Protein AF-A0A0F2T448-F1 (afdb_monomer_lite)

Sequence (456 aa):
RPPATLLHWGTTALTAERLAELGIKATEAKAAKEWLRSHPHDALIDVWGALLPPDPKTLWTEGPDLAAGADTWIRHFGHLVTLPEADQAAVKGVRIHHLEAVLNPARTPWLTRTTTYRLTTDHRAEPHLRPEDADAVPAPGELHRTLDALRWLAYHLPADSPLRPLLPRAVDALHTRLGDPDLLLDLQLVNTAKNGPMGAVMRARFGLPAEGGADPDGLVRCGPALVLSPYHEAYEQVWLRPAGLTGPDDPLLDLITGLRNGSWYGDDQGALVAVLNGEARRLAESAVASVTAVTADPATAEGRAAWLQNPQLSAPALVAEAARTHGLGADAATLYLQLLALPDPTDRNVARWTGWKPARLKRARAELAATGLVLEAKRPRAGRSLFLPCGWQEAKAPALPVETWKAALYELPTHKPVLPRLPVPDLFARAWQRTVDGDTPGYEELRTSTRRKARR

pLDDT: mean 87.84, std 14.13, range [26.94, 98.75]

Foldseek 3Di:
DPDVVVVPLDPDQDDPVRCVVVVHDSLLNVLVSLVVVVDDPVLVVQLVVQQQDPDNVCCVVPNTPVVSSVVSCCVRQNDFDFDDSVVSSVDFQARRVLLRCLLCVVRQQLLADDWAWAWDADPVRFTDIDTPDNSVAQDQPSLLRNVLSLLCCLAPAFLQDPSLLSLVVSLVSNVVSLLDQRHWDQLVQQAWQVRDGSVQVLCVVQVHDSDDCADPRQWHDSASFWIWHTDPDSIIGIIGRSSRAPFLVGVVLVVCVNTHHDDSSVSNSVSSSLSRVCLSVQSSVVSNVSNVQLVPDPVCVVVAGAHCLQCVRPPVVQLVVQCVVFVHDSLLSRLLLSQQFPQQSAPVVVCNNVVDDPVSNVVSVVRNCVDPQWHADDDPQNNDGTHGAEDWAAADPPAGIGGPLCCVQFNRDRYGHTRGSHRSSVSSVVSVVCVVVVSGHHYDDPPPPPDDDPDD

Radius of gyration: 26.46 Å; chains: 1; bounding box: 63×84×67 Å

Secondary structure (DSSP, 8-state):
---TTS---SSSPPPHHHHHHHT--HHHHHHHHHHHTTS-HHHHHHHHHHTS-SSTTHHHHT-S-HHHHHHHHHHHH-S-----HHHHTT--SS-HHHHHHHH-GGG-HHHH----EEEEE-TT--EEEEESSSTTSPPTTHHHHHHHHHHHHHHHS-TT-TTGGGHHHHHHHHHHHHT-TT--EE--TTBBTTSSBHHHHHHHHTT--SS----TTS-EEETTTEEEEE-STT-EEEEE-GGG--STT-HHHHHHHHHB-SSTTHHHHHHHHHHHTTHHHHHHHHHHHHHHHHTT-GGGGGS----TT-HHHH-HHHHHHHHHHHT--HHHHHHHHHHHH-S---HHHHHHHH---HHHHHHHHHHHHTSSS-EE---TT---SEE-SS-EE---TTSPPEEGGGGGTS---SSS----SS-HHHHHHHHHHHHHTT--S---------------

Structure (mmCIF, N/CA/C/O backbone):
data_AF-A0A0F2T448-F1
#
_entry.id   AF-A0A0F2T448-F1
#
loop_
_atom_site.group_PDB
_atom_site.id
_atom_site.type_symbol
_atom_site.label_atom_id
_atom_site.label_alt_id
_atom_site.label_comp_id
_atom_site.label_asym_id
_atom_site.label_entity_id
_atom_site.label_seq_id
_atom_site.pdbx_PDB_ins_code
_atom_site.Cartn_x
_atom_site.Cartn_y
_atom_site.Cartn_z
_atom_site.occupancy
_atom_site.B_iso_or_equiv
_atom_site.auth_seq_id
_atom_site.auth_comp_id
_atom_site.auth_asym_id
_atom_site.auth_atom_id
_atom_site.pdbx_PDB_model_num
ATOM 1 N N . ARG A 1 1 ? 24.144 32.353 -14.242 1.00 31.78 1 ARG A N 1
ATOM 2 C CA . ARG A 1 1 ? 23.697 31.369 -13.227 1.00 31.78 1 ARG A CA 1
ATOM 3 C C . ARG A 1 1 ? 23.251 32.157 -12.005 1.00 31.78 1 ARG A C 1
ATOM 5 O O . ARG A 1 1 ? 24.092 32.882 -11.481 1.00 31.78 1 ARG A O 1
ATOM 12 N N . PRO A 1 2 ? 21.971 32.113 -11.610 1.00 26.94 2 PRO A N 1
ATOM 13 C CA . PRO A 1 2 ? 21.532 32.742 -10.366 1.00 26.94 2 PRO A CA 1
ATOM 14 C C . PRO A 1 2 ? 22.325 32.168 -9.173 1.00 26.94 2 PRO A C 1
ATOM 16 O O . PRO A 1 2 ? 22.751 31.008 -9.232 1.00 26.94 2 PRO A O 1
ATOM 19 N N . PRO A 1 3 ? 22.598 32.967 -8.125 1.00 28.28 3 PRO A N 1
ATOM 20 C CA . PRO A 1 3 ? 23.396 32.530 -6.987 1.00 28.28 3 PRO A CA 1
ATOM 21 C C . PRO A 1 3 ? 22.700 31.381 -6.247 1.00 28.28 3 PRO A C 1
ATOM 23 O O . PRO A 1 3 ? 21.499 31.425 -5.987 1.00 28.28 3 PRO A O 1
ATOM 26 N N . ALA A 1 4 ? 23.480 30.365 -5.867 1.00 34.44 4 ALA A N 1
ATOM 27 C CA . ALA A 1 4 ? 23.018 29.149 -5.187 1.00 34.44 4 ALA A CA 1
ATOM 28 C C . ALA A 1 4 ? 22.282 29.402 -3.851 1.00 34.44 4 ALA A C 1
ATOM 30 O O . ALA A 1 4 ? 21.676 28.493 -3.294 1.00 34.44 4 ALA A O 1
ATOM 31 N N . THR A 1 5 ? 22.326 30.630 -3.334 1.00 33.00 5 THR A N 1
ATOM 32 C CA . THR A 1 5 ? 21.706 31.051 -2.073 1.00 33.00 5 THR A CA 1
ATOM 33 C C . THR A 1 5 ? 20.242 31.481 -2.213 1.00 33.00 5 THR A C 1
ATOM 35 O O . THR A 1 5 ? 19.510 31.401 -1.232 1.00 33.00 5 THR A O 1
ATOM 38 N N . LEU A 1 6 ? 19.786 31.868 -3.412 1.00 35.22 6 LEU A N 1
ATOM 39 C CA . LEU A 1 6 ? 18.365 32.133 -3.712 1.00 35.22 6 LEU A CA 1
ATOM 40 C C . LEU A 1 6 ? 17.578 30.838 -4.008 1.00 35.22 6 LEU A C 1
ATOM 42 O O . LEU A 1 6 ? 16.353 30.848 -4.044 1.00 35.22 6 LEU A O 1
ATOM 46 N N . LEU A 1 7 ? 18.289 29.716 -4.177 1.00 45.66 7 LEU A N 1
ATOM 47 C CA . LEU A 1 7 ? 17.788 28.409 -4.613 1.00 45.66 7 LEU A CA 1
ATOM 48 C C . LEU A 1 7 ? 17.991 27.346 -3.523 1.00 45.66 7 LEU A C 1
ATOM 50 O O . LEU A 1 7 ? 18.715 26.368 -3.720 1.00 45.66 7 LEU A O 1
ATOM 54 N N . HIS A 1 8 ? 17.403 27.522 -2.336 1.00 48.31 8 HIS A N 1
ATOM 55 C CA . HIS A 1 8 ? 17.653 26.586 -1.235 1.00 48.31 8 HIS A CA 1
ATOM 56 C C . HIS A 1 8 ? 16.615 25.458 -1.106 1.00 48.31 8 HIS A C 1
ATOM 58 O O . HIS A 1 8 ? 15.876 25.374 -0.132 1.00 48.31 8 HIS A O 1
ATOM 64 N N . TRP A 1 9 ? 16.637 24.519 -2.060 1.00 53.53 9 TRP A N 1
ATOM 65 C CA . TRP A 1 9 ? 16.051 23.162 -1.924 1.00 53.53 9 TRP A CA 1
ATOM 66 C C . TRP A 1 9 ? 17.109 22.119 -1.503 1.00 53.53 9 TRP A C 1
ATOM 68 O O . TRP A 1 9 ? 16.838 20.918 -1.399 1.00 53.53 9 TRP A O 1
ATOM 78 N N . GLY A 1 10 ? 18.346 22.587 -1.280 1.00 52.31 10 GLY A N 1
ATOM 79 C CA . GLY A 1 10 ? 19.503 21.808 -0.832 1.00 52.31 10 GLY A CA 1
ATOM 80 C C . GLY A 1 10 ? 19.315 21.191 0.556 1.00 52.31 10 GLY A C 1
ATOM 81 O O . GLY A 1 10 ? 18.308 21.412 1.214 1.00 52.31 10 GLY A O 1
ATOM 82 N N . THR A 1 11 ? 20.270 20.380 1.015 1.00 52.91 11 THR A N 1
ATOM 83 C CA . THR A 1 11 ? 20.162 19.496 2.198 1.00 52.91 11 THR A CA 1
ATOM 84 C C . THR A 1 11 ? 19.809 20.185 3.520 1.00 52.91 11 THR A C 1
ATOM 86 O O . THR A 1 11 ? 19.205 19.531 4.370 1.00 52.91 11 THR A O 1
ATOM 89 N N . THR A 1 12 ? 20.046 21.485 3.673 1.00 61.44 12 THR A N 1
ATOM 90 C CA . THR A 1 12 ? 19.755 22.247 4.896 1.00 61.44 12 THR A CA 1
ATOM 91 C C . THR A 1 12 ? 18.252 22.350 5.177 1.00 61.44 12 THR A C 1
ATOM 93 O O . THR A 1 12 ? 17.435 22.486 4.264 1.00 61.44 12 THR A O 1
ATOM 96 N N . ALA A 1 13 ? 17.866 22.228 6.445 1.00 68.31 13 ALA A N 1
ATOM 97 C CA . ALA A 1 13 ? 16.495 22.463 6.887 1.00 68.31 13 ALA A CA 1
ATOM 98 C C . ALA A 1 13 ? 16.235 23.971 7.029 1.00 68.31 13 ALA A C 1
ATOM 100 O O . ALA A 1 13 ? 17.129 24.709 7.442 1.00 68.31 13 ALA A O 1
ATOM 101 N N . LEU A 1 14 ? 15.015 24.419 6.717 1.00 76.81 14 LEU A N 1
ATOM 102 C CA . LEU A 1 14 ? 14.585 25.783 7.034 1.00 76.81 14 LEU A CA 1
ATOM 103 C C . LEU A 1 14 ? 14.585 25.977 8.558 1.00 76.81 14 LEU A C 1
ATOM 105 O O . LEU A 1 14 ? 14.193 25.074 9.301 1.00 76.81 14 LEU A O 1
ATOM 109 N N . THR A 1 15 ? 15.025 27.147 9.022 1.00 84.25 15 THR A N 1
ATOM 110 C CA . THR A 1 15 ? 14.968 27.505 10.446 1.00 84.25 15 THR A CA 1
ATOM 111 C C . THR A 1 15 ? 13.516 27.681 10.897 1.00 84.25 15 THR A C 1
ATOM 113 O O . THR A 1 15 ? 12.626 27.931 10.083 1.00 84.25 15 THR A O 1
ATOM 116 N N . ALA A 1 16 ? 13.261 27.573 12.205 1.00 85.44 16 ALA A N 1
ATOM 117 C CA . ALA A 1 16 ? 11.923 27.791 12.760 1.00 85.44 16 ALA A CA 1
ATOM 118 C C . ALA A 1 16 ? 11.384 29.200 12.446 1.00 85.44 16 ALA A C 1
ATOM 120 O O . ALA A 1 16 ? 10.209 29.345 12.124 1.00 85.44 16 ALA A O 1
ATOM 121 N N . GLU A 1 17 ? 12.256 30.210 12.471 1.00 85.06 17 GLU A N 1
ATOM 122 C CA . GLU A 1 17 ? 11.938 31.594 12.095 1.00 85.06 17 GLU A CA 1
ATOM 123 C C . GLU A 1 17 ? 11.486 31.687 10.635 1.00 85.06 17 GLU A C 1
ATOM 125 O O . GLU A 1 17 ? 10.433 32.253 10.351 1.00 85.06 17 GLU A O 1
ATOM 130 N N . ARG A 1 18 ? 12.220 31.050 9.711 1.00 81.50 18 ARG A N 1
ATOM 131 C CA . ARG A 1 18 ? 11.871 31.066 8.286 1.00 81.50 18 ARG A CA 1
ATOM 132 C C . ARG A 1 18 ? 10.585 30.294 7.990 1.00 81.50 18 ARG A C 1
ATOM 134 O O . ARG A 1 18 ? 9.813 30.701 7.131 1.00 81.50 18 ARG A O 1
ATOM 141 N N . LEU A 1 19 ? 10.342 29.189 8.696 1.00 83.50 19 LEU A N 1
ATOM 142 C CA . LEU A 1 19 ? 9.081 28.446 8.603 1.00 83.50 19 LEU A CA 1
ATOM 143 C C . LEU A 1 19 ? 7.891 29.294 9.072 1.00 83.50 19 LEU A C 1
ATOM 145 O O . LEU A 1 19 ? 6.854 29.296 8.412 1.00 83.50 19 LEU A O 1
ATOM 149 N N . ALA A 1 20 ? 8.052 30.034 10.175 1.00 85.06 20 ALA A N 1
ATOM 150 C CA . ALA A 1 20 ? 7.024 30.932 10.692 1.00 85.06 20 ALA A CA 1
ATOM 151 C C . ALA A 1 20 ? 6.739 32.097 9.732 1.00 85.06 20 ALA A C 1
ATOM 153 O O . ALA A 1 20 ? 5.575 32.397 9.486 1.00 85.06 20 ALA A O 1
ATOM 154 N N . GLU A 1 21 ? 7.779 32.698 9.147 1.00 84.44 21 GLU A N 1
ATOM 155 C CA . GLU A 1 21 ? 7.650 33.768 8.147 1.00 84.44 21 GLU A CA 1
ATOM 156 C C . GLU A 1 21 ? 6.876 33.310 6.902 1.00 84.44 21 GLU A C 1
ATOM 158 O O . GLU A 1 21 ? 6.039 34.043 6.385 1.00 84.44 21 GLU A O 1
ATOM 163 N N . LEU A 1 22 ? 7.123 32.079 6.442 1.00 79.88 22 LEU A N 1
ATOM 164 C CA . LEU A 1 22 ? 6.448 31.500 5.278 1.00 79.88 22 LEU A CA 1
ATOM 165 C C . LEU A 1 22 ? 5.060 30.920 5.599 1.00 79.88 22 LEU A C 1
ATOM 167 O O . LEU A 1 22 ? 4.333 30.553 4.682 1.00 79.88 22 LEU A O 1
ATOM 171 N N . GLY A 1 23 ? 4.697 30.788 6.879 1.00 83.81 23 GLY A N 1
ATOM 172 C CA . GLY A 1 23 ? 3.452 30.136 7.296 1.00 83.81 23 GLY A CA 1
ATOM 173 C C . GLY A 1 23 ? 3.406 28.627 7.017 1.00 83.81 23 GLY A C 1
ATOM 174 O O . GLY A 1 23 ? 2.321 28.053 6.958 1.00 83.81 23 GLY A O 1
ATOM 175 N N . ILE A 1 24 ? 4.563 27.973 6.856 1.00 83.56 24 ILE A N 1
ATOM 176 C CA . ILE A 1 24 ? 4.675 26.556 6.471 1.00 83.56 24 ILE A CA 1
ATOM 177 C C . ILE A 1 24 ? 5.108 25.721 7.678 1.00 83.56 24 ILE A C 1
ATOM 179 O O . ILE A 1 24 ? 6.046 26.068 8.399 1.00 83.56 24 ILE A O 1
ATOM 183 N N . LYS A 1 25 ? 4.482 24.559 7.896 1.00 86.12 25 LYS A N 1
ATOM 184 C CA . LYS A 1 25 ? 4.916 23.623 8.944 1.00 86.12 25 LYS A CA 1
ATOM 185 C C . LYS A 1 25 ? 6.188 22.887 8.524 1.00 86.12 25 LYS A C 1
ATOM 187 O O . LYS A 1 25 ? 6.370 22.526 7.366 1.00 86.12 25 LYS A O 1
ATOM 192 N N . ALA A 1 26 ? 7.029 22.520 9.492 1.00 84.88 26 ALA A N 1
ATOM 193 C CA . ALA A 1 26 ? 8.257 21.757 9.227 1.00 84.88 26 ALA A CA 1
ATOM 194 C C . ALA A 1 26 ? 8.017 20.458 8.423 1.00 84.88 26 ALA A C 1
ATOM 196 O O . ALA A 1 26 ? 8.842 20.072 7.597 1.00 84.88 26 ALA A O 1
ATOM 197 N N . THR A 1 27 ? 6.883 19.785 8.645 1.00 83.38 27 THR A N 1
ATOM 198 C CA . THR A 1 27 ? 6.493 18.572 7.908 1.00 83.38 27 THR A CA 1
ATOM 199 C C . THR A 1 27 ? 6.106 18.851 6.459 1.00 83.38 27 THR A C 1
ATOM 201 O O . THR A 1 27 ? 6.448 18.058 5.589 1.00 83.38 27 THR A O 1
ATOM 204 N N . GLU A 1 28 ? 5.438 19.975 6.199 1.00 84.44 28 GLU A N 1
ATOM 205 C CA . GLU A 1 28 ? 5.050 20.417 4.854 1.00 84.44 28 GLU A CA 1
ATOM 206 C C . GLU A 1 28 ? 6.300 20.815 4.058 1.00 84.44 28 GLU A C 1
ATOM 208 O O . GLU A 1 28 ? 6.516 20.310 2.960 1.00 84.44 28 GLU A O 1
ATOM 213 N N . ALA A 1 29 ? 7.206 21.597 4.659 1.00 83.31 29 ALA A N 1
ATOM 214 C CA . ALA A 1 29 ? 8.479 21.965 4.035 1.00 83.31 29 ALA A CA 1
ATOM 215 C C . ALA A 1 29 ? 9.353 20.741 3.711 1.00 83.31 29 ALA A C 1
ATOM 217 O O . ALA A 1 29 ? 9.977 20.672 2.650 1.00 83.31 29 ALA A O 1
ATOM 218 N N . LYS A 1 30 ? 9.394 19.749 4.613 1.00 83.31 30 LYS A N 1
ATOM 219 C CA . LYS A 1 30 ? 10.109 18.492 4.369 1.00 83.31 30 LYS A CA 1
ATOM 220 C C . LYS A 1 30 ? 9.500 17.719 3.195 1.00 83.31 30 LYS A C 1
ATOM 222 O O . LYS A 1 30 ? 10.252 17.290 2.324 1.00 83.31 30 LYS A O 1
ATOM 227 N N . ALA A 1 31 ? 8.175 17.560 3.172 1.00 83.06 31 ALA A N 1
ATOM 228 C CA . ALA A 1 31 ? 7.468 16.861 2.101 1.00 83.06 31 ALA A CA 1
ATOM 229 C C . ALA A 1 31 ? 7.692 17.543 0.741 1.00 83.06 31 ALA A C 1
ATOM 231 O O . ALA A 1 31 ? 8.114 16.883 -0.206 1.00 83.06 31 ALA A O 1
ATOM 232 N N . ALA A 1 32 ? 7.529 18.869 0.674 1.00 83.00 32 ALA A N 1
ATOM 233 C CA . ALA A 1 32 ? 7.751 19.654 -0.539 1.00 83.00 32 ALA A CA 1
ATOM 234 C C . ALA A 1 32 ? 9.190 19.520 -1.063 1.00 83.00 32 ALA A C 1
ATOM 236 O O . ALA A 1 32 ? 9.412 19.326 -2.255 1.00 83.00 32 ALA A O 1
ATOM 237 N N . LYS A 1 33 ? 10.190 19.552 -0.175 1.00 82.25 33 LYS A N 1
ATOM 238 C CA . LYS A 1 33 ? 11.596 19.370 -0.559 1.00 82.25 33 LYS A CA 1
ATOM 239 C C . LYS A 1 33 ? 11.882 17.968 -1.093 1.00 82.25 33 LYS A C 1
ATOM 241 O O . LYS A 1 33 ? 12.603 17.833 -2.078 1.00 82.25 33 LYS A O 1
ATOM 246 N N . GLU A 1 34 ? 11.365 16.924 -0.449 1.00 82.31 34 GLU A N 1
ATOM 247 C CA . GLU A 1 34 ? 11.516 15.547 -0.939 1.00 82.31 34 GLU A CA 1
ATOM 248 C C . GLU A 1 34 ? 10.833 15.355 -2.301 1.00 82.31 34 GLU A C 1
ATOM 250 O O . GLU A 1 34 ? 11.400 14.695 -3.170 1.00 82.31 34 GLU A O 1
ATOM 255 N N . TRP A 1 35 ? 9.674 15.983 -2.505 1.00 85.00 35 TRP A N 1
ATOM 256 C CA . TRP A 1 35 ? 8.926 15.964 -3.761 1.00 85.00 35 TRP A CA 1
ATOM 257 C C . TRP A 1 35 ? 9.633 16.709 -4.904 1.00 85.00 35 TRP A C 1
ATOM 259 O O . TRP A 1 35 ? 9.806 16.165 -5.998 1.00 85.00 35 TRP A O 1
ATOM 269 N N . LEU A 1 36 ? 10.146 17.915 -4.653 1.00 85.06 36 LEU A N 1
ATOM 270 C CA . LEU A 1 36 ? 10.936 18.648 -5.647 1.00 85.06 36 LEU A CA 1
ATOM 271 C C . LEU A 1 36 ? 12.210 17.876 -6.016 1.00 85.06 36 LEU A C 1
ATOM 273 O O . LEU A 1 36 ? 12.562 17.777 -7.183 1.00 85.06 36 LEU A O 1
ATOM 277 N N . ARG A 1 37 ? 12.866 17.223 -5.050 1.00 83.56 37 ARG A N 1
ATOM 278 C CA . ARG A 1 37 ? 14.066 16.408 -5.315 1.00 83.56 37 ARG A CA 1
ATOM 279 C C . ARG A 1 37 ? 13.825 15.183 -6.197 1.00 83.56 37 ARG A C 1
ATOM 281 O O . ARG A 1 37 ? 14.806 14.628 -6.683 1.00 83.56 37 ARG A O 1
ATOM 288 N N . SER A 1 38 ? 12.581 14.733 -6.371 1.00 82.19 38 SER A N 1
ATOM 289 C CA . SER A 1 38 ? 12.275 13.656 -7.322 1.00 82.19 38 SER A CA 1
ATOM 290 C C . SER A 1 38 ? 12.121 14.119 -8.769 1.00 82.19 38 SER A C 1
ATOM 292 O O . SER A 1 38 ? 12.006 13.269 -9.644 1.00 82.19 38 SER A O 1
ATOM 294 N N . HIS A 1 39 ? 12.157 15.425 -9.036 1.00 85.94 39 HIS A N 1
ATOM 295 C CA . HIS A 1 39 ? 12.090 15.961 -10.392 1.00 85.94 39 HIS A CA 1
ATOM 296 C C . HIS A 1 39 ? 13.496 16.251 -10.953 1.00 85.94 39 HIS A C 1
ATOM 298 O O . HIS A 1 39 ? 14.409 16.583 -10.188 1.00 85.94 39 HIS A O 1
ATOM 304 N N . PRO A 1 40 ? 13.689 16.158 -12.284 1.00 86.62 40 PRO A N 1
ATOM 305 C CA . PRO A 1 40 ? 14.915 16.582 -12.949 1.00 86.62 40 PRO A CA 1
ATOM 306 C C . PRO A 1 40 ? 15.324 18.005 -12.555 1.00 86.62 40 PRO A C 1
ATOM 308 O O . PRO A 1 40 ? 14.551 18.955 -12.679 1.00 86.62 40 PRO A O 1
ATOM 311 N N . HIS A 1 41 ? 16.564 18.148 -12.091 1.00 85.38 41 HIS A N 1
ATOM 312 C CA . HIS A 1 41 ? 17.072 19.406 -11.548 1.00 85.38 41 HIS A CA 1
ATOM 313 C C . HIS A 1 41 ? 17.083 20.540 -12.584 1.00 85.38 41 HIS A C 1
ATOM 315 O O . HIS A 1 41 ? 16.718 21.666 -12.254 1.00 85.38 41 HIS A O 1
ATOM 321 N N . ASP A 1 42 ? 17.451 20.241 -13.831 1.00 88.12 42 ASP A N 1
ATOM 322 C CA . ASP A 1 42 ? 17.518 21.243 -14.900 1.00 88.12 42 ASP A CA 1
ATOM 323 C C . ASP A 1 42 ? 16.124 21.769 -15.266 1.00 88.12 42 ASP A C 1
ATOM 325 O O . ASP A 1 42 ? 15.926 22.976 -15.356 1.00 88.12 42 ASP A O 1
ATOM 329 N N . ALA A 1 43 ? 15.123 20.886 -15.330 1.00 90.50 43 ALA A N 1
ATOM 330 C CA . ALA A 1 43 ? 13.736 21.283 -15.557 1.00 90.50 43 ALA A CA 1
ATOM 331 C C . ALA A 1 43 ? 13.189 22.162 -14.418 1.00 90.50 43 ALA A C 1
ATOM 333 O O . ALA A 1 43 ? 12.461 23.121 -14.660 1.00 90.50 43 ALA A O 1
ATOM 334 N N . LEU A 1 44 ? 13.564 21.882 -13.164 1.00 89.56 44 LEU A N 1
ATOM 335 C CA . LEU A 1 44 ? 13.216 22.768 -12.052 1.00 89.56 44 LEU A CA 1
ATOM 336 C C . LEU A 1 44 ? 13.901 24.132 -12.175 1.00 89.56 44 LEU A C 1
ATOM 338 O O . LEU A 1 44 ? 13.258 25.141 -11.901 1.00 89.56 44 LEU A O 1
ATOM 342 N N . ILE A 1 45 ? 15.175 24.189 -12.583 1.00 89.31 45 ILE A N 1
ATOM 343 C CA . ILE A 1 45 ? 15.867 25.464 -12.837 1.00 89.31 45 ILE A CA 1
ATOM 344 C C . ILE A 1 45 ? 15.123 26.280 -13.893 1.00 89.31 45 ILE A C 1
ATOM 346 O O . ILE A 1 45 ? 14.963 27.484 -13.697 1.00 89.31 45 ILE A O 1
ATOM 350 N N . ASP A 1 46 ? 14.648 25.647 -14.963 1.00 91.88 46 ASP A N 1
ATOM 351 C CA . ASP A 1 46 ? 13.893 26.324 -16.018 1.00 91.88 46 ASP A CA 1
ATOM 352 C C . ASP A 1 46 ? 12.577 26.905 -15.481 1.00 91.88 46 ASP A C 1
ATOM 354 O O . ASP A 1 46 ? 12.266 28.068 -15.744 1.00 91.88 46 ASP A O 1
ATOM 358 N N . VAL A 1 47 ? 11.847 26.154 -14.643 1.00 91.94 47 VAL A N 1
ATOM 359 C CA . VAL A 1 47 ? 10.648 26.661 -13.944 1.00 91.94 47 VAL A CA 1
ATOM 360 C C . VAL A 1 47 ? 10.992 27.866 -13.063 1.00 91.94 47 VAL A C 1
ATOM 362 O O . VAL A 1 47 ? 10.305 28.883 -13.117 1.00 91.94 47 VAL A O 1
ATOM 365 N N . TRP A 1 48 ? 12.073 27.792 -12.283 1.00 87.00 48 TRP A N 1
ATOM 366 C CA . TRP A 1 48 ? 12.530 28.912 -11.451 1.00 87.00 48 TRP A CA 1
ATOM 367 C C . TRP A 1 48 ? 12.944 30.129 -12.272 1.00 87.00 48 TRP A C 1
ATOM 369 O O . TRP A 1 48 ? 12.662 31.256 -11.874 1.00 87.00 48 TRP A O 1
ATOM 379 N N . GLY A 1 49 ? 13.603 29.910 -13.408 1.00 90.19 49 GLY A N 1
ATOM 380 C CA . GLY A 1 49 ? 13.959 30.967 -14.345 1.00 90.19 49 GLY A CA 1
ATOM 381 C C . GLY A 1 49 ? 12.720 31.662 -14.900 1.00 90.19 49 GLY A C 1
ATOM 382 O O . GLY A 1 49 ? 12.696 32.886 -14.959 1.00 90.19 49 GLY A O 1
ATOM 383 N N . ALA A 1 50 ? 11.678 30.896 -15.225 1.00 92.38 50 ALA A N 1
ATOM 384 C CA . ALA A 1 50 ? 10.416 31.427 -15.726 1.00 92.38 50 ALA A CA 1
ATOM 385 C C . ALA A 1 50 ? 9.629 32.230 -14.674 1.00 92.38 50 ALA A C 1
ATOM 387 O O . ALA A 1 50 ? 8.891 33.134 -15.042 1.00 92.38 50 ALA A O 1
ATOM 388 N N . LEU A 1 51 ? 9.818 31.958 -13.377 1.00 91.12 51 LEU A N 1
ATOM 389 C CA . LEU A 1 51 ? 9.207 32.742 -12.295 1.00 91.12 51 LEU A CA 1
ATOM 390 C C . LEU A 1 51 ? 9.811 34.151 -12.143 1.00 91.12 51 LEU A C 1
ATOM 392 O O . LEU A 1 51 ? 9.231 34.975 -11.435 1.00 91.12 51 LEU A O 1
ATOM 396 N N . LEU A 1 52 ? 10.971 34.434 -12.749 1.00 90.62 52 LEU A N 1
ATOM 397 C CA . LEU A 1 52 ? 11.629 35.741 -12.682 1.00 90.62 52 LEU A CA 1
ATOM 398 C C . LEU A 1 52 ? 11.138 36.641 -13.830 1.00 90.62 52 LEU A C 1
ATOM 400 O O . LEU A 1 52 ? 11.465 36.362 -14.986 1.00 90.62 52 LEU A O 1
ATOM 404 N N . PRO A 1 53 ? 10.413 37.742 -13.542 1.00 86.06 53 PRO A N 1
ATOM 405 C CA . PRO A 1 53 ? 9.968 38.659 -14.584 1.00 86.06 53 PRO A CA 1
ATOM 406 C C . PRO A 1 53 ? 11.155 39.310 -15.320 1.00 86.06 53 PRO A C 1
ATOM 408 O O . PRO A 1 53 ? 12.215 39.508 -14.715 1.00 86.06 53 PRO A O 1
ATOM 411 N N . PRO A 1 54 ? 10.988 39.721 -16.593 1.00 85.62 54 PRO A N 1
ATOM 412 C CA . PRO A 1 54 ? 12.039 40.407 -17.351 1.00 85.62 54 PRO A CA 1
ATOM 413 C C . PRO A 1 54 ? 12.557 41.690 -16.682 1.00 85.62 54 PRO A C 1
ATOM 415 O O . PRO A 1 54 ? 13.741 42.004 -16.807 1.00 85.62 54 PRO A O 1
ATOM 418 N N . ASP A 1 55 ? 11.690 42.418 -15.964 1.00 88.06 55 ASP A N 1
ATOM 419 C CA . ASP A 1 55 ? 12.082 43.519 -15.077 1.00 88.06 55 ASP A CA 1
ATOM 420 C C . ASP A 1 55 ? 12.127 43.035 -13.613 1.00 88.06 55 ASP A C 1
ATOM 422 O O . ASP A 1 55 ? 11.082 42.745 -13.023 1.00 88.06 55 ASP A O 1
ATOM 426 N N . PRO A 1 56 ? 13.310 42.996 -12.967 1.00 82.50 56 PRO A N 1
ATOM 427 C CA . PRO A 1 56 ? 13.440 42.601 -11.566 1.00 82.50 56 PRO A CA 1
ATOM 428 C C . PRO A 1 56 ? 12.629 43.453 -10.583 1.00 82.50 56 PRO A C 1
ATOM 430 O O . PRO A 1 56 ? 12.355 42.996 -9.472 1.00 82.50 56 PRO A O 1
ATOM 433 N N . LYS A 1 57 ? 12.257 44.691 -10.942 1.00 87.62 57 LYS A N 1
ATOM 434 C CA . LYS A 1 57 ? 11.431 45.547 -10.074 1.00 87.62 57 LYS A CA 1
ATOM 435 C C . LYS A 1 57 ? 10.032 44.976 -9.871 1.00 87.62 57 LYS A C 1
ATOM 437 O O . LYS A 1 57 ? 9.500 45.105 -8.769 1.00 87.62 57 LYS A O 1
ATOM 442 N N . THR A 1 58 ? 9.490 44.298 -10.881 1.00 86.88 58 THR A N 1
ATOM 443 C CA . THR A 1 58 ? 8.164 43.670 -10.840 1.00 86.88 58 THR A CA 1
ATOM 444 C C . THR A 1 58 ? 8.061 42.627 -9.727 1.00 86.88 58 THR A C 1
ATOM 446 O O . THR A 1 58 ? 7.010 42.493 -9.107 1.00 86.88 58 THR A O 1
ATOM 449 N N . LEU A 1 59 ? 9.170 41.969 -9.371 1.00 85.12 59 LEU A N 1
ATOM 450 C CA . LEU A 1 59 ? 9.201 41.002 -8.270 1.00 85.12 59 LEU A CA 1
ATOM 451 C C . LEU A 1 59 ? 8.793 41.624 -6.922 1.00 85.12 59 LEU A C 1
ATOM 453 O O . LEU A 1 59 ? 8.197 40.949 -6.089 1.00 85.12 59 LEU A O 1
ATOM 457 N N . TRP A 1 60 ? 9.105 42.906 -6.704 1.00 83.69 60 TRP A N 1
ATOM 458 C CA . TRP A 1 60 ? 8.825 43.609 -5.447 1.00 83.69 60 TRP A CA 1
ATOM 459 C C . TRP A 1 60 ? 7.445 44.270 -5.411 1.00 83.69 60 TRP A C 1
ATOM 461 O O . TRP A 1 60 ? 6.995 44.659 -4.335 1.00 83.69 60 TRP A O 1
ATOM 471 N N . THR A 1 61 ? 6.791 44.422 -6.565 1.00 88.69 61 THR A N 1
ATOM 472 C CA . THR A 1 61 ? 5.473 45.061 -6.679 1.00 88.69 61 THR A CA 1
ATOM 473 C C . THR A 1 61 ? 4.359 44.048 -6.905 1.00 88.69 61 THR A C 1
ATOM 475 O O . THR A 1 61 ? 3.333 44.114 -6.236 1.00 88.69 61 THR A O 1
ATOM 478 N N . GLU A 1 62 ? 4.562 43.110 -7.828 1.00 87.44 62 GLU A N 1
ATOM 479 C CA . GLU A 1 62 ? 3.552 42.149 -8.289 1.00 87.44 62 GLU A CA 1
ATOM 480 C C . GLU A 1 62 ? 3.905 40.706 -7.907 1.00 87.44 62 GLU A C 1
ATOM 482 O O . GLU A 1 62 ? 3.022 39.855 -7.821 1.00 87.44 62 GLU A O 1
ATOM 487 N N . GLY A 1 63 ? 5.180 40.439 -7.606 1.00 85.75 63 GLY A N 1
ATOM 488 C CA . GLY A 1 63 ? 5.668 39.108 -7.261 1.00 85.75 63 GLY A CA 1
ATOM 489 C C . GLY A 1 63 ? 6.213 38.336 -8.471 1.00 85.75 63 GLY A C 1
ATOM 490 O O . GLY A 1 63 ? 6.529 38.933 -9.502 1.00 85.75 63 GLY A O 1
ATOM 491 N N . PRO A 1 64 ? 6.423 37.015 -8.331 1.00 88.88 64 PRO A N 1
ATOM 492 C CA . PRO A 1 64 ? 6.936 36.173 -9.411 1.00 88.88 64 PRO A CA 1
ATOM 493 C C . PRO A 1 64 ? 5.908 35.983 -10.535 1.00 88.88 64 PRO A C 1
ATOM 495 O O . PRO A 1 64 ? 4.702 35.987 -10.289 1.00 88.88 64 PRO A O 1
ATOM 498 N N . ASP A 1 65 ? 6.384 35.728 -11.757 1.00 91.44 65 ASP A N 1
ATOM 499 C CA . ASP A 1 65 ? 5.523 35.406 -12.903 1.00 91.44 65 ASP A CA 1
ATOM 500 C C . ASP A 1 65 ? 5.012 33.958 -12.801 1.00 91.44 65 ASP A C 1
ATOM 502 O O . ASP A 1 65 ? 5.577 33.006 -13.349 1.00 91.44 65 ASP A O 1
ATOM 506 N N . LEU A 1 66 ? 3.932 33.784 -12.034 1.00 90.81 66 LEU A N 1
ATOM 507 C CA . LEU A 1 66 ? 3.319 32.479 -11.786 1.00 90.81 66 LEU A CA 1
ATOM 508 C C . LEU A 1 66 ? 2.789 31.823 -13.067 1.00 90.81 66 LEU A C 1
ATOM 510 O O . LEU A 1 66 ? 2.769 30.595 -13.140 1.00 90.81 66 LEU A O 1
ATOM 514 N N . ALA A 1 67 ? 2.377 32.611 -14.065 1.00 92.19 67 ALA A N 1
ATOM 515 C CA . ALA A 1 67 ? 1.866 32.086 -15.327 1.00 92.19 67 ALA A CA 1
ATOM 516 C C . ALA A 1 67 ? 3.000 31.463 -16.151 1.00 92.19 67 ALA A C 1
ATOM 518 O O . ALA A 1 67 ? 2.908 30.297 -16.533 1.00 92.19 67 ALA A O 1
ATOM 519 N N . ALA A 1 68 ? 4.113 32.181 -16.327 1.00 92.94 68 ALA A N 1
ATOM 520 C CA . ALA A 1 68 ? 5.287 31.658 -17.022 1.00 92.94 68 ALA A CA 1
ATOM 521 C C . ALA A 1 68 ? 5.904 30.446 -16.297 1.00 92.94 68 ALA A C 1
ATOM 523 O O . ALA A 1 68 ? 6.324 29.471 -16.938 1.00 92.94 68 ALA A O 1
ATOM 524 N N . GLY A 1 69 ? 5.920 30.480 -14.959 1.00 92.25 69 GLY A N 1
ATOM 525 C CA . GLY A 1 69 ? 6.312 29.348 -14.122 1.00 92.25 69 GLY A CA 1
ATOM 526 C C . GLY A 1 69 ? 5.423 28.119 -14.340 1.00 92.25 69 GLY A C 1
ATOM 527 O O . GLY A 1 69 ? 5.940 27.029 -14.590 1.00 92.25 69 GLY A O 1
ATOM 528 N N . ALA A 1 70 ? 4.097 28.289 -14.304 1.00 92.62 70 ALA A N 1
ATOM 529 C CA . ALA A 1 70 ? 3.134 27.211 -14.527 1.00 92.62 70 ALA A CA 1
ATOM 530 C C . ALA A 1 70 ? 3.220 26.633 -15.948 1.00 92.62 70 ALA A C 1
ATOM 532 O O . ALA A 1 70 ? 3.269 25.413 -16.105 1.00 92.62 70 ALA A O 1
ATOM 533 N N . ASP A 1 71 ? 3.323 27.478 -16.974 1.00 95.19 71 ASP A N 1
ATOM 534 C CA . ASP A 1 71 ? 3.487 27.037 -18.364 1.00 95.19 71 ASP A CA 1
ATOM 535 C C . ASP A 1 71 ? 4.770 26.224 -18.547 1.00 95.19 71 ASP A C 1
ATOM 537 O O . ASP A 1 71 ? 4.794 25.213 -19.255 1.00 95.19 71 ASP A O 1
ATOM 541 N N . THR A 1 72 ? 5.850 26.638 -17.883 1.00 95.31 72 THR A N 1
ATOM 542 C CA . THR A 1 72 ? 7.121 25.910 -17.917 1.00 95.31 72 THR A CA 1
ATOM 543 C C . THR A 1 72 ? 7.045 24.598 -17.152 1.00 95.31 72 THR A C 1
ATOM 545 O O . THR A 1 72 ? 7.505 23.577 -17.662 1.00 95.31 72 THR A O 1
ATOM 548 N N . TRP A 1 73 ? 6.371 24.576 -16.002 1.00 92.38 73 TRP A N 1
ATOM 549 C CA . TRP A 1 73 ? 6.091 23.342 -15.274 1.00 92.38 73 TRP A CA 1
ATOM 550 C C . TRP A 1 73 ? 5.311 22.351 -16.143 1.00 92.38 73 TRP A C 1
ATOM 552 O O . TRP A 1 73 ? 5.726 21.205 -16.302 1.00 92.38 73 TRP A O 1
ATOM 562 N N . ILE A 1 74 ? 4.218 22.796 -16.765 1.00 93.25 74 ILE A N 1
ATOM 563 C CA . ILE A 1 74 ? 3.374 21.964 -17.631 1.00 93.25 74 ILE A CA 1
ATOM 564 C C . ILE A 1 74 ? 4.164 21.461 -18.845 1.00 93.25 74 ILE A C 1
ATOM 566 O O . ILE A 1 74 ? 3.978 20.323 -19.269 1.00 93.25 74 ILE A O 1
ATOM 570 N N . ARG A 1 75 ? 5.088 22.256 -19.389 1.00 93.44 75 ARG A N 1
ATOM 571 C CA . ARG A 1 75 ? 5.942 21.830 -20.506 1.00 93.44 75 ARG A CA 1
ATOM 572 C C . ARG A 1 75 ? 6.883 20.686 -20.127 1.00 93.44 75 ARG A C 1
ATOM 574 O O . ARG A 1 75 ? 7.051 19.767 -20.922 1.00 93.44 75 ARG A O 1
ATOM 581 N N . HIS A 1 76 ? 7.488 20.738 -18.940 1.00 90.44 76 HIS A N 1
ATOM 582 C CA . HIS A 1 76 ? 8.427 19.705 -18.491 1.00 90.44 76 HIS A CA 1
ATOM 583 C C . HIS A 1 76 ? 7.731 18.475 -17.903 1.00 90.44 76 HIS A C 1
ATOM 585 O O . HIS A 1 76 ? 8.165 17.351 -18.146 1.00 90.44 76 HIS A O 1
ATOM 591 N N . PHE A 1 77 ? 6.667 18.681 -17.127 1.00 86.19 77 PHE A N 1
ATOM 592 C CA . PHE A 1 77 ? 6.072 17.649 -16.273 1.00 86.19 77 PHE A CA 1
ATOM 593 C C . PHE A 1 77 ? 4.609 17.341 -16.618 1.00 86.19 77 PHE A C 1
ATOM 595 O O . PHE A 1 77 ? 4.065 16.324 -16.189 1.00 86.19 77 PHE A O 1
ATOM 602 N N . GLY A 1 78 ? 3.965 18.183 -17.427 1.00 87.69 78 GLY A N 1
ATOM 603 C CA . GLY A 1 78 ? 2.550 18.069 -17.764 1.00 87.69 78 GLY A CA 1
ATOM 604 C C . GLY A 1 78 ? 1.616 18.510 -16.637 1.00 87.69 78 GLY A C 1
ATOM 605 O O . GLY A 1 78 ? 2.022 19.047 -15.607 1.00 87.69 78 GLY A O 1
ATOM 606 N N . HIS A 1 79 ? 0.324 18.255 -16.843 1.00 87.19 79 HIS A N 1
ATOM 607 C CA . HIS A 1 79 ? -0.671 18.338 -15.780 1.00 87.19 79 HIS A CA 1
ATOM 608 C C . HIS A 1 79 ? -0.603 17.063 -14.938 1.00 87.19 79 HIS A C 1
ATOM 610 O O . HIS A 1 79 ? -1.020 15.997 -15.396 1.00 87.19 79 HIS A O 1
ATOM 616 N N . LEU A 1 80 ? -0.058 17.184 -13.728 1.00 87.00 80 LEU A N 1
ATOM 617 C CA . LEU A 1 80 ? 0.041 16.090 -12.769 1.00 87.00 80 LEU A CA 1
ATOM 618 C C . LEU A 1 80 ? -1.135 16.133 -11.797 1.00 87.00 80 LEU A C 1
ATOM 620 O O . LEU A 1 80 ? -1.404 17.152 -11.163 1.00 87.00 80 LEU A O 1
ATOM 624 N N . VAL A 1 81 ? -1.814 15.001 -11.649 1.00 92.62 81 VAL A N 1
ATOM 625 C CA . VAL A 1 81 ? -2.743 14.773 -10.546 1.00 92.62 81 VAL A CA 1
ATOM 626 C C . VAL A 1 81 ? -1.937 14.352 -9.321 1.00 92.62 81 VAL A C 1
ATOM 628 O O . VAL A 1 81 ? -1.238 13.341 -9.353 1.00 92.62 81 VAL A O 1
ATOM 631 N N . THR A 1 82 ? -2.049 15.102 -8.231 1.00 91.38 82 THR A N 1
ATOM 632 C CA . THR A 1 82 ? -1.358 14.805 -6.971 1.00 91.38 82 THR A CA 1
ATOM 633 C C . THR A 1 82 ? -2.321 14.853 -5.788 1.00 91.38 82 THR A C 1
ATOM 635 O O . THR A 1 82 ? -3.499 15.193 -5.933 1.00 91.38 82 THR A O 1
ATOM 638 N N . LEU A 1 83 ? -1.836 14.471 -4.607 1.00 91.19 83 LEU A N 1
ATOM 639 C CA . LEU A 1 83 ? -2.596 14.624 -3.371 1.00 91.19 83 LEU A CA 1
ATOM 640 C C . LEU A 1 83 ? -2.771 16.110 -3.028 1.00 91.19 83 LEU A C 1
ATOM 642 O O . LEU A 1 83 ? -1.844 16.891 -3.260 1.00 91.19 83 LEU A O 1
ATOM 646 N N . PRO A 1 84 ? -3.883 16.496 -2.377 1.00 86.69 84 PRO A N 1
ATOM 647 C CA . PRO A 1 84 ? -3.989 17.810 -1.751 1.00 86.69 84 PRO A CA 1
ATOM 648 C C . PRO A 1 84 ? -2.783 18.086 -0.841 1.00 86.69 84 PRO A C 1
ATOM 650 O O . PRO A 1 84 ? -2.337 17.194 -0.115 1.00 86.69 84 PRO A O 1
ATOM 653 N N . GLU A 1 85 ? -2.270 19.318 -0.836 1.00 79.62 85 GLU A N 1
ATOM 654 C CA . GLU A 1 85 ? -1.050 19.691 -0.094 1.00 79.62 85 GLU A CA 1
ATOM 655 C C . GLU A 1 85 ? -1.110 19.299 1.392 1.00 79.62 85 GLU A C 1
ATOM 657 O O . GLU A 1 85 ? -0.145 18.782 1.960 1.00 79.62 85 GLU A O 1
ATOM 662 N N . ALA A 1 86 ? -2.282 19.463 2.015 1.00 78.81 86 ALA A N 1
ATOM 663 C CA . ALA A 1 86 ? -2.512 19.089 3.407 1.00 78.81 86 ALA A CA 1
ATOM 664 C C . ALA A 1 86 ? -2.345 17.577 3.669 1.00 78.81 86 ALA A C 1
ATOM 666 O O . ALA A 1 86 ? -1.908 17.185 4.754 1.00 78.81 86 ALA A O 1
ATOM 667 N N . ASP A 1 87 ? -2.661 16.729 2.686 1.00 84.75 87 ASP A N 1
ATOM 668 C CA . ASP A 1 87 ? -2.518 15.275 2.784 1.00 84.75 87 ASP A CA 1
ATOM 669 C C . ASP A 1 87 ? -1.092 14.812 2.448 1.00 84.75 87 ASP A C 1
ATOM 671 O O . ASP A 1 87 ? -0.624 13.826 3.023 1.00 84.75 87 ASP A O 1
ATOM 675 N N . GLN A 1 88 ? -0.354 15.548 1.606 1.00 86.25 88 GLN A N 1
ATOM 676 C CA . GLN A 1 88 ? 1.047 15.241 1.283 1.00 86.25 88 GLN A CA 1
ATOM 677 C C . GLN A 1 88 ? 1.940 15.215 2.532 1.00 86.25 88 GLN A C 1
ATOM 679 O O . GLN A 1 88 ? 2.751 14.306 2.706 1.00 86.25 88 GLN A O 1
ATOM 684 N N . ALA A 1 89 ? 1.747 16.157 3.460 1.00 84.12 89 ALA A N 1
ATOM 685 C CA . ALA A 1 89 ? 2.504 16.207 4.714 1.00 84.12 89 ALA A CA 1
ATOM 686 C C . ALA A 1 89 ? 2.213 15.024 5.662 1.00 84.12 89 ALA A C 1
ATOM 688 O O . ALA A 1 89 ? 2.974 14.773 6.604 1.00 84.12 89 ALA A O 1
ATOM 689 N N . ALA A 1 90 ? 1.110 14.303 5.438 1.00 84.81 90 ALA A N 1
ATOM 690 C CA . ALA A 1 90 ? 0.729 13.124 6.207 1.00 84.81 90 ALA A CA 1
ATOM 691 C C . ALA A 1 90 ? 1.255 11.810 5.603 1.00 84.81 90 ALA A C 1
ATOM 693 O O . ALA A 1 90 ? 1.178 10.775 6.275 1.00 84.81 90 ALA A O 1
ATOM 694 N N . VAL A 1 91 ? 1.812 11.842 4.385 1.00 91.12 91 VAL A N 1
ATOM 695 C CA . VAL A 1 91 ? 2.368 10.668 3.700 1.00 91.12 91 VAL A CA 1
ATOM 696 C C . VAL A 1 91 ? 3.536 10.094 4.499 1.00 91.12 91 VAL A C 1
ATOM 698 O O . VAL A 1 91 ? 4.476 10.786 4.891 1.00 91.12 91 VAL A O 1
ATOM 701 N N . LYS A 1 92 ? 3.470 8.789 4.765 1.00 90.31 92 LYS A N 1
ATOM 702 C CA . LYS A 1 92 ? 4.496 8.026 5.482 1.00 90.31 92 LYS A CA 1
ATOM 703 C C . LYS A 1 92 ? 4.630 6.654 4.844 1.00 90.31 92 LYS A C 1
ATOM 705 O O . LYS A 1 92 ? 3.632 6.056 4.464 1.00 90.31 92 LYS A O 1
ATOM 710 N N . GLY A 1 93 ? 5.853 6.131 4.794 1.00 89.06 93 GLY A N 1
ATOM 711 C CA . GLY A 1 93 ? 6.128 4.783 4.280 1.00 89.06 93 GLY A CA 1
ATOM 712 C C . GLY A 1 93 ? 6.299 4.695 2.766 1.00 89.06 93 GLY A C 1
ATOM 713 O O . GLY A 1 93 ? 6.985 3.793 2.304 1.00 89.06 93 GLY A O 1
ATOM 714 N N . VAL A 1 94 ? 5.763 5.663 2.023 1.00 93.06 94 VAL A N 1
ATOM 715 C CA . VAL A 1 94 ? 5.893 5.798 0.565 1.00 93.06 94 VAL A CA 1
ATOM 716 C C . VAL A 1 94 ? 6.418 7.190 0.202 1.00 93.06 94 VAL A C 1
ATOM 718 O O . VAL A 1 94 ? 6.460 8.080 1.052 1.00 93.06 94 VAL A O 1
ATOM 721 N N . ARG A 1 95 ? 6.837 7.380 -1.055 1.00 90.81 95 ARG A N 1
ATOM 722 C CA . ARG A 1 95 ? 7.254 8.690 -1.593 1.00 90.81 95 ARG A CA 1
ATOM 723 C C . ARG A 1 95 ? 6.139 9.266 -2.462 1.00 90.81 95 ARG A C 1
ATOM 725 O O . ARG A 1 95 ? 5.489 8.510 -3.179 1.00 90.81 95 ARG A O 1
ATOM 732 N N . ILE A 1 96 ? 5.963 10.588 -2.424 1.00 91.62 96 ILE A N 1
ATOM 733 C CA . ILE A 1 96 ? 4.884 11.291 -3.139 1.00 91.62 96 ILE A CA 1
ATOM 734 C C . ILE A 1 96 ? 4.933 11.023 -4.648 1.00 91.62 96 ILE A C 1
ATOM 736 O O . ILE A 1 96 ? 3.902 10.703 -5.223 1.00 91.62 96 ILE A O 1
ATOM 740 N N . HIS A 1 97 ? 6.111 11.017 -5.278 1.00 89.31 97 HIS A N 1
ATOM 741 C CA . HIS A 1 97 ? 6.200 10.738 -6.718 1.00 89.31 97 HIS A CA 1
ATOM 742 C C . HIS A 1 97 ? 5.718 9.335 -7.117 1.00 89.31 97 HIS A C 1
ATOM 744 O O . HIS A 1 97 ? 5.240 9.169 -8.231 1.00 89.31 97 HIS A O 1
ATOM 750 N N . HIS A 1 98 ? 5.787 8.319 -6.244 1.00 93.75 98 HIS A N 1
ATOM 751 C CA . HIS A 1 98 ? 5.192 7.017 -6.583 1.00 93.75 98 HIS A CA 1
ATOM 752 C C . HIS A 1 98 ? 3.664 7.055 -6.467 1.00 93.75 98 HIS A C 1
ATOM 754 O O . HIS A 1 98 ? 2.978 6.364 -7.213 1.00 93.75 98 HIS A O 1
ATOM 760 N N . LEU A 1 99 ? 3.117 7.872 -5.554 1.00 95.81 99 LEU A N 1
ATOM 761 C CA . LEU A 1 99 ? 1.675 8.138 -5.509 1.00 95.81 99 LEU A CA 1
ATOM 762 C C . LEU A 1 99 ? 1.237 8.823 -6.803 1.00 95.81 99 LEU A C 1
ATOM 764 O O . LEU A 1 99 ? 0.264 8.404 -7.416 1.00 95.81 99 LEU A O 1
ATOM 768 N N . GLU A 1 100 ? 1.993 9.821 -7.259 1.00 94.00 100 GLU A N 1
ATOM 769 C CA . GLU A 1 100 ? 1.747 10.500 -8.533 1.00 94.00 100 GLU A CA 1
ATOM 770 C C . GLU A 1 100 ? 1.901 9.562 -9.729 1.00 94.00 100 GLU A C 1
ATOM 772 O O . GLU A 1 100 ? 1.096 9.649 -10.649 1.00 94.00 100 GLU A O 1
ATOM 777 N N . ALA A 1 101 ? 2.850 8.624 -9.712 1.00 92.50 101 ALA A N 1
ATOM 778 C CA . ALA A 1 101 ? 2.971 7.617 -10.764 1.00 92.50 101 ALA A CA 1
ATOM 779 C C . ALA A 1 101 ? 1.699 6.755 -10.879 1.00 92.50 101 ALA A C 1
ATOM 781 O O . ALA A 1 101 ? 1.191 6.523 -11.977 1.00 92.50 101 ALA A O 1
ATOM 782 N N . VAL A 1 102 ? 1.122 6.349 -9.739 1.00 96.19 102 VAL A N 1
ATOM 783 C CA . VAL A 1 102 ? -0.164 5.630 -9.694 1.00 96.19 102 VAL A CA 1
ATOM 784 C C . VAL A 1 102 ? -1.331 6.529 -10.114 1.00 96.19 102 VAL A C 1
ATOM 786 O O . VAL A 1 102 ? -2.226 6.079 -10.817 1.00 96.19 102 VAL A O 1
ATOM 789 N N . LEU A 1 103 ? -1.349 7.805 -9.728 1.00 96.00 103 LEU A N 1
ATOM 790 C CA . LEU A 1 103 ? -2.422 8.731 -10.119 1.00 96.00 103 LEU A CA 1
ATOM 791 C C . LEU A 1 103 ? -2.331 9.166 -11.594 1.00 96.00 103 LEU A C 1
ATOM 793 O O . LEU A 1 103 ? -3.342 9.551 -12.182 1.00 96.00 103 LEU A O 1
ATOM 797 N N . ASN A 1 104 ? -1.148 9.070 -12.207 1.00 94.31 104 ASN A N 1
ATOM 798 C CA . ASN A 1 104 ? -0.864 9.493 -13.578 1.00 94.31 104 ASN A CA 1
ATOM 799 C C . ASN A 1 104 ? -0.201 8.363 -14.391 1.00 94.31 104 ASN A C 1
ATOM 801 O O . ASN A 1 104 ? 0.913 8.537 -14.898 1.00 94.31 104 ASN A O 1
ATOM 805 N N . PRO A 1 105 ? -0.868 7.210 -14.588 1.00 92.81 105 PRO A N 1
ATOM 806 C CA . PRO A 1 105 ? -0.254 6.074 -15.273 1.00 92.81 105 PRO A CA 1
ATOM 807 C C . PRO A 1 105 ? 0.152 6.424 -16.711 1.00 92.81 105 PRO A C 1
ATOM 809 O O . PRO A 1 105 ? 1.258 6.102 -17.126 1.00 92.81 105 PRO A O 1
ATOM 812 N N . ALA A 1 106 ? -0.665 7.211 -17.426 1.00 90.50 106 ALA A N 1
ATOM 813 C CA . ALA A 1 106 ? -0.378 7.725 -18.774 1.00 90.50 106 ALA A CA 1
ATOM 814 C C . ALA A 1 106 ? 0.893 8.596 -18.876 1.00 90.50 106 ALA A C 1
ATOM 816 O O . ALA A 1 106 ? 1.376 8.868 -19.974 1.00 90.50 106 ALA A O 1
ATOM 817 N N . ARG A 1 107 ? 1.409 9.081 -17.742 1.00 88.12 107 ARG A N 1
ATOM 818 C CA . ARG A 1 107 ? 2.624 9.902 -17.650 1.00 88.12 107 ARG A CA 1
ATOM 819 C C . ARG A 1 107 ? 3.788 9.166 -17.004 1.00 88.12 107 ARG A C 1
ATOM 821 O O . ARG A 1 107 ? 4.857 9.748 -16.886 1.00 88.12 107 ARG A O 1
ATOM 828 N N . THR A 1 108 ? 3.595 7.910 -16.618 1.00 92.38 108 THR A N 1
ATOM 829 C CA . THR A 1 108 ? 4.640 7.066 -16.047 1.00 92.38 108 THR A CA 1
ATOM 830 C C . THR A 1 108 ? 5.202 6.198 -17.170 1.00 92.38 108 THR A C 1
ATOM 832 O O . THR A 1 108 ? 4.530 5.249 -17.588 1.00 92.38 108 THR A O 1
ATOM 835 N N . PRO A 1 109 ? 6.395 6.514 -17.713 1.00 93.44 109 PRO A N 1
ATOM 836 C CA . PRO A 1 109 ? 6.879 5.892 -18.942 1.00 93.44 109 PRO A CA 1
ATOM 837 C C . PRO A 1 109 ? 6.983 4.374 -18.833 1.00 93.44 109 PRO A C 1
ATOM 839 O O . PRO A 1 109 ? 6.461 3.674 -19.695 1.00 93.44 109 PRO A O 1
ATOM 842 N N . TRP A 1 110 ? 7.525 3.857 -17.730 1.00 94.69 110 TRP A N 1
ATOM 843 C CA . TRP A 1 110 ? 7.673 2.415 -17.554 1.00 94.69 110 TRP A CA 1
ATOM 844 C C . TRP A 1 110 ? 6.343 1.667 -17.456 1.00 94.69 110 TRP A C 1
ATOM 846 O O . TRP A 1 110 ? 6.329 0.480 -17.738 1.00 94.69 110 TRP A O 1
ATOM 856 N N . LEU A 1 111 ? 5.233 2.325 -17.099 1.00 94.38 111 LEU A N 1
ATOM 857 C CA . LEU A 1 111 ? 3.902 1.705 -17.064 1.00 94.38 111 LEU A CA 1
ATOM 858 C C . LEU A 1 111 ? 3.219 1.664 -18.437 1.00 94.38 111 LEU A C 1
ATOM 860 O O . LEU A 1 111 ? 2.230 0.954 -18.592 1.00 94.38 111 LEU A O 1
ATOM 864 N N . THR A 1 112 ? 3.683 2.450 -19.413 1.00 92.75 112 THR A N 1
ATOM 865 C CA . THR A 1 112 ? 2.915 2.714 -20.646 1.00 92.75 112 THR A CA 1
ATOM 866 C C . THR A 1 112 ? 3.694 2.569 -21.940 1.00 92.75 112 THR A C 1
ATOM 868 O O . THR A 1 112 ? 3.087 2.331 -22.981 1.00 92.75 112 THR A O 1
ATOM 871 N N . ARG A 1 113 ? 5.018 2.703 -21.899 1.00 94.62 113 ARG A N 1
ATOM 872 C CA . ARG A 1 113 ? 5.894 2.510 -23.051 1.00 94.62 113 ARG A CA 1
ATOM 873 C C . ARG A 1 113 ? 6.461 1.098 -23.047 1.00 94.62 113 ARG A C 1
ATOM 875 O O . ARG A 1 113 ? 6.667 0.496 -21.994 1.00 94.62 113 ARG A O 1
ATOM 882 N N . THR A 1 114 ? 6.745 0.602 -24.241 1.00 95.50 114 THR A N 1
ATOM 883 C CA . THR A 1 114 ? 7.482 -0.640 -24.471 1.00 95.50 114 THR A CA 1
ATOM 884 C C . THR A 1 114 ? 8.877 -0.310 -24.990 1.00 95.50 114 THR A C 1
ATOM 886 O O . THR A 1 114 ? 9.139 0.804 -25.447 1.00 95.50 114 THR A O 1
ATOM 889 N N . THR A 1 115 ? 9.798 -1.260 -24.876 1.00 95.31 115 THR A N 1
ATOM 890 C CA . THR A 1 115 ? 11.188 -1.080 -25.299 1.00 95.31 115 THR A CA 1
ATOM 891 C C . THR A 1 115 ? 11.790 -2.423 -25.666 1.00 95.31 115 THR A C 1
ATOM 893 O O . THR A 1 115 ? 11.429 -3.447 -25.091 1.00 95.31 115 THR A O 1
ATOM 896 N N . THR A 1 116 ? 12.714 -2.407 -26.618 1.00 93.81 116 THR A N 1
ATOM 897 C CA . THR A 1 116 ? 13.554 -3.556 -26.950 1.00 93.81 116 THR A CA 1
ATOM 898 C C . THR A 1 116 ? 14.912 -3.410 -26.280 1.00 93.81 116 THR A C 1
ATOM 900 O O . THR A 1 116 ? 15.300 -2.318 -25.863 1.00 93.81 116 THR A O 1
ATOM 903 N N . TYR A 1 117 ? 15.665 -4.502 -26.215 1.00 94.25 117 TYR A N 1
ATOM 904 C CA . TYR A 1 117 ? 16.975 -4.519 -25.578 1.00 94.25 117 TYR A CA 1
ATOM 905 C C . TYR A 1 117 ? 18.079 -4.770 -26.601 1.00 94.25 117 TYR A C 1
ATOM 907 O O . TYR A 1 117 ? 17.909 -5.534 -27.550 1.00 94.25 117 TYR A O 1
ATOM 915 N N . ARG A 1 118 ? 19.233 -4.143 -26.377 1.00 92.06 118 ARG A N 1
ATOM 916 C CA . ARG A 1 118 ? 20.450 -4.325 -27.164 1.00 92.06 118 ARG A CA 1
ATOM 917 C C . ARG A 1 118 ? 21.624 -4.600 -26.237 1.00 92.06 118 ARG A C 1
ATOM 919 O O . ARG A 1 118 ? 21.784 -3.939 -25.211 1.00 92.06 118 ARG A O 1
ATOM 926 N N . LEU A 1 119 ? 22.482 -5.541 -26.620 1.00 91.75 119 LEU A N 1
ATOM 927 C CA . LEU A 1 119 ? 23.787 -5.691 -25.985 1.00 91.75 119 LEU A CA 1
ATOM 928 C C . LEU A 1 119 ? 24.712 -4.551 -26.405 1.00 91.75 119 LEU A C 1
ATOM 930 O O . LEU A 1 119 ? 24.943 -4.309 -27.590 1.00 91.75 119 LEU A O 1
ATOM 934 N N . THR A 1 120 ? 25.253 -3.857 -25.414 1.00 86.75 120 THR A N 1
ATOM 935 C CA . THR A 1 120 ? 26.219 -2.774 -25.607 1.00 86.75 120 THR A CA 1
ATOM 936 C C . THR A 1 120 ? 27.471 -3.072 -24.795 1.00 86.75 120 THR A C 1
ATOM 938 O O . THR A 1 120 ? 27.403 -3.789 -23.802 1.00 86.75 120 THR A O 1
ATOM 941 N N . THR A 1 121 ? 28.615 -2.535 -25.199 1.00 84.88 121 THR A N 1
ATOM 942 C CA . THR A 1 121 ? 29.857 -2.618 -24.421 1.00 84.88 121 THR A CA 1
ATOM 943 C C . THR A 1 121 ? 30.114 -1.282 -23.745 1.00 84.88 121 THR A C 1
ATOM 945 O O . THR A 1 121 ? 30.003 -0.237 -24.391 1.00 84.88 121 THR A O 1
ATOM 948 N N . ASP A 1 122 ? 30.438 -1.292 -22.456 1.00 77.75 122 ASP A N 1
ATOM 949 C CA . ASP A 1 122 ? 30.770 -0.061 -21.737 1.00 77.75 122 ASP A CA 1
ATOM 950 C C . ASP A 1 122 ? 32.215 0.397 -22.024 1.00 77.75 122 ASP A C 1
ATOM 952 O O . ASP A 1 122 ? 32.939 -0.184 -22.835 1.00 77.75 122 ASP A O 1
ATOM 956 N N . HIS A 1 123 ? 32.663 1.452 -21.339 1.00 74.25 123 HIS A N 1
ATOM 957 C CA . HIS A 1 123 ? 34.042 1.945 -21.444 1.00 74.25 123 HIS A CA 1
ATOM 958 C C . HIS A 1 123 ? 35.101 0.938 -20.956 1.00 74.25 123 HIS A C 1
ATOM 960 O O . HIS A 1 123 ? 36.283 1.132 -21.235 1.00 74.25 123 HIS A O 1
ATOM 966 N N . ARG A 1 124 ? 34.696 -0.112 -20.229 1.00 74.88 124 ARG A N 1
ATOM 967 C CA . ARG A 1 124 ? 35.543 -1.227 -19.784 1.00 74.88 124 ARG A CA 1
ATOM 968 C C . ARG A 1 124 ? 35.494 -2.414 -20.753 1.00 74.88 124 ARG A C 1
ATOM 970 O O . ARG A 1 124 ? 36.113 -3.434 -20.474 1.00 74.88 124 ARG A O 1
ATOM 977 N N . ALA A 1 125 ? 34.817 -2.261 -21.895 1.00 78.50 125 ALA A N 1
ATOM 978 C CA . ALA A 1 125 ? 34.559 -3.306 -22.880 1.00 78.50 125 ALA A CA 1
ATOM 979 C C . ALA A 1 125 ? 33.741 -4.492 -22.333 1.00 78.50 125 ALA A C 1
ATOM 981 O O . ALA A 1 125 ? 33.754 -5.571 -22.924 1.00 78.50 125 ALA A O 1
ATOM 982 N N . GLU A 1 126 ? 32.992 -4.292 -21.243 1.00 80.50 126 GLU A N 1
ATOM 983 C CA . GLU A 1 126 ? 32.127 -5.322 -20.672 1.00 80.50 126 GLU A CA 1
ATOM 984 C C . GLU A 1 126 ? 30.740 -5.282 -21.345 1.00 80.50 126 GLU A C 1
ATOM 986 O O . GLU A 1 126 ? 30.094 -4.219 -21.394 1.00 80.50 126 GLU A O 1
ATOM 991 N N . PRO A 1 127 ? 30.266 -6.412 -21.907 1.00 83.88 127 PRO A N 1
ATOM 992 C CA . PRO A 1 127 ? 28.949 -6.492 -22.517 1.00 83.88 127 PRO A CA 1
ATOM 993 C C . PRO A 1 127 ? 27.862 -6.406 -21.444 1.00 83.88 127 PRO A C 1
ATOM 995 O O . PRO A 1 127 ? 27.901 -7.104 -20.436 1.00 83.88 127 PRO A O 1
ATOM 998 N N . HIS A 1 128 ? 26.861 -5.570 -21.681 1.00 87.44 128 HIS A N 1
ATOM 999 C CA . HIS A 1 128 ? 25.703 -5.435 -20.811 1.00 87.44 128 HIS A CA 1
ATOM 1000 C C . HIS A 1 128 ? 24.454 -5.121 -21.631 1.00 87.44 128 HIS A C 1
ATOM 1002 O O . HIS A 1 128 ? 24.489 -4.404 -22.638 1.00 87.44 128 HIS A O 1
ATOM 1008 N N . LEU A 1 129 ? 23.336 -5.686 -21.188 1.00 92.12 129 LEU A N 1
ATOM 1009 C CA . LEU A 1 129 ? 22.046 -5.499 -21.826 1.00 92.12 129 LEU A CA 1
ATOM 1010 C C . LEU A 1 129 ? 21.481 -4.129 -21.449 1.00 92.12 129 LEU A C 1
ATOM 1012 O O . LEU A 1 129 ? 21.340 -3.819 -20.266 1.00 92.12 129 LEU A O 1
ATOM 1016 N N . ARG A 1 130 ? 21.155 -3.306 -22.449 1.00 91.69 130 ARG A N 1
ATOM 1017 C CA . ARG A 1 130 ? 20.485 -2.020 -22.243 1.00 91.69 130 ARG A CA 1
ATOM 1018 C C . ARG A 1 130 ? 19.161 -1.958 -22.990 1.00 91.69 130 ARG A C 1
ATOM 1020 O O . ARG A 1 130 ? 19.106 -2.401 -24.136 1.00 91.69 130 ARG A O 1
ATOM 1027 N N . PRO A 1 131 ? 18.116 -1.386 -22.379 1.00 94.38 131 PRO A N 1
ATOM 1028 C CA . PRO A 1 131 ? 16.924 -1.002 -23.120 1.00 94.38 131 PRO A CA 1
ATOM 1029 C C . PRO A 1 131 ? 17.223 0.177 -24.061 1.00 94.38 131 PRO A C 1
ATOM 1031 O O . PRO A 1 131 ? 18.048 1.034 -23.739 1.00 94.38 131 PRO A O 1
ATOM 1034 N N . GLU A 1 132 ? 16.540 0.230 -25.205 1.00 94.69 132 GLU A N 1
ATOM 1035 C CA . GLU A 1 132 ? 16.616 1.356 -26.154 1.00 94.69 132 GLU A CA 1
ATOM 1036 C C . GLU A 1 132 ? 15.954 2.623 -25.570 1.00 94.69 132 GLU A C 1
ATOM 1038 O O . GLU A 1 132 ? 16.513 3.715 -25.650 1.00 94.69 132 GLU A O 1
ATOM 1043 N N . ASP A 1 133 ? 14.799 2.472 -24.908 1.00 94.94 133 ASP A N 1
ATOM 1044 C CA . ASP A 1 133 ? 14.204 3.469 -24.003 1.00 94.94 133 ASP A CA 1
ATOM 1045 C C . ASP A 1 133 ? 14.384 3.017 -22.543 1.00 94.94 133 ASP A C 1
ATOM 1047 O O . ASP A 1 133 ? 13.728 2.076 -22.088 1.00 94.94 133 ASP A O 1
ATOM 1051 N N . ALA A 1 134 ? 15.284 3.679 -21.809 1.00 93.00 134 ALA A N 1
ATOM 1052 C CA . ALA A 1 134 ? 15.558 3.378 -20.405 1.00 93.00 134 ALA A CA 1
ATOM 1053 C C . ALA A 1 134 ? 14.406 3.751 -19.463 1.00 93.00 134 ALA A C 1
ATOM 1055 O O . ALA A 1 134 ? 14.223 3.083 -18.447 1.00 93.00 134 ALA A O 1
ATOM 1056 N N . ASP A 1 135 ? 13.602 4.758 -19.810 1.00 92.50 135 ASP A N 1
ATOM 1057 C CA . ASP A 1 135 ? 12.473 5.186 -18.983 1.00 92.50 135 ASP A CA 1
ATOM 1058 C C . ASP A 1 135 ? 11.287 4.215 -19.111 1.00 92.50 135 ASP A C 1
ATOM 1060 O O . ASP A 1 135 ? 10.428 4.160 -18.232 1.00 92.50 135 ASP A O 1
ATOM 1064 N N . ALA A 1 136 ? 11.235 3.420 -20.186 1.00 95.12 136 ALA A N 1
ATOM 1065 C CA . ALA A 1 136 ? 10.223 2.385 -20.413 1.00 95.12 136 ALA A CA 1
ATOM 1066 C C . ALA A 1 136 ? 10.433 1.103 -19.573 1.00 95.12 136 ALA A C 1
ATOM 1068 O O . ALA A 1 136 ? 9.606 0.183 -19.625 1.00 95.12 136 ALA A O 1
ATOM 1069 N N . VAL A 1 137 ? 11.518 1.025 -18.794 1.00 94.62 137 VAL A N 1
ATOM 1070 C CA . VAL A 1 137 ? 11.823 -0.092 -17.886 1.00 94.62 137 VAL A CA 1
ATOM 1071 C C . VAL A 1 137 ? 11.733 0.391 -16.438 1.00 94.62 137 VAL A C 1
ATOM 1073 O O . VAL A 1 137 ? 12.263 1.455 -16.119 1.00 94.62 137 VAL A O 1
ATOM 1076 N N . PRO A 1 138 ? 11.086 -0.360 -15.527 1.00 93.38 138 PRO A N 1
ATOM 1077 C CA . PRO A 1 138 ? 11.096 -0.000 -14.117 1.00 93.38 138 PRO A CA 1
ATOM 1078 C C . PRO A 1 138 ? 12.527 -0.041 -13.572 1.00 93.38 138 PRO A C 1
ATOM 1080 O O . PRO A 1 138 ? 13.229 -1.043 -13.704 1.00 93.38 138 PRO A O 1
ATOM 1083 N N . ALA A 1 139 ? 12.945 1.038 -12.912 1.00 90.00 139 ALA A N 1
ATOM 1084 C CA . ALA A 1 139 ? 14.187 1.043 -12.148 1.00 90.00 139 ALA A CA 1
ATOM 1085 C C . ALA A 1 139 ? 14.135 -0.001 -11.009 1.00 90.00 139 ALA A C 1
ATOM 1087 O O . ALA A 1 139 ? 13.043 -0.374 -10.566 1.00 90.00 139 ALA A O 1
ATOM 1088 N N . PRO A 1 140 ? 15.282 -0.432 -10.451 1.00 86.69 140 PRO A N 1
ATOM 1089 C CA . PRO A 1 140 ? 15.293 -1.357 -9.322 1.00 86.69 140 PRO A CA 1
ATOM 1090 C C . PRO A 1 140 ? 14.414 -0.878 -8.155 1.00 86.69 140 PRO A C 1
ATOM 1092 O O . PRO A 1 140 ? 14.527 0.252 -7.651 1.00 86.69 140 PRO A O 1
ATOM 1095 N N . GLY A 1 141 ? 13.506 -1.745 -7.720 1.00 89.25 141 GLY A N 1
ATOM 1096 C CA . GLY A 1 141 ? 12.536 -1.470 -6.675 1.00 89.25 141 GLY A CA 1
ATOM 1097 C C . GLY A 1 141 ? 11.320 -0.642 -7.102 1.00 89.25 141 GLY A C 1
ATOM 1098 O O . GLY A 1 141 ? 10.498 -0.303 -6.256 1.00 89.25 141 GLY A O 1
ATOM 1099 N N . GLU A 1 142 ? 11.211 -0.221 -8.361 1.00 92.06 142 GLU A N 1
ATOM 1100 C CA . GLU A 1 142 ? 10.110 0.648 -8.789 1.00 92.06 142 GLU A CA 1
ATOM 1101 C C . GLU A 1 142 ? 8.767 -0.088 -8.743 1.00 92.06 142 GLU A C 1
ATOM 1103 O O . GLU A 1 142 ? 7.767 0.480 -8.307 1.00 92.06 142 GLU A O 1
ATOM 1108 N N . LEU A 1 143 ? 8.763 -1.384 -9.069 1.00 94.56 143 LEU A N 1
ATOM 1109 C CA . LEU A 1 143 ? 7.567 -2.220 -9.043 1.00 94.56 143 LEU A CA 1
ATOM 1110 C C . LEU A 1 143 ? 6.943 -2.289 -7.641 1.00 94.56 143 LEU A C 1
ATOM 1112 O O . LEU A 1 143 ? 5.758 -1.975 -7.484 1.00 94.56 143 LEU A O 1
ATOM 1116 N N . HIS A 1 144 ? 7.712 -2.654 -6.606 1.00 94.00 144 HIS A N 1
ATOM 1117 C CA . HIS A 1 144 ? 7.154 -2.713 -5.252 1.00 94.00 144 HIS A CA 1
ATOM 1118 C C . HIS A 1 144 ? 6.765 -1.337 -4.719 1.00 94.00 144 HIS A C 1
ATOM 1120 O O . HIS A 1 144 ? 5.761 -1.227 -4.020 1.00 94.00 144 HIS A O 1
ATOM 1126 N N . ARG A 1 145 ? 7.496 -0.272 -5.074 1.00 95.00 145 ARG A N 1
ATOM 1127 C CA . ARG A 1 145 ? 7.164 1.090 -4.628 1.00 95.00 145 ARG A CA 1
ATOM 1128 C C . ARG A 1 145 ? 5.881 1.614 -5.267 1.00 95.00 145 ARG A C 1
ATOM 1130 O O . ARG A 1 145 ? 5.122 2.310 -4.592 1.00 95.00 145 ARG A O 1
ATOM 1137 N N . THR A 1 146 ? 5.599 1.246 -6.514 1.00 95.94 146 THR A N 1
ATOM 1138 C CA . THR A 1 146 ? 4.319 1.534 -7.175 1.00 95.94 146 THR A CA 1
ATOM 1139 C C . THR A 1 146 ? 3.173 0.737 -6.562 1.00 95.94 146 THR A C 1
ATOM 1141 O O . THR A 1 146 ? 2.106 1.300 -6.317 1.00 95.94 146 THR A O 1
ATOM 1144 N N . LEU A 1 147 ? 3.382 -0.540 -6.229 1.00 96.44 147 LEU A N 1
ATOM 1145 C CA . LEU A 1 147 ? 2.365 -1.320 -5.521 1.00 96.44 147 LEU A CA 1
ATOM 1146 C C . LEU A 1 147 ? 2.104 -0.776 -4.105 1.00 96.44 147 LEU A C 1
ATOM 1148 O O . LEU A 1 147 ? 0.953 -0.658 -3.690 1.00 96.44 147 LEU A O 1
ATOM 1152 N N . ASP A 1 148 ? 3.146 -0.387 -3.374 1.00 96.69 148 ASP A N 1
ATOM 1153 C CA . ASP A 1 148 ? 3.020 0.241 -2.058 1.00 96.69 148 ASP A CA 1
ATOM 1154 C C . ASP A 1 148 ? 2.294 1.590 -2.138 1.00 96.69 148 ASP A C 1
ATOM 1156 O O . ASP A 1 148 ? 1.454 1.891 -1.290 1.00 96.69 148 ASP A O 1
ATOM 1160 N N . ALA A 1 149 ? 2.544 2.382 -3.183 1.00 97.12 149 ALA A N 1
ATOM 1161 C CA . ALA A 1 149 ? 1.788 3.599 -3.461 1.00 97.12 149 ALA A CA 1
ATOM 1162 C C . ALA A 1 149 ? 0.298 3.312 -3.721 1.00 97.12 149 ALA A C 1
ATOM 1164 O O . ALA A 1 149 ? -0.560 4.000 -3.167 1.00 97.12 149 ALA A O 1
ATOM 1165 N N . LEU A 1 150 ? -0.026 2.265 -4.488 1.00 97.19 150 LEU A N 1
ATOM 1166 C CA . LEU A 1 150 ? -1.407 1.830 -4.711 1.00 97.19 150 LEU A CA 1
ATOM 1167 C C . LEU A 1 150 ? -2.087 1.403 -3.399 1.00 97.19 150 LEU A C 1
ATOM 1169 O O . LEU A 1 150 ? -3.194 1.860 -3.111 1.00 97.19 150 LEU A O 1
ATOM 1173 N N . ARG A 1 151 ? -1.417 0.582 -2.577 1.00 96.94 151 ARG A N 1
ATOM 1174 C CA . ARG A 1 151 ? -1.902 0.176 -1.242 1.00 96.94 151 ARG A CA 1
ATOM 1175 C C . ARG A 1 151 ? -2.140 1.387 -0.346 1.00 96.94 151 ARG A C 1
ATOM 1177 O O . ARG A 1 151 ? -3.170 1.476 0.324 1.00 96.94 151 ARG A O 1
ATOM 1184 N N . TRP A 1 152 ? -1.206 2.340 -0.362 1.00 96.94 152 TRP A N 1
ATOM 1185 C CA . TRP A 1 152 ? -1.313 3.578 0.400 1.00 96.94 152 TRP A CA 1
ATOM 1186 C C . TRP A 1 152 ? -2.540 4.385 -0.031 1.00 96.94 152 TRP A C 1
ATOM 1188 O O . TRP A 1 152 ? -3.330 4.769 0.826 1.00 96.94 152 TRP A O 1
ATOM 1198 N N . LEU A 1 153 ? -2.752 4.594 -1.336 1.00 96.19 153 LEU A N 1
ATOM 1199 C CA . LEU A 1 153 ? -3.914 5.330 -1.855 1.00 96.19 153 LEU A CA 1
ATOM 1200 C C . LEU A 1 153 ? -5.229 4.616 -1.524 1.00 96.19 153 LEU A C 1
ATOM 1202 O O . LEU A 1 153 ? -6.169 5.248 -1.044 1.00 96.19 153 LEU A O 1
ATOM 1206 N N . ALA A 1 154 ? -5.292 3.297 -1.717 1.00 95.00 154 ALA A N 1
ATOM 1207 C CA . ALA A 1 154 ? -6.487 2.508 -1.423 1.00 95.00 154 ALA A CA 1
ATOM 1208 C C . ALA A 1 154 ? -6.898 2.601 0.058 1.00 95.00 154 ALA A C 1
ATOM 1210 O O . ALA A 1 154 ? -8.093 2.690 0.366 1.00 95.00 154 ALA A O 1
ATOM 1211 N N . TYR A 1 155 ? -5.916 2.630 0.967 1.00 95.25 155 TYR A N 1
ATOM 1212 C CA . TYR A 1 155 ? -6.148 2.770 2.401 1.00 95.25 155 TYR A CA 1
ATOM 1213 C C . TYR A 1 155 ? -6.433 4.223 2.812 1.00 95.25 155 TYR A C 1
ATOM 1215 O O . TYR A 1 155 ? -7.395 4.477 3.529 1.00 95.25 155 TYR A O 1
ATOM 1223 N N . HIS A 1 156 ? -5.636 5.197 2.372 1.00 94.00 156 HIS A N 1
ATOM 1224 C CA . HIS A 1 156 ? -5.655 6.559 2.919 1.00 94.00 156 HIS A CA 1
ATOM 1225 C C . HIS A 1 156 ? -6.576 7.550 2.200 1.00 94.00 156 HIS A C 1
ATOM 1227 O O . HIS A 1 156 ? -6.772 8.649 2.718 1.00 94.00 156 HIS A O 1
ATOM 1233 N N . LEU A 1 157 ? -7.155 7.209 1.048 1.00 92.50 157 LEU A N 1
ATOM 1234 C CA . LEU A 1 157 ? -8.140 8.080 0.409 1.00 92.50 157 LEU A CA 1
ATOM 1235 C C . LEU A 1 157 ? -9.528 7.914 1.052 1.00 92.50 157 LEU A C 1
ATOM 1237 O O . LEU A 1 157 ? -9.956 6.784 1.289 1.00 92.50 157 LEU A O 1
ATOM 1241 N N . PRO A 1 158 ? -10.292 8.995 1.271 1.00 91.25 158 PRO A N 1
ATOM 1242 C CA . PRO A 1 158 ? -11.730 8.897 1.518 1.00 91.25 158 PRO A CA 1
ATOM 1243 C C . PRO A 1 158 ? -12.449 8.135 0.397 1.00 91.25 158 PRO A C 1
ATOM 1245 O O . PRO A 1 158 ? -12.012 8.171 -0.753 1.00 91.25 158 PRO A O 1
ATOM 1248 N N . ALA A 1 159 ? -13.535 7.436 0.713 1.00 88.88 159 ALA A N 1
ATOM 1249 C CA . ALA A 1 159 ? -14.376 6.694 -0.226 1.00 88.88 159 ALA A CA 1
ATOM 1250 C C . ALA A 1 159 ? -14.977 7.589 -1.320 1.00 88.88 159 ALA A C 1
ATOM 1252 O O . ALA A 1 159 ? -15.136 7.137 -2.443 1.00 88.88 159 ALA A O 1
ATOM 1253 N N . ASP A 1 160 ? -15.234 8.856 -1.008 1.00 85.25 160 ASP A N 1
ATOM 1254 C CA . ASP A 1 160 ? -15.732 9.907 -1.901 1.00 85.25 160 ASP A CA 1
ATOM 1255 C C . ASP A 1 160 ? -14.613 10.688 -2.618 1.00 85.25 160 ASP A C 1
ATOM 1257 O O . ASP A 1 160 ? -14.877 11.659 -3.326 1.00 85.25 160 ASP A O 1
ATOM 1261 N N . SER A 1 161 ? -13.347 10.288 -2.457 1.00 89.56 161 SER A N 1
ATOM 1262 C CA . SER A 1 161 ? -12.228 10.993 -3.081 1.00 89.56 161 SER A CA 1
ATOM 1263 C C . SER A 1 161 ? -12.296 10.930 -4.616 1.00 89.56 161 SER A C 1
ATOM 1265 O O . SER A 1 161 ? -12.379 9.829 -5.174 1.00 89.56 161 SER A O 1
ATOM 1267 N N . PRO A 1 162 ? -12.110 12.063 -5.325 1.00 89.12 162 PRO A N 1
ATOM 1268 C CA . PRO A 1 162 ? -12.049 12.086 -6.790 1.00 89.12 162 PRO A CA 1
ATOM 1269 C C . PRO A 1 162 ? -10.819 11.355 -7.353 1.00 89.12 162 PRO A C 1
ATOM 1271 O O . PRO A 1 162 ? -10.734 11.129 -8.557 1.00 89.12 162 PRO A O 1
ATOM 1274 N N . LEU A 1 163 ? -9.867 10.969 -6.495 1.00 92.50 163 LEU A N 1
ATOM 1275 C CA . LEU A 1 163 ? -8.673 10.220 -6.877 1.00 92.50 163 LEU A CA 1
ATOM 1276 C C . LEU A 1 163 ? -8.916 8.704 -6.948 1.00 92.50 163 LEU A C 1
ATOM 1278 O O . LEU A 1 163 ? -8.204 8.010 -7.670 1.00 92.50 163 LEU A O 1
ATOM 1282 N N . ARG A 1 164 ? -9.926 8.165 -6.245 1.00 91.75 164 ARG A N 1
ATOM 1283 C CA . ARG A 1 164 ? -10.217 6.715 -6.241 1.00 91.75 164 ARG A CA 1
ATOM 1284 C C . ARG A 1 164 ? -10.513 6.140 -7.635 1.00 91.75 164 ARG A C 1
ATOM 1286 O O . ARG A 1 164 ? -9.967 5.078 -7.936 1.00 91.75 164 ARG A O 1
ATOM 1293 N N . PRO A 1 165 ? -11.275 6.819 -8.519 1.00 90.31 165 PRO A N 1
ATOM 1294 C CA . PRO A 1 165 ? -11.501 6.351 -9.890 1.00 90.31 165 PRO A CA 1
ATOM 1295 C C . PRO A 1 165 ? -10.239 6.244 -10.762 1.00 90.31 165 PRO A C 1
ATOM 1297 O O . PRO A 1 165 ? -10.299 5.658 -11.841 1.00 90.31 165 PRO A O 1
ATOM 1300 N N . LEU A 1 166 ? -9.099 6.801 -10.332 1.00 92.94 166 LEU A N 1
ATOM 1301 C CA . LEU A 1 166 ? -7.832 6.698 -11.062 1.00 92.94 166 LEU A CA 1
ATOM 1302 C C . LEU A 1 166 ? -7.079 5.395 -10.761 1.00 92.94 166 LEU A C 1
ATOM 1304 O O . LEU A 1 166 ? -6.289 4.957 -11.595 1.00 92.94 166 LEU A O 1
ATOM 1308 N N . LEU A 1 167 ? -7.347 4.741 -9.622 1.00 95.31 167 LEU A N 1
ATOM 1309 C CA . LEU A 1 167 ? -6.620 3.533 -9.214 1.00 95.31 167 LEU A CA 1
ATOM 1310 C C . LEU A 1 167 ? -6.780 2.359 -10.200 1.00 95.31 167 LEU A C 1
ATOM 1312 O O . LEU A 1 167 ? -5.759 1.759 -10.537 1.00 95.31 167 LEU A O 1
ATOM 1316 N N . PRO A 1 168 ? -7.982 2.050 -10.738 1.00 95.38 168 PRO A N 1
ATOM 1317 C CA . PRO A 1 168 ? -8.129 0.992 -11.741 1.00 95.38 168 PRO A CA 1
ATOM 1318 C C . PRO A 1 168 ? -7.270 1.218 -12.989 1.00 95.38 168 PRO A C 1
ATOM 1320 O O . PRO A 1 168 ? -6.639 0.285 -13.467 1.00 95.38 168 PRO A O 1
ATOM 1323 N N . ARG A 1 169 ? -7.139 2.468 -13.459 1.00 94.81 169 ARG A N 1
ATOM 1324 C CA . ARG A 1 169 ? -6.321 2.795 -14.644 1.00 94.81 169 ARG A CA 1
ATOM 1325 C C . ARG A 1 169 ? -4.846 2.461 -14.435 1.00 94.81 169 ARG A C 1
ATOM 1327 O O . ARG A 1 169 ? -4.169 2.034 -15.365 1.00 94.81 169 ARG A O 1
ATOM 1334 N N . ALA A 1 170 ? -4.344 2.674 -13.221 1.00 95.06 170 ALA A N 1
ATOM 1335 C CA . ALA A 1 170 ? -2.971 2.340 -12.866 1.00 95.06 170 ALA A CA 1
ATOM 1336 C C . ALA A 1 170 ? -2.752 0.831 -12.801 1.00 95.06 170 ALA A C 1
ATOM 1338 O O . ALA A 1 170 ? -1.730 0.333 -13.264 1.00 95.06 170 ALA A O 1
ATOM 1339 N N . VAL A 1 171 ? -3.732 0.107 -12.258 1.00 96.94 171 VAL A N 1
ATOM 1340 C CA . VAL A 1 171 ? -3.723 -1.356 -12.206 1.00 96.94 171 VAL A CA 1
ATOM 1341 C C . VAL A 1 171 ? -3.768 -1.952 -13.611 1.00 96.94 171 VAL A C 1
ATOM 1343 O O . VAL A 1 171 ? -2.990 -2.858 -13.899 1.00 96.94 171 VAL A O 1
ATOM 1346 N N . ASP A 1 172 ? -4.595 -1.413 -14.505 1.00 96.31 172 ASP A N 1
ATOM 1347 C CA . ASP A 1 172 ? -4.667 -1.851 -15.902 1.00 96.31 172 ASP A CA 1
ATOM 1348 C C . ASP A 1 172 ? -3.350 -1.601 -16.645 1.00 96.31 172 ASP A C 1
ATOM 1350 O O . ASP A 1 172 ? -2.856 -2.494 -17.338 1.00 96.31 172 ASP A O 1
ATOM 1354 N N . ALA A 1 173 ? -2.736 -0.426 -16.458 1.00 96.31 173 ALA A N 1
ATOM 1355 C CA . ALA A 1 173 ? -1.423 -0.117 -17.025 1.00 96.31 173 ALA A CA 1
ATOM 1356 C C . ALA A 1 173 ? -0.341 -1.069 -16.490 1.00 96.31 173 ALA A C 1
ATOM 1358 O O . ALA A 1 173 ? 0.427 -1.633 -17.265 1.00 96.31 173 ALA A O 1
ATOM 1359 N N . LEU A 1 174 ? -0.332 -1.327 -15.178 1.00 95.94 174 LEU A N 1
ATOM 1360 C CA . LEU A 1 174 ? 0.600 -2.254 -14.540 1.00 95.94 174 LEU A CA 1
ATOM 1361 C C . LEU A 1 174 ? 0.441 -3.688 -15.064 1.00 95.94 174 LEU A C 1
ATOM 1363 O O . LEU A 1 174 ? 1.433 -4.324 -15.412 1.00 95.94 174 LEU A O 1
ATOM 1367 N N . HIS A 1 175 ? -0.790 -4.195 -15.165 1.00 95.44 175 HIS A N 1
ATOM 1368 C CA . HIS A 1 175 ? -1.051 -5.526 -15.719 1.00 95.44 175 HIS A CA 1
ATOM 1369 C C . HIS A 1 175 ? -0.671 -5.621 -17.196 1.00 95.44 175 HIS A C 1
ATOM 1371 O O . HIS A 1 175 ? -0.038 -6.598 -17.590 1.00 95.44 175 HIS A O 1
ATOM 1377 N N . THR A 1 176 ? -1.020 -4.610 -17.996 1.00 96.06 176 THR A N 1
ATOM 1378 C CA . THR A 1 176 ? -0.641 -4.543 -19.415 1.00 96.06 176 THR A CA 1
ATOM 1379 C C . THR A 1 176 ? 0.873 -4.587 -19.554 1.00 96.06 176 THR A C 1
ATOM 1381 O O . THR A 1 176 ? 1.402 -5.366 -20.341 1.00 96.06 176 THR A O 1
ATOM 1384 N N . ARG A 1 177 ? 1.582 -3.808 -18.731 1.00 95.75 177 ARG A N 1
ATOM 1385 C CA . ARG A 1 177 ? 3.037 -3.743 -18.760 1.00 95.75 177 ARG A CA 1
ATOM 1386 C C . ARG A 1 177 ? 3.691 -5.063 -18.370 1.00 95.75 177 ARG A C 1
ATOM 1388 O O . ARG A 1 177 ? 4.630 -5.471 -19.041 1.00 95.75 177 ARG A O 1
ATOM 1395 N N . LEU A 1 178 ? 3.205 -5.731 -17.324 1.00 96.12 178 LEU A N 1
ATOM 1396 C CA . LEU A 1 178 ? 3.710 -7.048 -16.916 1.00 96.12 178 LEU A CA 1
ATOM 1397 C C . LEU A 1 178 ? 3.357 -8.157 -17.925 1.00 96.12 178 LEU A C 1
ATOM 1399 O O . LEU A 1 178 ? 4.031 -9.181 -17.960 1.00 96.12 178 LEU A O 1
ATOM 1403 N N . GLY A 1 179 ? 2.332 -7.958 -18.754 1.00 96.25 179 GLY A N 1
ATOM 1404 C CA . GLY A 1 179 ? 1.987 -8.851 -19.861 1.00 96.25 179 GLY A CA 1
ATOM 1405 C C . GLY A 1 179 ? 2.809 -8.640 -21.137 1.00 96.25 179 GLY A C 1
ATOM 1406 O O . GLY A 1 179 ? 2.651 -9.415 -22.077 1.00 96.25 179 GLY A O 1
ATOM 1407 N N . ASP A 1 180 ? 3.670 -7.621 -21.194 1.00 96.88 180 ASP A N 1
ATOM 1408 C CA . ASP A 1 180 ? 4.528 -7.361 -22.353 1.00 96.88 180 ASP A CA 1
ATOM 1409 C C . ASP A 1 180 ? 5.622 -8.446 -22.476 1.00 96.88 180 ASP A C 1
ATOM 1411 O O . ASP A 1 180 ? 6.436 -8.591 -21.555 1.00 96.88 180 ASP A O 1
ATOM 1415 N N . PRO A 1 181 ? 5.678 -9.205 -23.591 1.00 95.88 181 PRO A N 1
ATOM 1416 C CA . PRO A 1 181 ? 6.697 -10.231 -23.806 1.00 95.88 181 PRO A CA 1
ATOM 1417 C C . PRO A 1 181 ? 8.120 -9.669 -23.882 1.00 95.88 181 PRO A C 1
ATOM 1419 O O . PRO A 1 181 ? 9.071 -10.406 -23.612 1.00 95.88 181 PRO A O 1
ATOM 1422 N N . ASP A 1 182 ? 8.284 -8.387 -24.201 1.00 95.06 182 ASP A N 1
ATOM 1423 C CA . ASP A 1 182 ? 9.602 -7.769 -24.300 1.00 95.06 182 ASP A CA 1
ATOM 1424 C C . ASP A 1 182 ? 10.075 -7.185 -22.963 1.00 95.06 182 ASP A C 1
ATOM 1426 O O . ASP A 1 182 ? 11.254 -6.871 -22.831 1.00 95.06 182 ASP A O 1
ATOM 1430 N N . LEU A 1 183 ? 9.225 -7.108 -21.927 1.00 96.94 183 LEU A N 1
ATOM 1431 C CA . LEU A 1 183 ? 9.654 -6.640 -20.608 1.00 96.94 183 LEU A CA 1
ATOM 1432 C C . LEU A 1 183 ? 10.631 -7.609 -19.947 1.00 96.94 183 LEU A C 1
ATOM 1434 O O . LEU A 1 183 ? 10.282 -8.755 -19.653 1.00 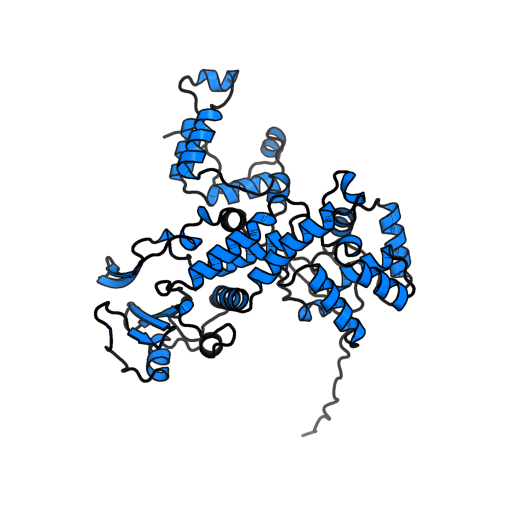96.94 183 LEU A O 1
ATOM 1438 N N . LEU A 1 184 ? 11.802 -7.097 -19.578 1.00 95.94 184 LEU A N 1
ATOM 1439 C CA . LEU A 1 184 ? 12.757 -7.789 -18.723 1.00 95.94 184 LEU A CA 1
ATOM 1440 C C . LEU A 1 184 ? 12.925 -7.022 -17.408 1.00 95.94 184 LEU A C 1
ATOM 1442 O O . LEU A 1 184 ? 13.373 -5.875 -17.393 1.00 95.94 184 LEU A O 1
ATOM 1446 N N . LEU A 1 185 ? 12.561 -7.666 -16.299 1.00 94.12 185 LEU A N 1
ATOM 1447 C CA . LEU A 1 185 ? 12.756 -7.153 -14.948 1.00 94.12 185 LEU A CA 1
ATOM 1448 C C . LEU A 1 185 ? 14.130 -7.556 -14.421 1.00 94.12 185 LEU A C 1
ATOM 1450 O O . LEU A 1 185 ? 14.473 -8.742 -14.378 1.00 94.12 185 LEU A O 1
ATOM 1454 N N . ASP A 1 186 ? 14.878 -6.559 -13.958 1.00 90.12 186 ASP A N 1
ATOM 1455 C CA . ASP A 1 186 ? 16.087 -6.777 -13.179 1.00 90.12 186 ASP A CA 1
ATOM 1456 C C . ASP A 1 186 ? 15.724 -7.016 -11.708 1.00 90.12 186 ASP A C 1
ATOM 1458 O O . ASP A 1 186 ? 15.484 -6.081 -10.945 1.00 90.12 186 ASP A O 1
ATOM 1462 N N . LEU A 1 187 ? 15.697 -8.287 -11.305 1.00 87.75 187 LEU A N 1
ATOM 1463 C CA . LEU A 1 187 ? 15.569 -8.681 -9.898 1.00 87.75 187 LEU A CA 1
ATOM 1464 C C . LEU A 1 187 ? 16.936 -8.829 -9.206 1.00 87.75 187 LEU A C 1
ATOM 1466 O O . LEU A 1 187 ? 17.024 -9.402 -8.120 1.00 87.75 187 LEU A O 1
ATOM 1470 N N . GLN A 1 188 ? 18.003 -8.342 -9.852 1.00 85.25 188 GLN A N 1
ATOM 1471 C CA . GLN A 1 188 ? 19.388 -8.338 -9.380 1.00 85.25 188 GLN A CA 1
ATOM 1472 C C . GLN A 1 188 ? 19.893 -9.739 -8.991 1.00 85.25 188 GLN A C 1
ATOM 1474 O O . GLN A 1 188 ? 20.674 -9.945 -8.058 1.00 85.25 188 GLN A O 1
ATOM 1479 N N . LEU A 1 189 ? 19.447 -10.730 -9.760 1.00 87.31 189 LEU A N 1
ATOM 1480 C CA . LEU A 1 189 ? 19.704 -12.152 -9.565 1.00 87.31 189 LEU A CA 1
ATOM 1481 C C . LEU A 1 189 ? 21.051 -12.563 -10.180 1.00 87.31 189 LEU A C 1
ATOM 1483 O O . LEU A 1 189 ? 21.109 -13.420 -11.056 1.00 87.31 189 LEU A O 1
ATOM 1487 N N . VAL A 1 190 ? 22.143 -11.957 -9.713 1.00 89.06 190 VAL A N 1
ATOM 1488 C CA . VAL A 1 190 ? 23.514 -12.300 -10.151 1.00 89.06 190 VAL A CA 1
ATOM 1489 C C . VAL A 1 190 ? 24.070 -13.475 -9.351 1.00 89.06 190 VAL A C 1
ATOM 1491 O O . VAL A 1 190 ? 24.663 -14.404 -9.898 1.00 89.06 190 VAL A O 1
ATOM 1494 N N . ASN A 1 191 ? 23.840 -13.454 -8.036 1.00 89.44 191 ASN A N 1
ATOM 1495 C CA . ASN A 1 191 ? 24.423 -14.391 -7.082 1.00 89.44 191 ASN A CA 1
ATOM 1496 C C . ASN A 1 191 ? 23.347 -15.132 -6.295 1.00 89.44 191 ASN A C 1
ATOM 1498 O O . ASN A 1 191 ? 22.333 -14.564 -5.884 1.00 89.44 191 ASN A O 1
ATOM 1502 N N . THR A 1 192 ? 23.617 -16.401 -6.016 1.00 90.50 192 THR A N 1
ATOM 1503 C CA . THR A 1 192 ? 22.828 -17.203 -5.077 1.00 90.50 192 THR A CA 1
ATOM 1504 C C . THR A 1 192 ? 23.131 -16.830 -3.623 1.00 90.50 192 THR A C 1
ATOM 1506 O O . THR A 1 192 ? 24.153 -16.212 -3.325 1.00 90.50 192 THR A O 1
ATOM 1509 N N . ALA A 1 193 ? 22.302 -17.287 -2.682 1.00 87.00 193 ALA A N 1
ATOM 1510 C CA . ALA A 1 193 ? 22.521 -17.166 -1.238 1.00 87.00 193 ALA A CA 1
ATOM 1511 C C . ALA A 1 193 ? 23.858 -17.769 -0.763 1.00 87.00 193 ALA A C 1
ATOM 1513 O O . ALA A 1 193 ? 24.366 -17.405 0.293 1.00 87.00 193 ALA A O 1
ATOM 1514 N N . LYS A 1 194 ? 24.440 -18.689 -1.544 1.00 87.94 194 LYS A N 1
ATOM 1515 C CA . LYS A 1 194 ? 25.761 -19.284 -1.292 1.00 87.94 194 LYS A CA 1
ATOM 1516 C C . LYS A 1 194 ? 26.900 -18.533 -1.997 1.00 87.94 194 LYS A C 1
ATOM 1518 O O . LYS A 1 194 ? 28.002 -19.063 -2.072 1.00 87.94 194 LYS A O 1
ATOM 1523 N N . ASN A 1 195 ? 26.637 -17.337 -2.528 1.00 86.62 195 ASN A N 1
ATOM 1524 C CA . ASN A 1 195 ? 27.560 -16.523 -3.327 1.00 86.62 195 ASN A CA 1
ATOM 1525 C C . ASN A 1 195 ? 28.108 -17.226 -4.586 1.00 86.62 195 ASN A C 1
ATOM 1527 O O . ASN A 1 195 ? 29.154 -16.845 -5.094 1.00 86.62 195 ASN A O 1
ATOM 1531 N N . GLY A 1 196 ? 27.414 -18.251 -5.090 1.00 89.19 196 GLY A N 1
ATOM 1532 C CA . GLY A 1 196 ? 27.706 -18.851 -6.395 1.00 89.19 196 GLY A CA 1
ATOM 1533 C C . GLY A 1 196 ? 26.934 -18.163 -7.531 1.00 89.19 196 GLY A C 1
ATOM 1534 O O . GLY A 1 196 ? 25.879 -17.580 -7.250 1.00 89.19 196 GLY A O 1
ATOM 1535 N N . PRO A 1 197 ? 27.395 -18.275 -8.791 1.00 92.44 197 PRO A N 1
ATOM 1536 C CA . PRO A 1 197 ? 26.771 -17.635 -9.951 1.00 92.44 197 PRO A CA 1
ATOM 1537 C C . PRO A 1 197 ? 25.351 -18.158 -10.192 1.00 92.44 197 PRO A C 1
ATOM 1539 O O . PRO A 1 197 ? 25.140 -19.356 -10.392 1.00 92.44 197 PRO A O 1
ATOM 1542 N N . MET A 1 198 ? 24.367 -17.255 -10.193 1.00 92.56 198 MET A N 1
ATOM 1543 C CA . MET A 1 198 ? 22.963 -17.609 -10.419 1.00 92.56 198 MET A CA 1
ATOM 1544 C C . MET A 1 198 ? 22.741 -18.138 -11.842 1.00 92.56 198 MET A C 1
ATOM 1546 O O . MET A 1 198 ? 22.042 -19.137 -12.009 1.00 92.56 198 MET A O 1
ATOM 1550 N N . GLY A 1 199 ? 23.381 -17.530 -12.849 1.00 93.50 199 GLY A N 1
ATOM 1551 C CA . GLY A 1 199 ? 23.304 -17.965 -14.250 1.00 93.50 199 GLY A CA 1
ATOM 1552 C C . GLY A 1 199 ? 23.667 -19.439 -14.440 1.00 93.50 199 GLY A C 1
ATOM 1553 O O . GLY A 1 199 ? 22.900 -20.188 -15.041 1.00 93.50 199 GLY A O 1
ATOM 1554 N N . ALA A 1 200 ? 24.745 -19.909 -13.802 1.00 93.38 200 ALA A N 1
ATOM 1555 C CA . ALA A 1 200 ? 25.157 -21.313 -13.858 1.00 93.38 200 ALA A CA 1
ATOM 1556 C C . ALA A 1 200 ? 24.111 -22.269 -13.254 1.00 93.38 200 ALA A C 1
ATOM 1558 O O . ALA A 1 200 ? 23.859 -23.346 -13.800 1.00 93.38 200 ALA A O 1
ATOM 1559 N N . VAL A 1 201 ? 23.468 -21.874 -12.147 1.00 94.00 201 VAL A N 1
ATOM 1560 C CA . VAL A 1 201 ? 22.381 -22.658 -11.536 1.00 94.00 201 VAL A CA 1
ATOM 1561 C C . VAL A 1 201 ? 21.172 -22.724 -12.467 1.00 94.00 201 VAL A C 1
ATOM 1563 O O . VAL A 1 201 ? 20.586 -23.796 -12.626 1.00 94.00 201 VAL A O 1
ATOM 1566 N N . MET A 1 202 ? 20.827 -21.610 -13.121 1.00 94.75 202 MET A N 1
ATOM 1567 C CA . MET A 1 202 ? 19.739 -21.574 -14.098 1.00 94.75 202 MET A CA 1
ATOM 1568 C C . MET A 1 202 ? 20.068 -22.436 -15.320 1.00 94.75 202 MET A C 1
ATOM 1570 O O . MET A 1 202 ? 19.279 -23.310 -15.666 1.00 94.75 202 MET A O 1
ATOM 1574 N N . ARG A 1 203 ? 21.262 -22.309 -15.907 1.00 94.81 203 ARG A N 1
ATOM 1575 C CA . ARG A 1 203 ? 21.701 -23.159 -17.027 1.00 94.81 203 ARG A CA 1
ATOM 1576 C C . ARG A 1 203 ? 21.565 -24.646 -16.701 1.00 94.81 203 ARG A C 1
ATOM 1578 O O . ARG A 1 203 ? 20.901 -25.372 -17.437 1.00 94.81 203 ARG A O 1
ATOM 1585 N N . ALA A 1 204 ? 22.093 -25.082 -15.556 1.00 94.56 204 ALA A N 1
ATOM 1586 C CA . ALA A 1 204 ? 21.990 -26.473 -15.117 1.00 94.56 204 ALA A CA 1
ATOM 1587 C C . ALA A 1 204 ? 20.530 -26.927 -14.934 1.00 94.56 204 ALA A C 1
ATOM 1589 O O . ALA A 1 204 ? 20.160 -28.022 -15.360 1.00 94.56 204 ALA A O 1
ATOM 1590 N N . ARG A 1 205 ? 19.676 -26.082 -14.341 1.00 94.00 205 ARG A N 1
ATOM 1591 C CA . ARG A 1 205 ? 18.253 -26.384 -14.115 1.00 94.00 205 ARG A CA 1
ATOM 1592 C C . ARG A 1 205 ? 17.470 -26.575 -15.414 1.00 94.00 205 ARG A C 1
ATOM 1594 O O . ARG A 1 205 ? 16.559 -27.407 -15.437 1.00 94.00 205 ARG A O 1
ATOM 1601 N N . PHE A 1 206 ? 17.810 -25.802 -16.443 1.00 94.25 206 PHE A N 1
ATOM 1602 C CA . PHE A 1 206 ? 17.164 -25.812 -17.758 1.00 94.25 206 PHE A CA 1
ATOM 1603 C C . PHE A 1 206 ? 17.873 -26.721 -18.779 1.00 94.25 206 PHE A C 1
ATOM 1605 O O . PHE A 1 206 ? 17.462 -26.765 -19.935 1.00 94.25 206 PHE A O 1
ATOM 1612 N N . GLY A 1 207 ? 18.899 -27.478 -18.369 1.00 94.62 207 GLY A N 1
ATOM 1613 C CA . GLY A 1 207 ? 19.615 -28.411 -19.247 1.00 94.62 207 GLY A CA 1
ATOM 1614 C C . GLY A 1 207 ? 20.456 -27.728 -20.331 1.00 94.62 207 GLY A C 1
ATOM 1615 O O . GLY A 1 207 ? 20.698 -28.318 -21.381 1.00 94.62 207 GLY A O 1
ATOM 1616 N N . LEU A 1 208 ? 20.880 -26.487 -20.091 1.00 94.62 208 LEU A N 1
ATOM 1617 C CA . LEU A 1 208 ? 21.696 -25.693 -21.007 1.00 94.62 208 LEU A CA 1
ATOM 1618 C C . LEU A 1 208 ? 23.197 -25.947 -20.775 1.00 94.62 208 LEU A C 1
ATOM 1620 O O . LEU A 1 208 ? 23.597 -26.277 -19.653 1.00 94.62 208 LEU A O 1
ATOM 1624 N N . PRO A 1 209 ? 24.048 -25.776 -21.806 1.00 92.69 209 PRO A N 1
ATOM 1625 C CA . PRO A 1 209 ? 25.497 -25.878 -21.643 1.00 92.69 209 PRO A CA 1
ATOM 1626 C C . PRO A 1 209 ? 26.020 -24.813 -20.668 1.00 92.69 209 PRO A C 1
ATOM 1628 O O . PRO A 1 209 ? 25.403 -23.762 -20.496 1.00 92.69 209 PRO A O 1
ATOM 1631 N N . ALA A 1 210 ? 27.175 -25.072 -20.045 1.00 88.69 210 ALA A N 1
ATOM 1632 C CA . ALA A 1 210 ? 27.796 -24.139 -19.098 1.00 88.69 210 ALA A CA 1
ATOM 1633 C C . ALA A 1 210 ? 28.170 -22.793 -19.748 1.00 88.69 210 ALA A C 1
ATOM 1635 O O . ALA A 1 210 ? 28.074 -21.758 -19.100 1.00 88.69 210 ALA A O 1
ATOM 1636 N N . GLU A 1 211 ? 28.527 -22.812 -21.033 1.00 86.62 211 GLU A N 1
ATOM 1637 C CA . GLU A 1 211 ? 28.890 -21.640 -21.832 1.00 86.62 211 GLU A CA 1
ATOM 1638 C C . GLU A 1 211 ? 28.238 -21.718 -23.222 1.00 86.62 211 GLU A C 1
ATOM 1640 O O . GLU A 1 211 ? 27.853 -22.795 -23.687 1.00 86.62 211 GLU A O 1
ATOM 1645 N N . GLY A 1 212 ? 28.104 -20.572 -23.896 1.00 87.25 212 GLY A N 1
ATOM 1646 C CA . GLY A 1 212 ? 27.458 -20.479 -25.210 1.00 87.25 212 GLY A CA 1
ATOM 1647 C C . GLY A 1 212 ? 25.937 -20.666 -25.153 1.00 87.25 212 GLY A C 1
ATOM 1648 O O . GLY A 1 212 ? 25.316 -20.459 -24.107 1.00 87.25 212 GLY A O 1
ATOM 1649 N N . GLY A 1 213 ? 25.334 -21.031 -26.289 1.00 88.00 213 GLY A N 1
ATOM 1650 C CA . GLY A 1 213 ? 23.879 -21.212 -26.420 1.00 88.00 213 GLY A CA 1
ATOM 1651 C C . GLY A 1 213 ? 23.082 -19.908 -26.517 1.00 88.00 213 GLY A C 1
ATOM 1652 O O . GLY A 1 213 ? 21.879 -19.920 -26.275 1.00 88.00 213 GLY A O 1
ATOM 1653 N N . ALA A 1 214 ? 23.754 -18.796 -26.823 1.00 90.38 214 ALA A N 1
ATOM 1654 C CA . ALA A 1 214 ? 23.102 -17.517 -27.050 1.00 90.38 214 ALA A CA 1
ATOM 1655 C C . ALA A 1 214 ? 22.410 -17.491 -28.418 1.00 90.38 214 ALA A C 1
ATOM 1657 O O . ALA A 1 214 ? 22.957 -17.977 -29.412 1.00 90.38 214 ALA A O 1
ATOM 1658 N N . ASP A 1 215 ? 21.226 -16.893 -28.451 1.00 90.56 215 ASP A N 1
ATOM 1659 C CA . ASP A 1 215 ? 20.496 -16.571 -29.671 1.00 90.56 215 ASP A CA 1
ATOM 1660 C C . ASP A 1 215 ? 21.213 -15.443 -30.452 1.00 90.56 215 ASP A C 1
ATOM 1662 O O . ASP A 1 215 ? 22.179 -14.854 -29.954 1.00 90.56 215 ASP A O 1
ATOM 1666 N N . PRO A 1 216 ? 20.784 -15.101 -31.687 1.00 90.00 216 PRO A N 1
ATOM 1667 C CA . PRO A 1 216 ? 21.415 -14.035 -32.479 1.00 90.00 216 PRO A CA 1
ATOM 1668 C C . PRO A 1 216 ? 21.430 -12.647 -31.815 1.00 90.00 216 PRO A C 1
ATOM 1670 O O . PRO A 1 216 ? 22.211 -11.788 -32.216 1.00 90.00 216 PRO A O 1
ATOM 1673 N N . ASP A 1 217 ? 20.577 -12.426 -30.812 1.00 88.81 217 ASP A N 1
ATOM 1674 C CA . ASP A 1 217 ? 20.544 -11.223 -29.970 1.00 88.81 217 ASP A CA 1
ATOM 1675 C C . ASP A 1 217 ? 21.593 -11.249 -28.833 1.00 88.81 217 ASP A C 1
ATOM 1677 O O . ASP A 1 217 ? 21.730 -10.275 -28.092 1.00 88.81 217 ASP A O 1
ATOM 1681 N N . GLY A 1 218 ? 22.356 -12.342 -28.716 1.00 89.81 218 GLY A N 1
ATOM 1682 C CA . GLY A 1 218 ? 23.378 -12.579 -27.700 1.00 89.81 218 GLY A CA 1
ATOM 1683 C C . GLY A 1 218 ? 22.823 -12.956 -26.323 1.00 89.81 218 GLY A C 1
ATOM 1684 O O . GLY A 1 218 ? 23.574 -12.961 -25.346 1.00 89.81 218 GLY A O 1
ATOM 1685 N N . LEU A 1 219 ? 21.531 -13.280 -26.233 1.00 94.38 219 LEU A N 1
ATOM 1686 C CA . LEU A 1 219 ? 20.855 -13.662 -24.996 1.00 94.38 219 LEU A CA 1
ATOM 1687 C C . LEU A 1 219 ? 20.643 -15.173 -24.922 1.00 94.38 219 LEU A C 1
ATOM 1689 O O . LEU A 1 219 ? 20.434 -15.839 -25.931 1.00 94.38 219 LEU A O 1
ATOM 1693 N N . VAL A 1 220 ? 20.650 -15.725 -23.710 1.00 95.75 220 VAL A N 1
ATOM 1694 C CA . VAL A 1 220 ? 20.392 -17.155 -23.480 1.00 95.75 220 VAL A CA 1
ATOM 1695 C C . VAL A 1 220 ? 19.037 -17.306 -22.808 1.00 95.75 220 VAL A C 1
ATOM 1697 O O . VAL A 1 220 ? 18.810 -16.785 -21.718 1.00 95.75 220 VAL A O 1
ATOM 1700 N N . ARG A 1 221 ? 18.108 -18.008 -23.455 1.00 95.25 221 ARG A N 1
ATOM 1701 C CA . ARG A 1 221 ? 16.727 -18.142 -22.972 1.00 95.25 221 ARG A CA 1
ATOM 1702 C C . ARG A 1 221 ? 16.580 -19.400 -22.117 1.00 95.25 221 ARG A C 1
ATOM 1704 O O . ARG A 1 221 ? 16.712 -20.521 -22.599 1.00 95.25 221 ARG A O 1
ATOM 1711 N N . CYS A 1 222 ? 16.277 -19.202 -20.839 1.00 94.12 222 CYS A N 1
ATOM 1712 C CA . CYS A 1 222 ? 16.039 -20.247 -19.847 1.00 94.12 222 CYS A CA 1
ATOM 1713 C C . CYS A 1 222 ? 14.526 -20.479 -19.714 1.00 94.12 222 CYS A C 1
ATOM 1715 O O . CYS A 1 222 ? 13.879 -20.024 -18.770 1.00 94.12 222 CYS A O 1
ATOM 1717 N N . GLY A 1 223 ? 13.939 -21.155 -20.703 1.00 92.25 223 GLY A N 1
ATOM 1718 C CA . GLY A 1 223 ? 12.484 -21.294 -20.796 1.00 92.25 223 GLY A CA 1
ATOM 1719 C C . GLY A 1 223 ? 11.776 -19.968 -21.137 1.00 92.25 223 GLY A C 1
ATOM 1720 O O . GLY A 1 223 ? 12.408 -19.048 -21.658 1.00 92.25 223 GLY A O 1
ATOM 1721 N N . PRO A 1 224 ? 10.456 -19.857 -20.889 1.00 94.00 224 PRO A N 1
ATOM 1722 C CA . PRO A 1 224 ? 9.668 -18.699 -21.320 1.00 94.00 224 PRO A CA 1
ATOM 1723 C C . PRO A 1 224 ? 9.883 -17.445 -20.458 1.00 94.00 224 PRO A C 1
ATOM 1725 O O . PRO A 1 224 ? 9.734 -16.333 -20.965 1.00 94.00 224 PRO A O 1
ATOM 1728 N N . ALA A 1 225 ? 10.224 -17.617 -19.177 1.00 96.38 225 ALA A N 1
ATOM 1729 C CA . ALA A 1 225 ? 10.224 -16.552 -18.175 1.00 96.38 225 ALA A CA 1
ATOM 1730 C C . ALA A 1 225 ? 11.617 -16.035 -17.787 1.00 96.38 225 ALA A C 1
ATOM 1732 O O . ALA A 1 225 ? 11.696 -15.007 -17.126 1.00 96.38 225 ALA A O 1
ATOM 1733 N N . LEU A 1 226 ? 12.713 -16.706 -18.158 1.00 96.75 226 LEU A N 1
ATOM 1734 C CA . LEU A 1 226 ? 14.062 -16.264 -17.795 1.00 96.75 226 LEU A CA 1
ATOM 1735 C C . LEU A 1 226 ? 14.939 -16.033 -19.017 1.00 96.75 226 LEU A C 1
ATOM 1737 O O . LEU A 1 226 ? 14.962 -16.829 -19.955 1.00 96.75 226 LEU A O 1
ATOM 1741 N N . VAL A 1 227 ? 15.724 -14.964 -18.949 1.00 96.38 227 VAL A N 1
ATOM 1742 C CA . VAL A 1 227 ? 16.728 -14.619 -19.953 1.00 96.38 227 VAL A CA 1
ATOM 1743 C C . VAL A 1 227 ? 18.040 -14.317 -19.242 1.00 96.38 227 VAL A C 1
ATOM 1745 O O . VAL A 1 227 ? 18.051 -13.614 -18.235 1.00 96.38 227 VAL A O 1
ATOM 1748 N N . LEU A 1 228 ? 19.145 -14.856 -19.746 1.00 95.94 228 LEU A N 1
ATOM 1749 C CA . LEU A 1 228 ? 20.489 -14.547 -19.275 1.00 95.94 228 LEU A CA 1
ATOM 1750 C C . LEU A 1 228 ? 21.157 -13.598 -20.262 1.00 95.94 228 LEU A C 1
ATOM 1752 O O . LEU A 1 228 ? 21.083 -13.807 -21.476 1.00 95.94 228 LEU A O 1
ATOM 1756 N N . SER A 1 229 ? 21.834 -12.584 -19.736 1.00 94.38 229 SER A N 1
ATOM 1757 C CA . SER A 1 229 ? 22.751 -11.756 -20.514 1.00 94.38 229 SER A CA 1
ATOM 1758 C C . SER A 1 229 ? 24.158 -11.835 -19.930 1.00 94.38 229 SER A C 1
ATOM 1760 O O . SER A 1 229 ? 24.300 -12.015 -18.715 1.00 94.38 229 SER A O 1
ATOM 1762 N N . PRO A 1 230 ? 25.196 -11.614 -20.752 1.00 90.50 230 PRO A N 1
ATOM 1763 C CA . PRO A 1 230 ? 26.533 -11.349 -20.244 1.00 90.50 230 PRO A CA 1
ATOM 1764 C C . PRO A 1 230 ? 26.535 -10.235 -19.185 1.00 90.50 230 PRO A C 1
ATOM 1766 O O . PRO A 1 230 ? 25.718 -9.306 -19.244 1.00 90.50 230 PRO A O 1
ATOM 1769 N N . TYR A 1 231 ? 27.436 -10.365 -18.214 1.00 85.44 231 TYR A N 1
ATOM 1770 C CA . TYR A 1 231 ? 27.717 -9.369 -17.182 1.00 85.44 231 TYR A C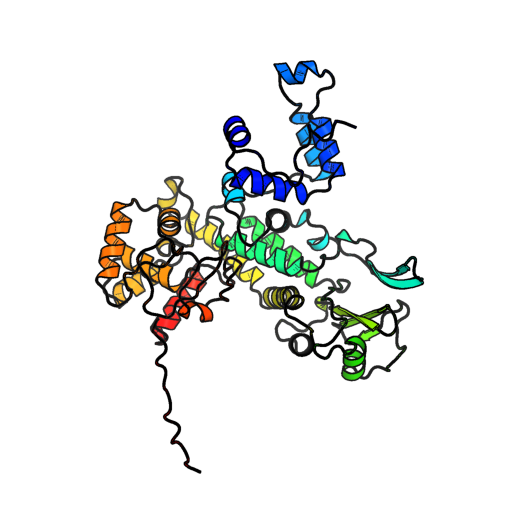A 1
ATOM 1771 C C . TYR A 1 231 ? 29.244 -9.272 -16.973 1.00 85.44 231 TYR A C 1
ATOM 1773 O O . TYR A 1 231 ? 29.996 -9.493 -17.922 1.00 85.44 231 TYR A O 1
ATOM 1781 N N . HIS A 1 232 ? 29.726 -8.922 -15.774 1.00 80.12 232 HIS A N 1
ATOM 1782 C CA . HIS A 1 232 ? 31.168 -8.864 -15.500 1.00 80.12 232 HIS A CA 1
ATOM 1783 C C . HIS A 1 232 ? 31.782 -10.262 -15.333 1.00 80.12 232 HIS A C 1
ATOM 1785 O O . HIS A 1 232 ? 31.185 -11.161 -14.735 1.00 80.12 232 HIS A O 1
ATOM 1791 N N . GLU A 1 233 ? 33.023 -10.414 -15.797 1.00 79.81 233 GLU A N 1
ATOM 1792 C CA . GLU A 1 233 ? 33.804 -11.653 -15.694 1.00 79.81 233 GLU A CA 1
ATOM 1793 C C . GLU A 1 233 ? 33.037 -12.885 -16.226 1.00 79.81 233 GLU A C 1
ATOM 1795 O O . GLU A 1 233 ? 32.606 -12.900 -17.376 1.00 79.81 233 GLU A O 1
ATOM 1800 N N . ALA A 1 234 ? 32.890 -13.930 -15.405 1.00 76.81 234 ALA A N 1
ATOM 1801 C CA . ALA A 1 234 ? 32.157 -15.154 -15.726 1.00 76.81 234 ALA A CA 1
ATOM 1802 C C . ALA A 1 234 ? 30.691 -15.124 -15.246 1.00 76.81 234 ALA A C 1
ATOM 1804 O O . ALA A 1 234 ? 30.015 -16.155 -15.270 1.00 76.81 234 ALA A O 1
ATOM 1805 N N . TYR A 1 235 ? 30.203 -13.981 -14.751 1.00 87.50 235 TYR A N 1
ATOM 1806 C CA . TYR A 1 235 ? 28.829 -13.855 -14.278 1.00 87.50 235 TYR A CA 1
ATOM 1807 C C . TYR A 1 235 ? 27.870 -13.521 -15.416 1.00 87.50 235 TYR A C 1
ATOM 1809 O O . TYR A 1 235 ? 28.196 -12.835 -16.383 1.00 87.50 235 TYR A O 1
ATOM 1817 N N . GLU A 1 236 ? 26.636 -13.976 -15.240 1.00 92.25 236 GLU A N 1
ATOM 1818 C CA . GLU A 1 236 ? 25.508 -13.639 -16.096 1.00 92.25 236 GLU A CA 1
ATOM 1819 C 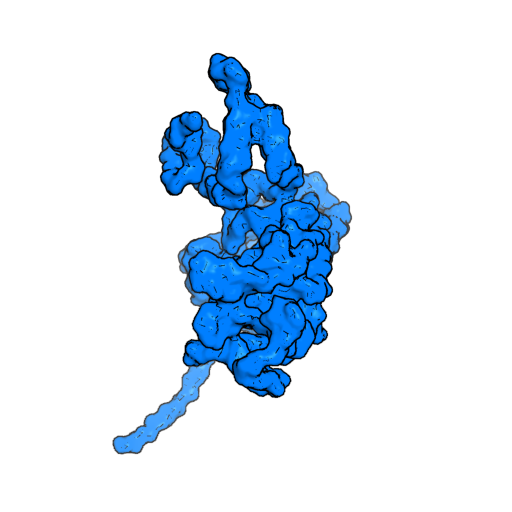C . GLU A 1 236 ? 24.452 -12.930 -15.254 1.00 92.25 236 GLU A C 1
ATOM 1821 O O . GLU A 1 236 ? 24.190 -13.317 -14.109 1.00 92.25 236 GLU A O 1
ATOM 1826 N N . GLN A 1 237 ? 23.828 -11.909 -15.834 1.00 92.31 237 GLN A N 1
ATOM 1827 C CA . GLN A 1 237 ? 22.645 -11.291 -15.253 1.00 92.31 237 GLN A CA 1
ATOM 1828 C C . GLN A 1 237 ? 21.432 -12.159 -15.588 1.00 92.31 237 GLN A C 1
ATOM 1830 O O . GLN A 1 237 ? 21.208 -12.483 -16.756 1.00 92.31 237 GLN A O 1
ATOM 1835 N N . VAL A 1 238 ? 20.633 -12.507 -14.579 1.00 94.12 238 VAL A N 1
ATOM 1836 C CA . VAL A 1 238 ? 19.357 -13.205 -14.771 1.00 94.12 238 VAL A CA 1
ATOM 1837 C C . VAL A 1 238 ? 18.224 -12.185 -14.782 1.00 94.12 238 VAL A C 1
ATOM 1839 O O . VAL A 1 238 ? 17.961 -11.517 -13.781 1.00 94.12 238 VAL A O 1
ATOM 1842 N N . TRP A 1 239 ? 17.531 -12.111 -15.910 1.00 95.00 239 TRP A N 1
ATOM 1843 C CA . TRP A 1 239 ? 16.367 -11.265 -16.128 1.00 95.00 239 TRP A CA 1
ATOM 1844 C C . TRP A 1 239 ? 15.088 -12.091 -16.050 1.00 95.00 239 TRP A C 1
ATOM 1846 O O . TRP A 1 239 ? 15.021 -13.194 -16.600 1.00 95.00 239 TRP A O 1
ATOM 1856 N N . LEU A 1 240 ? 14.059 -11.541 -15.405 1.00 95.44 240 LEU A N 1
ATOM 1857 C CA . LEU A 1 240 ? 12.732 -12.150 -15.351 1.00 95.44 240 LEU A CA 1
ATOM 1858 C C . LEU A 1 240 ? 11.813 -11.493 -16.383 1.00 95.44 240 LEU A C 1
ATOM 1860 O O . LEU A 1 240 ? 11.597 -10.287 -16.334 1.00 95.44 240 LEU A O 1
ATOM 1864 N N . ARG A 1 241 ? 11.224 -12.293 -17.269 1.00 97.00 241 ARG A N 1
ATOM 1865 C CA . ARG A 1 241 ? 10.142 -11.909 -18.179 1.00 97.00 241 ARG A CA 1
ATOM 1866 C C . ARG A 1 241 ? 8.798 -12.295 -17.556 1.00 97.00 241 ARG A C 1
ATOM 1868 O O . ARG A 1 241 ? 8.446 -13.478 -17.588 1.00 97.00 241 ARG A O 1
ATOM 1875 N N . PRO A 1 242 ? 8.013 -11.344 -17.019 1.00 96.75 242 PRO A N 1
ATOM 1876 C CA . PRO A 1 242 ? 6.783 -11.687 -16.309 1.00 96.75 242 PRO A CA 1
ATOM 1877 C C . PRO A 1 242 ? 5.726 -12.339 -17.210 1.00 96.75 242 PRO A C 1
ATOM 1879 O O . PRO A 1 242 ? 5.043 -13.257 -16.768 1.00 96.75 242 PRO A O 1
ATOM 1882 N N . ALA A 1 243 ? 5.658 -11.951 -18.488 1.00 96.94 243 ALA A N 1
ATOM 1883 C CA . ALA A 1 243 ? 4.760 -12.544 -19.482 1.00 96.94 243 ALA A CA 1
ATOM 1884 C C . ALA A 1 243 ? 5.010 -14.045 -19.744 1.00 96.94 243 ALA A C 1
ATOM 1886 O O . ALA A 1 243 ? 4.155 -14.724 -20.306 1.00 96.94 243 ALA A O 1
ATOM 1887 N N . GLY A 1 244 ? 6.180 -14.567 -19.356 1.00 96.81 244 GLY A N 1
ATOM 1888 C CA . GLY A 1 244 ? 6.511 -15.986 -19.471 1.00 96.81 244 GLY A CA 1
ATOM 1889 C C . GLY A 1 244 ? 6.074 -16.841 -18.279 1.00 96.81 244 GLY A C 1
ATOM 1890 O O . GLY A 1 244 ? 6.250 -18.057 -18.338 1.00 96.81 244 GLY A O 1
ATOM 1891 N N . LEU A 1 245 ? 5.560 -16.234 -17.203 1.00 96.94 245 LEU A N 1
ATOM 1892 C CA . LEU A 1 245 ? 5.108 -16.943 -16.004 1.00 96.94 245 LEU A CA 1
ATOM 1893 C C . LEU A 1 245 ? 3.726 -17.568 -16.220 1.00 96.94 245 LEU A C 1
ATOM 1895 O O . LEU A 1 245 ? 2.848 -16.966 -16.837 1.00 96.94 245 LEU A O 1
ATOM 1899 N N . THR A 1 246 ? 3.491 -18.746 -15.643 1.00 95.00 246 THR A N 1
ATOM 1900 C CA . THR A 1 246 ? 2.186 -19.428 -15.723 1.00 95.00 246 THR A CA 1
ATOM 1901 C C . THR A 1 246 ? 1.141 -18.860 -14.763 1.00 95.00 246 THR A C 1
ATOM 1903 O O . THR A 1 246 ? -0.035 -19.209 -14.856 1.00 95.00 246 THR A O 1
ATOM 1906 N N . GLY A 1 247 ? 1.551 -18.014 -13.816 1.00 93.44 247 GLY A N 1
ATOM 1907 C CA . GLY A 1 247 ? 0.675 -17.414 -12.814 1.00 93.44 247 GLY A CA 1
ATOM 1908 C C . GLY A 1 247 ? 1.411 -17.059 -11.518 1.00 93.44 247 GLY A C 1
ATOM 1909 O O . GLY A 1 247 ? 2.639 -17.115 -11.471 1.00 93.44 247 GLY A O 1
ATOM 1910 N N . PRO A 1 248 ? 0.675 -16.690 -10.454 1.00 93.31 248 PRO A N 1
ATOM 1911 C CA . PRO A 1 248 ? 1.266 -16.354 -9.156 1.00 93.31 248 PRO A CA 1
ATOM 1912 C C . PRO A 1 248 ? 1.943 -17.543 -8.457 1.00 93.31 248 PRO A C 1
ATOM 1914 O O . PRO A 1 248 ? 2.865 -17.321 -7.679 1.00 93.31 248 PRO A O 1
ATOM 1917 N N . ASP A 1 249 ? 1.518 -18.774 -8.761 1.00 94.31 249 ASP A N 1
ATOM 1918 C CA . ASP A 1 249 ? 2.047 -20.021 -8.185 1.00 94.31 249 ASP A CA 1
ATOM 1919 C C . ASP A 1 249 ? 3.072 -20.708 -9.110 1.00 94.31 249 ASP A C 1
ATOM 1921 O O . ASP A 1 249 ? 3.282 -21.920 -9.037 1.00 94.31 249 ASP A O 1
ATOM 1925 N N . ASP A 1 250 ? 3.679 -19.960 -10.041 1.00 94.81 250 ASP A N 1
ATOM 1926 C CA . ASP A 1 250 ? 4.711 -20.501 -10.927 1.00 94.81 250 ASP A CA 1
ATOM 1927 C C . ASP A 1 250 ? 5.906 -21.023 -10.093 1.00 94.81 250 ASP A C 1
ATOM 1929 O O . ASP A 1 250 ? 6.508 -20.245 -9.341 1.00 94.81 250 ASP A O 1
ATOM 1933 N N . PRO A 1 251 ? 6.303 -22.308 -10.226 1.00 93.69 251 PRO A N 1
ATOM 1934 C CA . PRO A 1 251 ? 7.403 -22.897 -9.456 1.00 93.69 251 PRO A CA 1
ATOM 1935 C C . PRO A 1 251 ? 8.741 -22.160 -9.595 1.00 93.69 251 PRO A C 1
ATOM 1937 O O . PRO A 1 251 ? 9.630 -22.307 -8.751 1.00 93.69 251 PRO A O 1
ATOM 1940 N N . LEU A 1 252 ? 8.917 -21.375 -10.663 1.00 93.06 252 LEU A N 1
ATOM 1941 C CA . LEU A 1 252 ? 10.088 -20.531 -10.845 1.00 93.06 252 LEU A CA 1
ATOM 1942 C C . LEU A 1 252 ? 10.206 -19.461 -9.751 1.00 93.06 252 LEU A C 1
ATOM 1944 O O . LEU A 1 252 ? 11.316 -19.146 -9.322 1.00 93.06 252 LEU A O 1
ATOM 1948 N N . LEU A 1 253 ? 9.088 -18.918 -9.269 1.00 92.44 253 LEU A N 1
ATOM 1949 C CA . LEU A 1 253 ? 9.079 -17.895 -8.222 1.00 92.44 253 LEU A CA 1
ATOM 1950 C C . LEU A 1 253 ? 9.565 -18.484 -6.887 1.00 92.44 253 LEU A C 1
ATOM 1952 O O . LEU A 1 253 ? 10.385 -17.868 -6.198 1.00 92.44 253 LEU A O 1
ATOM 1956 N N . ASP A 1 254 ? 9.159 -19.709 -6.560 1.00 91.38 254 ASP A N 1
ATOM 1957 C CA . ASP A 1 254 ? 9.663 -20.431 -5.386 1.00 91.38 254 ASP A CA 1
ATOM 1958 C C . ASP A 1 254 ? 11.154 -20.758 -5.516 1.00 91.38 254 ASP A C 1
ATOM 1960 O O . ASP A 1 254 ? 11.924 -20.567 -4.569 1.00 91.38 254 ASP A O 1
ATOM 1964 N N . LEU A 1 255 ? 11.591 -21.182 -6.708 1.00 91.25 255 LEU A N 1
ATOM 1965 C CA . LEU A 1 255 ? 13.001 -21.438 -7.000 1.00 91.25 255 LEU A CA 1
ATOM 1966 C C . LEU A 1 255 ? 13.858 -20.182 -6.789 1.00 91.25 255 LEU A C 1
ATOM 1968 O O . LEU A 1 255 ? 14.872 -20.238 -6.092 1.00 91.25 255 LEU A O 1
ATOM 1972 N N . ILE A 1 256 ? 13.448 -19.046 -7.361 1.00 89.81 256 ILE A N 1
ATOM 1973 C CA . ILE A 1 256 ? 14.149 -17.764 -7.201 1.00 89.81 256 ILE A CA 1
ATOM 1974 C C . ILE A 1 256 ? 14.183 -17.365 -5.722 1.00 89.81 256 ILE A C 1
ATOM 1976 O O . ILE A 1 256 ? 15.240 -16.981 -5.217 1.00 89.81 256 ILE A O 1
ATOM 1980 N N . THR A 1 257 ? 13.067 -17.516 -5.003 1.00 89.12 257 THR A N 1
ATOM 1981 C CA . THR A 1 257 ? 12.992 -17.224 -3.563 1.00 89.12 257 THR A CA 1
ATOM 1982 C C . THR A 1 257 ? 13.972 -18.074 -2.756 1.00 89.12 257 THR A C 1
ATOM 1984 O O . THR A 1 257 ? 14.651 -17.544 -1.878 1.00 89.12 257 THR A O 1
ATOM 1987 N N . GLY A 1 258 ? 14.083 -19.370 -3.058 1.00 88.94 258 GLY A N 1
ATOM 1988 C CA . GLY A 1 258 ? 15.003 -20.280 -2.372 1.00 88.94 258 GLY A CA 1
ATOM 1989 C C . GLY A 1 258 ? 16.481 -20.048 -2.703 1.00 88.94 258 GLY A C 1
ATOM 1990 O O . GLY A 1 258 ? 17.350 -20.403 -1.904 1.00 88.94 258 GLY A O 1
ATOM 1991 N N . LEU A 1 259 ? 16.781 -19.458 -3.864 1.00 88.25 259 LEU A N 1
ATOM 1992 C CA . LEU A 1 259 ? 18.150 -19.255 -4.339 1.00 88.25 259 LEU A CA 1
ATOM 1993 C C . LEU A 1 259 ? 18.703 -17.848 -4.099 1.00 88.25 259 LEU A C 1
ATOM 1995 O O . LEU A 1 259 ? 19.922 -17.717 -4.018 1.00 88.25 259 LEU A O 1
ATOM 1999 N N . ARG A 1 260 ? 17.873 -16.802 -4.022 1.00 82.38 260 ARG A N 1
ATOM 2000 C CA . ARG A 1 260 ? 18.337 -15.401 -3.976 1.00 82.38 260 ARG A CA 1
ATOM 2001 C C . ARG A 1 260 ? 19.142 -15.062 -2.716 1.00 82.38 260 ARG A C 1
ATOM 2003 O O . ARG A 1 260 ? 18.880 -15.574 -1.630 1.00 82.38 260 ARG A O 1
ATOM 2010 N N . ASN A 1 261 ? 20.095 -14.140 -2.851 1.00 75.38 261 ASN A N 1
ATOM 2011 C CA . ASN A 1 261 ? 20.892 -13.636 -1.732 1.00 75.38 261 ASN A CA 1
ATOM 2012 C C . ASN A 1 261 ? 20.272 -12.379 -1.098 1.00 75.38 261 ASN A C 1
ATOM 2014 O O . ASN A 1 261 ? 20.369 -11.293 -1.653 1.00 75.38 261 ASN A O 1
ATOM 2018 N N . GLY A 1 262 ? 19.704 -12.489 0.101 1.00 65.88 262 GLY A N 1
ATOM 2019 C CA . GLY A 1 262 ? 19.230 -11.331 0.865 1.00 65.88 262 GLY A CA 1
ATOM 2020 C C . GLY A 1 262 ? 17.780 -10.923 0.584 1.00 65.88 262 GLY A C 1
ATOM 2021 O O . GLY A 1 262 ? 17.124 -11.400 -0.340 1.00 65.88 262 GLY A O 1
ATOM 2022 N N . SER A 1 263 ? 17.253 -10.060 1.455 1.00 63.97 263 SER A N 1
ATOM 2023 C CA . SER A 1 263 ? 15.832 -9.683 1.487 1.00 63.97 263 SER A CA 1
ATOM 2024 C C . SER A 1 263 ? 15.457 -8.542 0.539 1.00 63.97 263 SER A C 1
ATOM 2026 O O . SER A 1 263 ? 14.311 -8.461 0.120 1.00 63.97 263 SER A O 1
ATOM 2028 N N . TRP A 1 264 ? 16.408 -7.683 0.183 1.00 58.66 264 TRP A N 1
ATOM 2029 C CA . TRP A 1 264 ? 16.197 -6.454 -0.589 1.00 58.66 264 TRP A CA 1
ATOM 2030 C C . TRP A 1 264 ? 15.743 -6.690 -2.035 1.00 58.66 264 TRP A C 1
ATOM 2032 O O . TRP A 1 264 ? 14.987 -5.891 -2.573 1.00 58.66 264 TRP A O 1
ATOM 2042 N N . TYR A 1 265 ? 16.124 -7.820 -2.627 1.00 65.69 265 TYR A N 1
ATOM 2043 C CA . TYR A 1 265 ? 15.647 -8.256 -3.944 1.00 65.69 265 TYR A CA 1
ATOM 2044 C C . TYR A 1 265 ? 14.253 -8.894 -3.903 1.00 65.69 265 TYR A C 1
ATOM 2046 O O . TYR A 1 265 ? 13.620 -9.114 -4.934 1.00 65.69 265 TYR A O 1
ATOM 2054 N N . GLY A 1 266 ? 13.782 -9.244 -2.704 1.00 76.56 266 GLY A N 1
ATOM 2055 C CA . GLY A 1 266 ? 12.526 -9.957 -2.528 1.00 76.56 266 GLY A CA 1
ATOM 2056 C C . GLY A 1 266 ? 11.285 -9.089 -2.641 1.00 76.56 266 GLY A C 1
ATOM 2057 O O . GLY A 1 266 ? 10.216 -9.633 -2.915 1.00 76.56 266 GLY A O 1
ATOM 2058 N N . ASP A 1 267 ? 11.422 -7.774 -2.473 1.00 86.94 267 ASP A N 1
ATOM 2059 C CA . ASP A 1 267 ? 10.290 -6.849 -2.471 1.00 86.94 267 ASP A CA 1
ATOM 2060 C C . ASP A 1 267 ? 9.637 -6.762 -3.862 1.00 86.94 267 ASP A C 1
ATOM 2062 O O . ASP A 1 267 ? 8.419 -6.895 -3.968 1.00 86.94 267 ASP A O 1
ATOM 2066 N N . ASP A 1 268 ? 10.424 -6.635 -4.941 1.00 89.81 268 ASP A N 1
ATOM 2067 C CA . ASP A 1 268 ? 9.890 -6.598 -6.316 1.00 89.81 268 ASP A CA 1
ATOM 2068 C C . ASP A 1 268 ? 9.295 -7.939 -6.743 1.00 89.81 268 ASP A C 1
ATOM 2070 O O . ASP A 1 268 ? 8.243 -7.975 -7.381 1.00 89.81 268 ASP A O 1
ATOM 2074 N N . GLN A 1 269 ? 9.906 -9.054 -6.336 1.00 90.19 269 GLN A N 1
ATOM 2075 C CA . GLN A 1 269 ? 9.320 -10.369 -6.571 1.00 90.19 269 GLN A CA 1
ATOM 2076 C C . GLN A 1 269 ? 7.984 -10.526 -5.826 1.00 90.19 269 GLN A C 1
ATOM 2078 O O . GLN A 1 269 ? 7.004 -11.002 -6.397 1.00 90.19 269 GLN A O 1
ATOM 2083 N N . GLY A 1 270 ? 7.925 -10.116 -4.556 1.00 90.94 270 GLY A N 1
ATOM 2084 C CA . GLY A 1 270 ? 6.695 -10.143 -3.768 1.00 90.94 270 GLY A CA 1
ATOM 2085 C C . GLY A 1 270 ? 5.614 -9.237 -4.358 1.00 90.94 270 GLY A C 1
ATOM 2086 O O . GLY A 1 270 ? 4.440 -9.605 -4.375 1.00 90.94 270 GLY A O 1
ATOM 2087 N N . ALA A 1 271 ? 6.004 -8.082 -4.900 1.00 93.69 271 ALA A N 1
ATOM 2088 C CA . ALA A 1 271 ? 5.100 -7.186 -5.607 1.00 93.69 271 ALA A CA 1
ATOM 2089 C C . ALA A 1 271 ? 4.581 -7.795 -6.913 1.00 93.69 271 ALA A C 1
ATOM 2091 O O . ALA A 1 271 ? 3.384 -7.710 -7.182 1.00 93.69 271 ALA A O 1
ATOM 2092 N N . LEU A 1 272 ? 5.436 -8.472 -7.682 1.00 95.06 272 LEU A N 1
ATOM 2093 C CA . LEU A 1 272 ? 5.019 -9.209 -8.871 1.00 95.06 272 LEU A CA 1
ATOM 2094 C C . LEU A 1 272 ? 3.973 -10.277 -8.524 1.00 95.06 272 LEU A C 1
ATOM 2096 O O . LEU A 1 272 ? 2.898 -10.292 -9.120 1.00 95.06 272 LEU A O 1
ATOM 2100 N N . VAL A 1 273 ? 4.245 -11.117 -7.519 1.00 94.69 273 VAL A N 1
ATOM 2101 C CA . VAL A 1 273 ? 3.300 -12.144 -7.039 1.00 94.69 273 VAL A CA 1
ATOM 2102 C C . VAL A 1 273 ? 1.975 -11.513 -6.607 1.00 94.69 273 VAL A C 1
ATOM 2104 O O . VAL A 1 273 ? 0.907 -12.015 -6.953 1.00 94.69 273 VAL A O 1
ATOM 2107 N N . ALA A 1 274 ? 2.026 -10.393 -5.883 1.00 95.25 274 ALA A N 1
ATOM 2108 C CA . ALA A 1 274 ? 0.836 -9.670 -5.446 1.00 95.25 274 ALA A CA 1
ATOM 2109 C C . ALA A 1 274 ? 0.002 -9.134 -6.621 1.00 95.25 274 ALA A C 1
ATOM 2111 O O . ALA A 1 274 ? -1.225 -9.212 -6.600 1.00 95.25 274 ALA A O 1
ATOM 2112 N N . VAL A 1 275 ? 0.636 -8.631 -7.681 1.00 96.19 275 VAL A N 1
ATOM 2113 C CA . VAL A 1 275 ? -0.095 -8.212 -8.884 1.00 96.19 275 VAL A CA 1
ATOM 2114 C C . VAL A 1 275 ? -0.701 -9.426 -9.593 1.00 96.19 275 VAL A C 1
ATOM 2116 O O . VAL A 1 275 ? -1.894 -9.417 -9.899 1.00 96.19 275 VAL A O 1
ATOM 2119 N N . LEU A 1 276 ? 0.071 -10.499 -9.791 1.00 95.25 276 LEU A N 1
ATOM 2120 C CA . LEU A 1 276 ? -0.389 -11.720 -10.465 1.00 95.25 276 LEU A CA 1
ATOM 2121 C C . LEU A 1 276 ? -1.537 -12.420 -9.721 1.00 95.25 276 LEU A C 1
ATOM 2123 O O . LEU A 1 276 ? -2.445 -12.945 -10.359 1.00 95.25 276 LEU A O 1
ATOM 2127 N N . ASN A 1 277 ? -1.550 -12.384 -8.385 1.00 95.31 277 ASN A N 1
ATOM 2128 C CA . ASN A 1 277 ? -2.627 -12.966 -7.576 1.00 95.31 277 ASN A CA 1
ATOM 2129 C C . ASN A 1 277 ? -3.890 -12.080 -7.494 1.00 95.31 277 ASN A C 1
ATOM 2131 O O . ASN A 1 277 ? -4.851 -12.421 -6.796 1.00 95.31 277 ASN A O 1
ATOM 2135 N N . GLY A 1 278 ? -3.890 -10.925 -8.168 1.00 95.62 278 GLY A N 1
ATOM 2136 C CA . GLY A 1 278 ? -5.015 -9.998 -8.229 1.00 95.62 278 GLY A CA 1
ATOM 2137 C C . GLY A 1 278 ? -5.149 -9.054 -7.031 1.00 95.62 278 GLY A C 1
ATOM 2138 O O . GLY A 1 278 ? -6.204 -8.442 -6.882 1.00 95.62 278 GLY A O 1
ATOM 2139 N N . GLU A 1 279 ? -4.131 -8.907 -6.173 1.00 96.50 279 GLU A N 1
ATOM 2140 C CA . GLU A 1 279 ? -4.166 -7.974 -5.034 1.00 96.50 279 GLU A CA 1
ATOM 2141 C C . GLU A 1 279 ? -4.446 -6.540 -5.489 1.00 96.50 279 GLU A C 1
ATOM 2143 O O . GLU A 1 279 ? -5.383 -5.903 -5.006 1.00 96.50 279 GLU A O 1
ATOM 2148 N N . ALA A 1 280 ? -3.674 -6.062 -6.468 1.00 95.94 280 ALA A N 1
ATOM 2149 C CA . ALA A 1 280 ? -3.812 -4.720 -7.022 1.00 95.94 280 ALA A CA 1
ATOM 2150 C C . ALA A 1 280 ? -5.231 -4.475 -7.568 1.00 95.94 280 ALA A C 1
ATOM 2152 O O . ALA A 1 280 ? -5.841 -3.442 -7.287 1.00 95.94 280 ALA A O 1
ATOM 2153 N N . ARG A 1 281 ? -5.789 -5.469 -8.273 1.00 95.81 281 ARG A N 1
ATOM 2154 C CA . ARG A 1 281 ? -7.149 -5.426 -8.818 1.00 95.81 281 ARG A CA 1
ATOM 2155 C C . ARG A 1 281 ? -8.209 -5.361 -7.720 1.00 95.81 281 ARG A C 1
ATOM 2157 O O . ARG A 1 281 ? -9.030 -4.453 -7.759 1.00 95.81 281 ARG A O 1
ATOM 2164 N N . ARG A 1 282 ? -8.138 -6.221 -6.697 1.00 95.44 282 ARG A N 1
ATOM 2165 C CA . ARG A 1 282 ? -9.074 -6.187 -5.555 1.00 95.44 282 ARG A CA 1
ATOM 2166 C C . ARG A 1 282 ? -9.063 -4.833 -4.839 1.00 95.44 282 ARG A C 1
ATOM 2168 O O . ARG A 1 282 ? -10.121 -4.301 -4.501 1.00 95.44 282 ARG A O 1
ATOM 2175 N N . LEU A 1 283 ? -7.878 -4.250 -4.631 1.00 95.12 283 LEU A N 1
ATOM 2176 C CA . LEU A 1 283 ? -7.735 -2.926 -4.014 1.00 95.12 283 LEU A CA 1
ATOM 2177 C C . LEU A 1 283 ? -8.388 -1.822 -4.863 1.00 95.12 283 LEU A C 1
ATOM 2179 O O . LEU A 1 283 ? -9.089 -0.965 -4.320 1.00 95.12 283 LEU A O 1
ATOM 2183 N N . ALA A 1 284 ? -8.193 -1.849 -6.184 1.00 91.88 284 ALA A N 1
ATOM 2184 C CA . ALA A 1 284 ? -8.771 -0.867 -7.097 1.00 91.88 284 ALA A CA 1
ATOM 2185 C C . ALA A 1 284 ? -10.291 -1.032 -7.287 1.00 91.88 284 ALA A C 1
ATOM 2187 O O . ALA A 1 284 ? -11.019 -0.041 -7.258 1.00 91.88 284 ALA A O 1
ATOM 2188 N N . GLU A 1 285 ? -10.793 -2.260 -7.421 1.00 89.69 285 GLU A N 1
ATOM 2189 C CA . GLU A 1 285 ? -12.228 -2.557 -7.545 1.00 89.69 285 GLU A CA 1
ATOM 2190 C C . GLU A 1 285 ? -12.999 -2.124 -6.296 1.00 89.69 285 GLU A C 1
ATOM 2192 O O . GLU A 1 285 ? -14.017 -1.433 -6.394 1.00 89.69 285 GLU A O 1
ATOM 2197 N N . SER A 1 286 ? -12.470 -2.437 -5.107 1.00 85.38 286 SER A N 1
ATOM 2198 C CA . SER A 1 286 ? -13.058 -1.972 -3.850 1.00 85.38 286 SER A CA 1
ATOM 2199 C C . SER A 1 286 ? -13.095 -0.446 -3.770 1.00 85.38 286 SER A C 1
ATOM 2201 O O . SER A 1 286 ? -14.056 0.128 -3.247 1.00 85.38 286 SER A O 1
ATOM 2203 N N . ALA A 1 287 ? -12.096 0.241 -4.334 1.00 76.69 287 ALA A N 1
ATOM 2204 C CA . ALA A 1 287 ? -12.089 1.694 -4.366 1.00 76.69 287 ALA A CA 1
ATOM 2205 C C . ALA A 1 287 ? -13.235 2.282 -5.201 1.00 76.69 287 ALA A C 1
ATOM 2207 O O . ALA A 1 287 ? -13.773 3.312 -4.801 1.00 76.69 287 ALA A O 1
ATOM 2208 N N . VAL A 1 288 ? -13.646 1.623 -6.288 1.00 74.31 288 VAL A N 1
ATOM 2209 C CA . VAL A 1 288 ? -14.797 2.040 -7.108 1.00 74.31 288 VAL A CA 1
ATOM 2210 C C . VAL A 1 288 ? -16.120 1.714 -6.414 1.00 74.31 288 VAL A C 1
ATOM 2212 O O . VAL A 1 288 ? -16.985 2.583 -6.308 1.00 74.31 288 VAL A O 1
ATOM 2215 N N . ALA A 1 289 ? -16.263 0.497 -5.878 1.00 75.94 289 ALA A N 1
ATOM 2216 C CA . ALA A 1 289 ? -17.472 0.082 -5.161 1.00 75.94 289 ALA A CA 1
ATOM 2217 C C . ALA A 1 289 ? -17.769 1.003 -3.960 1.00 75.94 289 ALA A C 1
ATOM 2219 O O . ALA A 1 289 ? -18.914 1.382 -3.708 1.00 75.94 289 ALA A O 1
ATOM 2220 N N . SER A 1 290 ? -16.715 1.444 -3.273 1.00 68.56 290 SER A N 1
ATOM 2221 C CA . SER A 1 290 ? -16.800 2.383 -2.152 1.00 68.56 290 SER A CA 1
ATOM 2222 C C . SER A 1 290 ? -17.415 3.733 -2.537 1.00 68.56 290 SER A C 1
ATOM 2224 O O . SER A 1 290 ? -18.214 4.263 -1.771 1.00 68.56 290 SER A O 1
ATOM 2226 N N . VAL A 1 291 ? -17.102 4.273 -3.722 1.00 63.75 291 VAL A N 1
ATOM 2227 C CA . VAL A 1 291 ? -17.700 5.530 -4.215 1.00 63.75 291 VAL A CA 1
ATOM 2228 C C . VAL A 1 291 ? -19.207 5.349 -4.396 1.00 63.75 291 VAL A C 1
ATOM 2230 O O . VAL A 1 291 ? -19.990 6.173 -3.934 1.00 63.75 291 VAL A O 1
ATOM 2233 N N . THR A 1 292 ? -19.618 4.241 -5.022 1.00 63.09 292 THR A N 1
ATOM 2234 C CA . THR A 1 292 ? -21.034 3.970 -5.321 1.00 63.09 292 THR A CA 1
ATOM 2235 C C . THR A 1 292 ? -21.888 3.740 -4.077 1.00 63.09 292 THR A C 1
ATOM 2237 O O . THR A 1 292 ? -23.047 4.141 -4.051 1.00 63.09 292 THR A O 1
ATOM 2240 N N . ALA A 1 293 ? -21.323 3.126 -3.034 1.00 62.03 293 ALA A N 1
ATOM 2241 C CA . ALA A 1 293 ? -22.032 2.900 -1.778 1.00 62.03 293 ALA A CA 1
ATOM 2242 C C . ALA A 1 293 ? -22.222 4.201 -0.979 1.00 62.03 293 ALA A C 1
ATOM 2244 O O . ALA A 1 293 ? -23.240 4.380 -0.317 1.00 62.03 293 ALA A O 1
ATOM 2245 N N . VAL A 1 294 ? -21.254 5.119 -1.055 1.00 62.44 294 VAL A N 1
ATOM 2246 C CA . VAL A 1 294 ? -21.233 6.360 -0.268 1.00 62.44 294 VAL A CA 1
ATOM 2247 C C . VAL A 1 294 ? -22.093 7.462 -0.887 1.00 62.44 294 VAL A C 1
ATOM 2249 O O . VAL A 1 294 ? -22.757 8.185 -0.151 1.00 62.44 294 VAL A O 1
ATOM 2252 N N . THR A 1 295 ? -22.176 7.561 -2.218 1.00 58.44 295 THR A N 1
ATOM 2253 C CA . THR A 1 295 ? -23.059 8.538 -2.890 1.00 58.44 295 THR A CA 1
ATOM 2254 C C . THR A 1 295 ? -24.554 8.274 -2.673 1.00 58.44 295 THR A C 1
ATOM 2256 O O . THR A 1 295 ? -25.372 9.147 -2.959 1.00 58.44 295 THR A O 1
ATOM 2259 N N . ALA A 1 296 ? -24.918 7.101 -2.145 1.00 54.78 296 ALA A N 1
ATOM 2260 C CA . ALA A 1 296 ? -26.288 6.734 -1.799 1.00 54.78 296 ALA A CA 1
ATOM 2261 C C . ALA A 1 296 ? -26.686 7.080 -0.346 1.00 54.78 296 ALA A C 1
ATOM 2263 O O . ALA A 1 296 ? -27.872 7.002 -0.023 1.00 54.78 296 ALA A O 1
ATOM 2264 N N . ASP A 1 297 ? -25.741 7.459 0.528 1.00 55.19 297 ASP A N 1
ATOM 2265 C CA . ASP A 1 297 ? -26.007 7.748 1.947 1.00 55.19 297 ASP A CA 1
ATOM 2266 C C . ASP A 1 297 ? -26.226 9.260 2.197 1.00 55.19 297 ASP A C 1
ATOM 2268 O O . ASP A 1 297 ? -25.283 10.048 2.054 1.00 55.19 297 ASP A O 1
ATOM 2272 N N . PRO A 1 298 ? -27.424 9.696 2.647 1.00 46.47 298 PRO A N 1
ATOM 2273 C CA . PRO A 1 298 ? -27.715 11.093 2.983 1.00 46.47 298 PRO A CA 1
ATOM 2274 C C . PRO A 1 298 ? -26.807 11.692 4.070 1.00 46.47 298 PRO A C 1
ATOM 2276 O O . PRO A 1 298 ? -26.669 12.912 4.138 1.00 46.47 298 PRO A O 1
ATOM 2279 N N . ALA A 1 299 ? -26.169 10.878 4.921 1.00 50.53 299 ALA A N 1
ATOM 2280 C CA . ALA A 1 299 ? -25.279 11.351 5.987 1.00 50.53 299 ALA A CA 1
ATOM 2281 C C . ALA A 1 299 ? -23.956 11.951 5.466 1.00 50.53 299 ALA A C 1
ATOM 2283 O O . ALA A 1 299 ? -23.260 12.663 6.201 1.00 50.53 299 ALA A O 1
ATOM 2284 N N . THR A 1 300 ? -23.620 11.700 4.196 1.00 52.81 300 THR A N 1
ATOM 2285 C CA . THR A 1 300 ? -22.466 12.294 3.497 1.00 52.81 300 THR A CA 1
ATOM 2286 C C . THR A 1 300 ? -22.738 13.725 3.019 1.00 52.81 300 THR A C 1
ATOM 2288 O O . THR A 1 300 ? -21.800 14.477 2.751 1.00 52.81 300 THR A O 1
ATOM 2291 N N . ALA A 1 301 ? -24.006 14.160 3.020 1.00 48.03 301 ALA A N 1
ATOM 2292 C CA . ALA A 1 301 ? -24.424 15.500 2.602 1.00 48.03 301 ALA A CA 1
ATOM 2293 C C . ALA A 1 301 ? -23.902 16.634 3.511 1.00 48.03 301 ALA A C 1
ATOM 2295 O O . ALA A 1 301 ? -23.921 17.796 3.116 1.00 48.03 301 ALA A O 1
ATOM 2296 N N . GLU A 1 302 ? -23.380 16.321 4.706 1.00 52.38 302 GLU A N 1
ATOM 2297 C CA . GLU A 1 302 ? -22.757 17.304 5.612 1.00 52.38 302 GLU A CA 1
ATOM 2298 C C . GLU A 1 302 ? -21.300 17.667 5.235 1.00 52.38 302 GLU A C 1
ATOM 2300 O O . GLU A 1 302 ? -20.591 18.274 6.039 1.00 52.38 302 GLU A O 1
ATOM 2305 N N . GLY A 1 303 ? -20.816 17.290 4.043 1.00 58.88 303 GLY A N 1
ATOM 2306 C CA . GLY A 1 303 ? -19.484 17.674 3.551 1.00 58.88 303 GLY A CA 1
ATOM 2307 C C . GLY A 1 303 ? -18.317 17.027 4.310 1.00 58.88 303 GLY A C 1
ATOM 2308 O O . GLY A 1 303 ? -17.208 17.563 4.327 1.00 58.88 303 GLY A O 1
ATOM 2309 N N . ARG A 1 304 ? -18.555 15.889 4.976 1.00 69.19 304 ARG A N 1
ATOM 2310 C CA . ARG A 1 304 ? -17.521 15.124 5.688 1.00 69.19 304 ARG A CA 1
ATOM 2311 C C . ARG A 1 304 ? -17.010 13.980 4.817 1.00 69.19 304 ARG A C 1
ATOM 2313 O O . ARG A 1 304 ? -17.805 13.178 4.345 1.00 69.19 304 ARG A O 1
ATOM 2320 N N . ALA A 1 305 ? -15.686 13.868 4.712 1.00 79.44 305 ALA A N 1
ATOM 2321 C CA . ALA A 1 305 ? -15.009 12.764 4.035 1.00 79.44 305 ALA A CA 1
ATOM 2322 C C . ALA A 1 305 ? -15.468 11.393 4.569 1.00 79.44 305 ALA A C 1
ATOM 2324 O O . ALA A 1 305 ? -15.491 11.170 5.786 1.00 79.44 305 ALA A O 1
ATOM 2325 N N . ALA A 1 306 ? -15.789 10.468 3.665 1.00 87.56 306 ALA A N 1
ATOM 2326 C CA . ALA A 1 306 ? -16.305 9.145 4.002 1.00 87.56 306 ALA A CA 1
ATOM 2327 C C . ALA A 1 306 ? -15.161 8.138 4.177 1.00 87.56 306 ALA A C 1
ATOM 2329 O O . ALA A 1 306 ? -14.593 7.631 3.216 1.00 87.56 306 ALA A O 1
ATOM 2330 N N . TRP A 1 307 ? -14.782 7.829 5.414 1.00 92.06 307 TRP A N 1
ATOM 2331 C CA . TRP A 1 307 ? -13.626 6.967 5.681 1.00 92.06 307 TRP A CA 1
ATOM 2332 C C . TRP A 1 307 ? -14.010 5.491 5.765 1.00 92.06 307 TRP A C 1
ATOM 2334 O O . TRP A 1 307 ? -14.787 5.099 6.635 1.00 92.06 307 TRP A O 1
ATOM 2344 N N . LEU A 1 308 ? -13.395 4.643 4.932 1.00 93.12 308 LEU A N 1
ATOM 2345 C CA . LEU A 1 308 ? -13.638 3.193 4.952 1.00 93.12 308 LEU A CA 1
ATOM 2346 C C . LEU A 1 308 ? -13.193 2.525 6.256 1.00 93.12 308 LEU A C 1
ATOM 2348 O O . LEU A 1 308 ? -13.676 1.452 6.597 1.00 93.12 308 LEU A O 1
ATOM 2352 N N . GLN A 1 309 ? -12.312 3.163 7.021 1.00 96.44 309 GLN A N 1
ATOM 2353 C CA . GLN A 1 309 ? -11.916 2.725 8.357 1.00 96.44 309 GLN A CA 1
ATOM 2354 C C . GLN A 1 309 ? -13.027 2.876 9.399 1.00 96.44 309 GLN A C 1
ATOM 2356 O O . GLN A 1 309 ? -12.867 2.399 10.521 1.00 96.44 309 GLN A O 1
ATOM 2361 N N . ASN A 1 310 ? -14.144 3.528 9.074 1.00 95.88 310 ASN A N 1
ATOM 2362 C CA . ASN A 1 310 ? -15.347 3.486 9.891 1.00 95.88 310 ASN A CA 1
ATOM 2363 C C . ASN A 1 310 ? -16.216 2.282 9.472 1.00 95.88 310 ASN A C 1
ATOM 2365 O O . ASN A 1 310 ? -16.907 2.375 8.455 1.00 95.88 310 ASN A O 1
ATOM 2369 N N . PRO A 1 311 ? -16.244 1.173 10.238 1.00 95.81 311 PRO A N 1
ATOM 2370 C CA . PRO A 1 311 ? -17.035 -0.001 9.876 1.00 95.81 311 PRO A CA 1
ATOM 2371 C C . PRO A 1 311 ? -18.548 0.257 9.890 1.00 95.81 311 PRO A C 1
ATOM 2373 O O . PRO A 1 311 ? -19.277 -0.511 9.278 1.00 95.81 311 PRO A O 1
ATOM 2376 N N . GLN A 1 312 ? -19.050 1.349 10.491 1.00 93.25 312 GLN A N 1
ATOM 2377 C CA . GLN A 1 312 ? -20.463 1.731 10.320 1.00 93.25 312 GLN A CA 1
ATOM 2378 C C . GLN A 1 312 ? -20.791 2.126 8.871 1.00 93.25 312 GLN A C 1
ATOM 2380 O O . GLN A 1 312 ? -21.940 2.000 8.466 1.00 93.25 312 GLN A O 1
ATOM 2385 N N . LEU A 1 313 ? -19.794 2.581 8.102 1.00 90.00 313 LEU A N 1
ATOM 2386 C CA . LEU A 1 313 ? -19.924 2.873 6.672 1.00 90.00 313 LEU A CA 1
ATOM 2387 C C . LEU A 1 313 ? -19.550 1.656 5.822 1.00 90.00 313 LEU A C 1
ATOM 2389 O O . LEU A 1 313 ? -20.281 1.278 4.915 1.00 90.00 313 LEU A O 1
ATOM 2393 N N . SER A 1 314 ? -18.401 1.042 6.105 1.00 91.75 314 SER A N 1
ATOM 2394 C CA . SER A 1 314 ? -17.809 0.031 5.223 1.00 91.75 314 SER A CA 1
ATOM 2395 C C . SER A 1 314 ? -18.252 -1.407 5.498 1.00 91.75 314 SER A C 1
ATOM 2397 O O . SER A 1 314 ? -18.132 -2.251 4.614 1.00 91.75 314 SER A O 1
ATOM 2399 N N . ALA A 1 315 ? -18.752 -1.704 6.700 1.00 94.19 315 ALA A N 1
ATOM 2400 C CA . ALA A 1 315 ? -19.177 -3.041 7.114 1.00 94.19 315 ALA A CA 1
ATOM 2401 C C . ALA A 1 315 ? -20.320 -3.001 8.164 1.00 94.19 315 ALA A C 1
ATOM 2403 O O . ALA A 1 315 ? -20.198 -3.605 9.235 1.00 94.19 315 ALA A O 1
ATOM 2404 N N . PRO A 1 316 ? -21.452 -2.308 7.908 1.00 94.94 316 PRO A N 1
ATOM 2405 C CA . PRO A 1 316 ? -22.499 -2.087 8.915 1.00 94.94 316 PRO A CA 1
ATOM 2406 C C . PRO A 1 316 ? -23.135 -3.384 9.433 1.00 94.94 316 PRO A C 1
ATOM 2408 O O . PRO A 1 316 ? -23.456 -3.490 10.619 1.00 94.94 316 PRO A O 1
ATOM 2411 N N . ALA A 1 317 ? -23.277 -4.398 8.573 1.00 96.25 317 ALA A N 1
ATOM 2412 C CA . ALA A 1 317 ? -23.770 -5.715 8.973 1.00 96.25 317 ALA A CA 1
ATOM 2413 C C . ALA A 1 317 ? -22.852 -6.374 10.017 1.00 96.25 317 ALA A C 1
ATOM 2415 O O . ALA A 1 317 ? -23.341 -6.933 10.999 1.00 96.25 317 ALA A O 1
ATOM 2416 N N . LEU A 1 318 ? -21.535 -6.221 9.849 1.00 97.50 318 LEU A N 1
ATOM 2417 C CA . LEU A 1 318 ? -20.528 -6.737 10.771 1.00 97.50 318 LEU A CA 1
ATOM 2418 C C . LEU A 1 318 ? -20.544 -5.988 12.107 1.00 97.50 318 LEU A C 1
ATOM 2420 O O . LEU A 1 318 ? -20.424 -6.605 13.160 1.00 97.50 318 LEU A O 1
ATOM 2424 N N . VAL A 1 319 ? -20.759 -4.666 12.089 1.00 98.56 319 VAL A N 1
ATOM 2425 C CA . VAL A 1 319 ? -20.967 -3.884 13.321 1.00 98.56 319 VAL A CA 1
ATOM 2426 C C . VAL A 1 319 ? -22.176 -4.415 14.086 1.00 98.56 319 VAL A C 1
ATOM 2428 O O . VAL A 1 319 ? -22.095 -4.612 15.296 1.00 98.56 319 VAL A O 1
ATOM 2431 N N . ALA A 1 320 ? -23.288 -4.670 13.391 1.00 98.44 320 ALA A N 1
ATOM 2432 C CA . ALA A 1 320 ? -24.497 -5.198 14.011 1.00 98.44 320 ALA A CA 1
ATOM 2433 C C . ALA A 1 320 ? -24.288 -6.619 14.567 1.00 98.44 320 ALA A C 1
ATOM 2435 O O . ALA A 1 320 ? -24.824 -6.953 15.623 1.00 98.44 320 ALA A O 1
ATOM 2436 N N . GLU A 1 321 ? -23.511 -7.453 13.880 1.00 98.56 321 GLU A N 1
ATOM 2437 C CA . GLU A 1 321 ? -23.147 -8.791 14.343 1.00 98.56 321 GLU A CA 1
ATOM 2438 C C . GLU A 1 321 ? -22.254 -8.758 15.585 1.00 98.56 321 GLU A C 1
ATOM 2440 O O . GLU A 1 321 ? -22.594 -9.387 16.587 1.00 98.56 321 GLU A O 1
ATOM 2445 N N . ALA A 1 322 ? -21.173 -7.976 15.569 1.00 98.31 322 ALA A N 1
ATOM 2446 C CA . ALA A 1 322 ? -20.281 -7.821 16.716 1.00 98.31 322 ALA A CA 1
ATOM 2447 C C . ALA A 1 322 ? -21.010 -7.220 17.929 1.00 98.31 322 ALA A C 1
ATOM 2449 O O . ALA A 1 322 ? -20.826 -7.675 19.059 1.00 98.31 322 ALA A O 1
ATOM 2450 N N . ALA A 1 323 ? -21.899 -6.249 17.686 1.00 98.56 323 ALA A N 1
ATOM 2451 C CA . ALA A 1 323 ? -22.777 -5.671 18.697 1.00 98.56 323 ALA A CA 1
ATOM 2452 C C . ALA A 1 323 ? -23.646 -6.738 19.376 1.00 98.56 323 ALA A C 1
ATOM 2454 O O . ALA A 1 323 ? -23.636 -6.858 20.600 1.00 98.56 323 ALA A O 1
ATOM 2455 N N . ARG A 1 324 ? -24.348 -7.569 18.592 1.00 98.44 324 ARG A N 1
ATOM 2456 C CA . ARG A 1 324 ? -25.177 -8.660 19.133 1.00 98.44 324 ARG A CA 1
ATOM 2457 C C . ARG A 1 324 ? -24.350 -9.713 19.865 1.00 98.44 324 ARG A C 1
ATOM 2459 O O . ARG A 1 324 ? -24.734 -10.125 20.952 1.00 98.44 324 ARG A O 1
ATOM 2466 N N . THR A 1 325 ? -23.227 -10.125 19.282 1.00 98.00 325 THR A N 1
ATOM 2467 C CA . THR A 1 325 ? -22.376 -11.208 19.802 1.00 98.00 325 THR A CA 1
ATOM 2468 C C . THR A 1 325 ? -21.808 -10.878 21.179 1.00 98.00 325 THR A C 1
ATOM 2470 O O . THR A 1 325 ? -21.720 -11.749 22.040 1.00 98.00 325 THR A O 1
ATOM 2473 N N . HIS A 1 326 ? -21.458 -9.613 21.408 1.00 97.44 326 HIS A N 1
ATOM 2474 C CA . HIS A 1 326 ? -20.822 -9.177 22.649 1.00 97.44 326 HIS A CA 1
ATOM 2475 C C . HIS A 1 326 ? -21.719 -8.326 23.556 1.00 97.44 326 HIS A C 1
ATOM 2477 O O . HIS A 1 326 ? -21.246 -7.830 24.576 1.00 97.44 326 HIS A O 1
ATOM 2483 N N . GLY A 1 327 ? -22.996 -8.142 23.202 1.00 97.88 327 GLY A N 1
ATOM 2484 C CA . GLY A 1 327 ? -23.913 -7.280 23.955 1.00 97.88 327 GLY A CA 1
ATOM 2485 C C . GLY A 1 327 ? -23.475 -5.811 23.989 1.00 97.88 327 GLY A C 1
ATOM 2486 O O . GLY A 1 327 ? -23.691 -5.130 24.986 1.00 97.88 327 GLY A O 1
ATOM 2487 N N . LEU A 1 328 ? -22.831 -5.339 22.919 1.00 98.38 328 LEU A N 1
ATOM 2488 C CA . LEU A 1 328 ? -22.325 -3.976 22.773 1.00 98.38 328 LEU A CA 1
ATOM 2489 C C . LEU A 1 328 ? -23.310 -3.099 21.991 1.00 98.38 328 LEU A C 1
ATOM 2491 O O . LEU A 1 328 ? -24.006 -3.552 21.085 1.00 98.38 328 LEU A O 1
ATOM 2495 N N . GLY A 1 329 ? -23.285 -1.800 22.255 1.00 98.31 329 GLY A N 1
ATOM 2496 C CA . GLY A 1 329 ? -23.800 -0.773 21.367 1.00 98.31 329 GLY A CA 1
ATOM 2497 C C . GLY A 1 329 ? -22.958 -0.654 20.094 1.00 98.31 329 GLY A C 1
ATOM 2498 O O . GLY A 1 329 ? -21.765 -0.967 20.066 1.00 98.31 329 GLY A O 1
ATOM 2499 N N . ALA A 1 330 ? -23.572 -0.144 19.022 1.00 98.06 330 ALA A N 1
ATOM 2500 C CA . ALA A 1 330 ? -22.932 -0.033 17.708 1.00 98.06 330 ALA A CA 1
ATOM 2501 C C . ALA A 1 330 ? -21.610 0.758 17.741 1.00 98.06 330 ALA A C 1
ATOM 2503 O O . ALA A 1 330 ? -20.660 0.404 17.044 1.00 98.06 330 ALA A O 1
ATOM 2504 N N . ASP A 1 331 ? -21.515 1.800 18.574 1.00 98.44 331 ASP A N 1
ATOM 2505 C CA . ASP A 1 331 ? -20.292 2.595 18.709 1.00 98.44 331 ASP A CA 1
ATOM 2506 C C . ASP A 1 331 ? -19.150 1.792 19.358 1.00 98.44 331 ASP A C 1
ATOM 2508 O O . ASP A 1 331 ? -18.021 1.821 18.871 1.00 98.44 331 ASP A O 1
ATOM 2512 N N . ALA A 1 332 ? -19.423 1.035 20.424 1.00 98.69 332 ALA A N 1
ATOM 2513 C CA . ALA A 1 332 ? -18.418 0.184 21.059 1.00 98.69 332 ALA A CA 1
ATOM 2514 C C . ALA A 1 332 ? -17.987 -0.972 20.137 1.00 98.69 332 ALA A C 1
ATOM 2516 O O . ALA A 1 332 ? -16.792 -1.238 20.007 1.00 98.69 332 ALA A O 1
ATOM 2517 N N . ALA A 1 333 ? -18.930 -1.588 19.414 1.00 98.75 333 ALA A N 1
ATOM 2518 C CA . ALA A 1 333 ? -18.635 -2.605 18.399 1.00 98.75 333 ALA A CA 1
ATOM 2519 C C . ALA A 1 333 ? -17.772 -2.054 17.246 1.00 98.75 333 ALA A C 1
ATOM 2521 O O . ALA A 1 333 ? -16.850 -2.718 16.776 1.00 98.75 333 ALA A O 1
ATOM 2522 N N . THR A 1 334 ? -18.012 -0.804 16.836 1.00 98.62 334 THR A N 1
ATOM 2523 C CA . THR A 1 334 ? -17.195 -0.095 15.835 1.00 98.62 334 THR A CA 1
ATOM 2524 C C . THR A 1 334 ? -15.748 0.036 16.299 1.00 98.62 334 THR A C 1
ATOM 2526 O O . THR A 1 334 ? -14.831 -0.301 15.550 1.00 98.62 334 THR A O 1
ATOM 2529 N N . LEU A 1 335 ? -15.535 0.484 17.542 1.00 98.50 335 LEU A N 1
ATOM 2530 C CA . LEU A 1 335 ? -14.193 0.577 18.117 1.00 98.50 335 LEU A CA 1
ATOM 2531 C C . LEU A 1 335 ? -13.532 -0.798 18.203 1.00 98.50 335 LEU A C 1
ATOM 2533 O O . LEU A 1 335 ? -12.361 -0.926 17.863 1.00 98.50 335 LEU A O 1
ATOM 2537 N N . TYR A 1 336 ? -14.273 -1.832 18.604 1.00 98.62 336 TYR A N 1
ATOM 2538 C CA . TYR A 1 336 ? -13.727 -3.181 18.703 1.00 98.62 336 TYR A CA 1
ATOM 2539 C C . TYR A 1 336 ? -13.237 -3.715 17.349 1.00 98.62 336 TYR A C 1
ATOM 2541 O O . TYR A 1 336 ? -12.093 -4.155 17.246 1.00 98.62 336 TYR A O 1
ATOM 2549 N N . LEU A 1 337 ? -14.032 -3.576 16.284 1.00 98.75 337 LEU A N 1
ATOM 2550 C CA . LEU A 1 337 ? -13.628 -3.975 14.929 1.00 98.75 337 LEU A CA 1
ATOM 2551 C C . LEU A 1 337 ? -12.405 -3.188 14.429 1.00 98.75 337 LEU A C 1
ATOM 2553 O O . LEU A 1 337 ? -11.494 -3.771 13.842 1.00 98.75 337 LEU A O 1
ATOM 2557 N N . GLN A 1 338 ? -12.330 -1.881 14.708 1.00 98.56 338 GLN A N 1
ATOM 2558 C CA . GLN A 1 338 ? -11.142 -1.067 14.408 1.00 98.56 338 GLN A CA 1
ATOM 2559 C C . GLN A 1 338 ? -9.898 -1.560 15.152 1.00 98.56 338 GLN A C 1
ATOM 2561 O O . GLN A 1 338 ? -8.817 -1.626 14.564 1.00 98.56 338 GLN A O 1
ATOM 2566 N N . LEU A 1 339 ? -10.043 -1.934 16.425 1.00 98.31 339 LEU A N 1
ATOM 2567 C CA . LEU A 1 339 ? -8.952 -2.478 17.228 1.00 98.31 339 LEU A CA 1
ATOM 2568 C C . LEU A 1 339 ? -8.507 -3.853 16.735 1.00 98.31 339 LEU A C 1
ATOM 2570 O O . LEU A 1 339 ? -7.308 -4.100 16.767 1.00 98.31 339 LEU A O 1
ATOM 2574 N N . LEU A 1 340 ? -9.417 -4.713 16.268 1.00 98.31 340 LEU A N 1
ATOM 2575 C CA . LEU A 1 340 ? -9.088 -6.020 15.692 1.00 98.31 340 LEU A CA 1
ATOM 2576 C C . LEU A 1 340 ? -8.341 -5.884 14.361 1.00 98.31 340 LEU A C 1
ATOM 2578 O O . LEU A 1 340 ? -7.299 -6.507 14.166 1.00 98.31 340 LEU A O 1
ATOM 2582 N N . ALA A 1 341 ? -8.858 -5.054 13.458 1.00 98.19 341 ALA A N 1
ATOM 2583 C CA . ALA A 1 341 ? -8.477 -5.093 12.053 1.00 98.19 341 ALA A CA 1
ATOM 2584 C C . ALA A 1 341 ? -7.395 -4.082 11.664 1.00 98.19 341 ALA A C 1
ATOM 2586 O O . ALA A 1 341 ? -6.533 -4.401 10.855 1.00 98.19 341 ALA A O 1
ATOM 2587 N N . LEU A 1 342 ? -7.439 -2.851 12.185 1.00 98.19 342 LEU A N 1
ATOM 2588 C CA . LEU A 1 342 ? -6.655 -1.759 11.607 1.00 98.19 342 LEU A CA 1
ATOM 2589 C C . LEU A 1 342 ? -5.220 -1.700 12.164 1.00 98.19 342 LEU A C 1
ATOM 2591 O O . LEU A 1 342 ? -4.994 -1.959 13.360 1.00 98.19 342 LEU A O 1
ATOM 2595 N N . PRO A 1 343 ? -4.243 -1.291 11.329 1.00 96.56 343 PRO A N 1
ATOM 2596 C CA . PRO A 1 343 ? -2.857 -1.117 11.754 1.00 96.56 343 PRO A CA 1
ATOM 2597 C C . PRO A 1 343 ? -2.626 0.122 12.619 1.00 96.56 343 PRO A C 1
ATOM 2599 O O . PRO A 1 343 ? -1.731 0.119 13.463 1.00 96.56 343 PRO A O 1
ATOM 2602 N N . ASP A 1 344 ? -3.419 1.179 12.440 1.00 96.25 344 ASP A N 1
ATOM 2603 C CA . ASP A 1 344 ? -3.213 2.479 13.078 1.00 96.25 344 ASP A CA 1
ATOM 2604 C C . ASP A 1 344 ? -4.464 3.071 13.770 1.00 96.25 344 ASP A C 1
ATOM 2606 O O . ASP A 1 344 ? -4.745 4.261 13.596 1.00 96.25 344 ASP A O 1
ATOM 2610 N N . PRO A 1 345 ? -5.206 2.322 14.617 1.00 96.94 345 PRO A N 1
ATOM 2611 C CA . PRO A 1 345 ? -6.436 2.797 15.258 1.00 96.94 345 PRO A CA 1
ATOM 2612 C C . PRO A 1 345 ? -6.162 3.741 16.446 1.00 96.94 345 PRO A C 1
ATOM 2614 O O . PRO A 1 345 ? -6.665 3.543 17.547 1.00 96.94 345 PRO A O 1
ATOM 2617 N N . THR A 1 346 ? -5.332 4.771 16.261 1.00 96.75 346 THR A N 1
ATOM 2618 C CA . THR A 1 346 ? -5.104 5.813 17.279 1.00 96.75 346 THR A CA 1
ATOM 2619 C C . THR A 1 346 ? -6.396 6.586 17.552 1.00 96.75 346 THR A C 1
ATOM 2621 O O . THR A 1 346 ? -7.203 6.757 16.641 1.00 96.75 346 THR A O 1
ATOM 2624 N N . ASP A 1 347 ? -6.579 7.145 18.752 1.00 95.81 347 ASP A N 1
ATOM 2625 C CA . ASP A 1 347 ? -7.775 7.943 19.080 1.00 95.81 347 ASP A CA 1
ATOM 2626 C C . ASP A 1 347 ? -7.982 9.104 18.091 1.00 95.81 347 ASP A C 1
ATOM 2628 O O . ASP A 1 347 ? -9.113 9.456 17.755 1.00 95.81 347 ASP A O 1
ATOM 2632 N N . ARG A 1 348 ? -6.884 9.682 17.580 1.00 95.44 348 ARG A N 1
ATOM 2633 C CA . ARG A 1 348 ? -6.920 10.725 16.546 1.00 95.44 348 ARG A CA 1
ATOM 2634 C C . ARG A 1 348 ? -7.469 10.193 15.223 1.00 95.44 348 ARG A C 1
ATOM 2636 O O . ARG A 1 348 ? -8.310 10.850 14.617 1.00 95.44 348 ARG A O 1
ATOM 2643 N N . ASN A 1 349 ? -6.983 9.037 14.774 1.00 96.44 349 ASN A N 1
ATOM 2644 C CA . ASN A 1 349 ? -7.440 8.419 13.533 1.00 96.44 349 ASN A CA 1
ATOM 2645 C C . ASN A 1 349 ? -8.896 7.970 13.652 1.00 96.44 349 ASN A C 1
ATOM 2647 O O . ASN A 1 349 ? -9.699 8.298 12.789 1.00 96.44 349 ASN A O 1
ATOM 2651 N N . VAL A 1 350 ? -9.266 7.334 14.765 1.00 97.06 350 VAL A N 1
ATOM 2652 C CA . VAL A 1 350 ? -10.651 6.944 15.055 1.00 97.06 350 VAL A CA 1
ATOM 2653 C C . VAL A 1 350 ? -11.581 8.158 15.020 1.00 97.06 350 VAL A C 1
ATOM 2655 O O . VAL A 1 350 ? -12.619 8.112 14.363 1.00 97.06 350 VAL A O 1
ATOM 2658 N N . ALA A 1 351 ? -11.204 9.272 15.659 1.00 95.94 351 ALA A N 1
ATOM 2659 C CA . ALA A 1 351 ? -11.991 10.503 15.614 1.00 95.94 351 ALA A CA 1
ATOM 2660 C C . ALA A 1 351 ? -12.095 11.081 14.191 1.00 95.94 351 ALA A C 1
ATOM 2662 O O . ALA A 1 351 ? -13.179 11.497 13.787 1.00 95.94 351 ALA A O 1
ATOM 2663 N N . ARG A 1 352 ? -10.998 11.068 13.413 1.00 94.25 352 ARG A N 1
ATOM 2664 C CA . ARG A 1 352 ? -10.989 11.493 11.999 1.00 94.25 352 ARG A CA 1
ATOM 2665 C C . ARG A 1 352 ? -11.942 10.645 11.159 1.00 94.25 352 ARG A C 1
ATOM 2667 O O . ARG A 1 352 ? -12.730 11.202 10.406 1.00 94.25 352 ARG A O 1
ATOM 2674 N N . TRP A 1 353 ? -11.870 9.321 11.287 1.00 95.12 353 TRP A N 1
ATOM 2675 C CA . TRP A 1 353 ? -12.624 8.391 10.449 1.00 95.12 353 TRP A CA 1
ATOM 2676 C C . TRP A 1 353 ? -14.116 8.372 10.767 1.00 95.12 353 TRP A C 1
ATOM 2678 O O . TRP A 1 353 ? -14.946 8.282 9.870 1.00 95.12 353 TRP A O 1
ATOM 2688 N N . THR A 1 354 ? -14.464 8.459 12.049 1.00 94.00 354 THR A N 1
ATOM 2689 C CA . THR A 1 354 ? -15.862 8.412 12.504 1.00 94.00 354 THR A CA 1
ATOM 2690 C C . THR A 1 354 ? -16.536 9.784 12.527 1.00 94.00 354 THR A C 1
ATOM 2692 O O . THR A 1 354 ? -17.762 9.867 12.593 1.00 94.00 354 THR A O 1
ATOM 2695 N N . GLY A 1 355 ? -15.757 10.872 12.547 1.00 92.94 355 GLY A N 1
ATOM 2696 C CA . GLY A 1 355 ? -16.261 12.229 12.770 1.00 92.94 355 GLY A CA 1
ATOM 2697 C C . GLY A 1 355 ? -16.846 12.446 14.173 1.00 92.94 355 GLY A C 1
ATOM 2698 O O . GLY A 1 355 ? -17.550 13.430 14.407 1.00 92.94 355 GLY A O 1
ATOM 2699 N N . TRP A 1 356 ? -16.612 11.529 15.119 1.00 94.56 356 TRP A N 1
ATOM 2700 C CA . TRP A 1 356 ? -17.223 11.607 16.442 1.00 94.56 356 TRP A CA 1
ATOM 2701 C C . TRP A 1 356 ? -16.653 12.745 17.284 1.00 94.56 356 TRP A C 1
ATOM 2703 O O . TRP A 1 356 ? -15.443 12.921 17.428 1.00 94.56 356 TRP A O 1
ATOM 2713 N N . LYS A 1 357 ? -17.558 13.462 17.956 1.00 94.00 357 LYS A N 1
ATOM 2714 C CA . LYS A 1 357 ? -17.193 14.419 19.004 1.00 94.00 357 LYS A CA 1
ATOM 2715 C C . LYS A 1 357 ? -16.563 13.687 20.204 1.00 94.00 357 LYS A C 1
ATOM 2717 O O . LYS A 1 357 ? -16.966 12.556 20.501 1.00 94.00 357 LYS A O 1
ATOM 2722 N N . PRO A 1 358 ? -15.668 14.342 20.973 1.00 96.25 358 PRO A N 1
ATOM 2723 C CA . PRO A 1 358 ? -14.948 13.710 22.084 1.00 96.25 358 PRO A CA 1
ATOM 2724 C C . PRO A 1 358 ? -15.837 12.985 23.105 1.00 96.25 358 PRO A C 1
ATOM 2726 O O . PRO A 1 358 ? -15.469 11.918 23.590 1.00 96.25 358 PRO A O 1
ATOM 2729 N N . ALA A 1 359 ? -17.023 13.526 23.408 1.00 97.31 359 ALA A N 1
ATOM 2730 C CA . ALA A 1 359 ? -17.959 12.919 24.355 1.00 97.31 359 ALA A CA 1
ATOM 2731 C C . ALA A 1 359 ? -18.506 11.560 23.876 1.00 97.31 359 ALA A C 1
ATOM 2733 O O . ALA A 1 359 ? -18.561 10.615 24.662 1.00 97.31 359 ALA A O 1
ATOM 2734 N N . ARG A 1 360 ? -18.856 11.438 22.584 1.00 97.56 360 ARG A N 1
ATOM 2735 C CA . ARG A 1 360 ? -19.343 10.178 21.993 1.00 97.56 360 ARG A CA 1
ATOM 2736 C C . ARG A 1 360 ? -18.244 9.120 22.008 1.00 97.56 360 ARG A C 1
ATOM 2738 O O . ARG A 1 360 ? -18.476 8.017 22.490 1.00 97.56 360 ARG A O 1
ATOM 2745 N N . LEU A 1 361 ? -17.034 9.497 21.587 1.00 96.56 361 LEU A N 1
ATOM 2746 C CA . LEU A 1 361 ? -15.873 8.608 21.615 1.00 96.56 361 LEU A CA 1
ATOM 2747 C C . LEU A 1 361 ? -15.536 8.151 23.046 1.00 96.56 361 LEU A C 1
ATOM 2749 O O . LEU A 1 361 ? -15.269 6.974 23.269 1.00 96.56 361 LEU A O 1
ATOM 2753 N N . LYS A 1 362 ? -15.605 9.054 24.035 1.00 97.50 362 LYS A N 1
ATOM 2754 C CA . LYS A 1 362 ? -15.398 8.708 25.450 1.00 97.50 362 LYS A CA 1
ATOM 2755 C C . LYS A 1 362 ? -16.421 7.681 25.943 1.00 97.50 362 LYS A C 1
ATOM 2757 O O . LYS A 1 362 ? -16.025 6.734 26.612 1.00 97.50 362 LYS A O 1
ATOM 2762 N N . ARG A 1 363 ? -17.704 7.854 25.607 1.00 98.25 363 ARG A N 1
ATOM 2763 C CA . ARG A 1 363 ? -18.774 6.918 25.985 1.00 98.25 363 ARG A CA 1
ATOM 2764 C C . ARG A 1 363 ? -18.563 5.536 25.364 1.00 98.25 363 ARG A C 1
ATOM 2766 O O . ARG A 1 363 ? -18.589 4.553 26.090 1.00 98.25 363 ARG A O 1
ATOM 2773 N N . ALA A 1 364 ? -18.292 5.481 24.061 1.00 98.12 364 ALA A N 1
ATOM 2774 C CA . ALA A 1 364 ? -18.051 4.229 23.344 1.00 98.12 364 ALA A CA 1
ATOM 2775 C C . ALA A 1 364 ? -16.842 3.458 23.901 1.00 98.12 364 ALA A C 1
ATOM 2777 O O . ALA A 1 364 ? -16.894 2.243 24.062 1.00 98.12 364 ALA A O 1
ATOM 2778 N N . ARG A 1 365 ? -15.761 4.169 24.256 1.00 97.88 365 ARG A N 1
ATOM 2779 C CA . ARG A 1 365 ? -14.605 3.553 24.921 1.00 97.88 365 ARG A CA 1
ATOM 2780 C C . ARG A 1 365 ? -14.940 3.027 26.311 1.00 97.88 365 ARG A C 1
ATOM 2782 O O . ARG A 1 365 ? -14.497 1.938 26.637 1.00 97.88 365 ARG A O 1
ATOM 2789 N N . ALA A 1 366 ? -15.681 3.788 27.117 1.00 98.19 366 ALA A N 1
ATOM 2790 C CA . ALA A 1 366 ? -16.053 3.364 28.466 1.00 98.19 366 ALA A CA 1
ATOM 2791 C C . ALA A 1 366 ? -16.918 2.096 28.441 1.00 98.19 366 ALA A C 1
ATOM 2793 O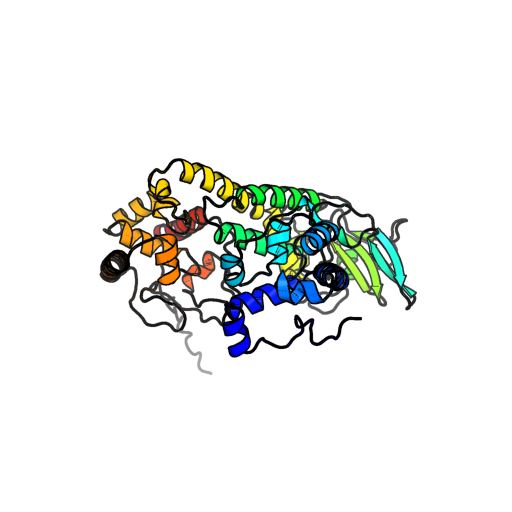 O . ALA A 1 366 ? -16.706 1.192 29.239 1.00 98.19 366 ALA A O 1
ATOM 2794 N N . GLU A 1 367 ? -17.848 2.015 27.489 1.00 98.50 367 GLU A N 1
ATOM 2795 C CA . GLU A 1 367 ? -18.649 0.816 27.252 1.00 98.50 367 GLU A CA 1
ATOM 2796 C C . GLU A 1 367 ? -17.778 -0.380 26.847 1.00 98.50 367 GLU A C 1
ATOM 2798 O O . GLU A 1 367 ? -17.868 -1.437 27.463 1.00 98.50 367 GLU A O 1
ATOM 2803 N N . LEU A 1 368 ? -16.881 -0.209 25.868 1.00 98.44 368 LEU A N 1
ATOM 2804 C CA . LEU A 1 368 ? -15.993 -1.290 25.438 1.00 98.44 368 LEU A CA 1
ATOM 2805 C C . LEU A 1 368 ? -15.037 -1.739 26.561 1.00 98.44 368 LEU A C 1
ATOM 2807 O O . LEU A 1 368 ? -14.807 -2.934 26.728 1.00 98.44 368 LEU A O 1
ATOM 2811 N N . ALA A 1 369 ? -14.515 -0.801 27.355 1.00 97.81 369 ALA A N 1
ATOM 2812 C CA . ALA A 1 369 ? -13.626 -1.071 28.487 1.00 97.81 369 ALA A CA 1
ATOM 2813 C C . ALA A 1 369 ? -14.310 -1.819 29.642 1.00 97.81 369 ALA A C 1
ATOM 2815 O O . ALA A 1 369 ? -13.633 -2.485 30.417 1.00 97.81 369 ALA A O 1
ATOM 2816 N N . ALA A 1 370 ? -15.639 -1.735 29.755 1.00 97.56 370 ALA A N 1
ATOM 2817 C CA . ALA A 1 370 ? -16.405 -2.493 30.742 1.00 97.56 370 ALA A CA 1
ATOM 2818 C C . ALA A 1 370 ? -16.537 -3.989 30.385 1.00 97.56 370 ALA A C 1
ATOM 2820 O O . ALA A 1 370 ? -17.093 -4.760 31.167 1.00 97.56 370 ALA A O 1
ATOM 2821 N N . THR A 1 371 ? -16.037 -4.407 29.217 1.00 96.31 371 THR A N 1
ATOM 2822 C CA . THR A 1 371 ? -16.017 -5.808 28.773 1.00 96.31 371 THR A CA 1
ATOM 2823 C C . THR A 1 371 ? -14.665 -6.479 29.026 1.00 96.31 371 THR A C 1
ATOM 2825 O O . THR A 1 371 ? -13.674 -5.824 29.326 1.00 96.31 371 THR A O 1
ATOM 2828 N N . GLY A 1 372 ? -14.600 -7.800 28.836 1.00 94.19 372 GLY A N 1
ATOM 2829 C CA . GLY A 1 372 ? -13.338 -8.552 28.816 1.00 94.19 372 GLY A CA 1
ATOM 2830 C C . GLY A 1 372 ? -12.621 -8.578 27.457 1.00 94.19 372 GLY A C 1
ATOM 2831 O O . GLY A 1 372 ? -11.623 -9.278 27.321 1.00 94.19 372 GLY A O 1
ATOM 2832 N N . LEU A 1 373 ? -13.128 -7.871 26.437 1.00 96.62 373 LEU A N 1
ATOM 2833 C CA . LEU A 1 373 ? -12.600 -7.933 25.063 1.00 96.62 373 LEU A CA 1
ATOM 2834 C C . LEU A 1 373 ? -11.332 -7.103 24.855 1.00 96.62 373 LEU A C 1
ATOM 2836 O O . LEU A 1 373 ? -10.597 -7.311 23.888 1.00 96.62 373 LEU A O 1
ATOM 2840 N N . VAL A 1 374 ? -11.108 -6.124 25.727 1.00 97.50 374 VAL A N 1
ATOM 2841 C CA . VAL A 1 374 ? -9.982 -5.195 25.674 1.00 97.50 374 VAL A CA 1
ATOM 2842 C C . VAL A 1 374 ? -9.395 -5.015 27.065 1.00 97.50 374 VAL A C 1
ATOM 2844 O O . VAL A 1 374 ? -10.032 -5.308 28.072 1.00 97.50 374 VAL A O 1
ATOM 2847 N N . LEU A 1 375 ? -8.183 -4.478 27.116 1.00 96.06 375 LEU A N 1
ATOM 2848 C CA . LEU A 1 375 ? -7.569 -3.990 28.342 1.00 96.06 375 LEU A CA 1
ATOM 2849 C C . LEU A 1 375 ? -7.262 -2.499 28.239 1.00 96.06 375 LEU A C 1
ATOM 2851 O O . LEU A 1 375 ? -6.926 -1.984 27.166 1.00 96.06 375 LEU A O 1
ATOM 2855 N N . GLU A 1 376 ? -7.340 -1.821 29.380 1.00 95.75 376 GLU A N 1
ATOM 2856 C CA . GLU A 1 376 ? -6.858 -0.455 29.540 1.00 95.75 376 GLU A CA 1
ATOM 2857 C C . GLU A 1 376 ? -5.377 -0.469 29.915 1.00 95.75 376 GLU A C 1
ATOM 2859 O O . GLU A 1 376 ? -4.963 -1.084 30.898 1.00 95.75 376 GLU A O 1
ATOM 2864 N N . ALA A 1 377 ? -4.551 0.215 29.127 1.00 93.12 377 ALA A N 1
ATOM 2865 C CA . ALA A 1 377 ? -3.127 0.340 29.411 1.00 93.12 377 ALA A CA 1
ATOM 2866 C C . ALA A 1 377 ? -2.553 1.643 28.853 1.00 93.12 377 ALA A C 1
ATOM 2868 O O . ALA A 1 377 ? -3.194 2.385 28.110 1.00 93.12 377 ALA A O 1
ATOM 2869 N N . LYS A 1 378 ? -1.289 1.914 29.185 1.00 92.94 378 LYS A N 1
ATOM 2870 C CA . LYS A 1 378 ? -0.499 2.964 28.543 1.00 92.94 378 LYS A CA 1
ATOM 2871 C C . LYS A 1 378 ? 0.657 2.325 27.787 1.00 92.94 378 LYS A C 1
ATOM 2873 O O . LYS A 1 378 ? 1.610 1.842 28.391 1.00 92.94 378 LYS A O 1
ATOM 2878 N N . ARG A 1 379 ? 0.587 2.355 26.456 1.00 91.62 379 ARG A N 1
ATOM 2879 C CA . ARG A 1 379 ? 1.674 1.912 25.574 1.00 91.62 379 ARG A CA 1
ATOM 2880 C C . ARG A 1 379 ? 2.313 3.127 24.892 1.00 91.62 379 ARG A C 1
ATOM 2882 O O . ARG A 1 379 ? 1.588 3.935 24.300 1.00 91.62 379 ARG A O 1
ATOM 2889 N N . PRO A 1 380 ? 3.645 3.299 24.963 1.00 91.81 380 PRO A N 1
ATOM 2890 C CA . PRO A 1 380 ? 4.328 4.391 24.280 1.00 91.81 380 PRO A CA 1
ATOM 2891 C C . PRO A 1 380 ? 3.958 4.443 22.795 1.00 91.81 380 PRO A C 1
ATOM 2893 O O . PRO A 1 380 ? 3.934 3.419 22.119 1.00 91.81 380 PRO A O 1
ATOM 2896 N N . ARG A 1 381 ? 3.666 5.647 22.286 1.00 93.38 381 ARG A N 1
ATOM 2897 C CA . ARG A 1 381 ? 3.357 5.928 20.869 1.00 93.38 381 ARG A CA 1
ATOM 2898 C C . ARG A 1 381 ? 2.118 5.240 20.272 1.00 93.38 381 ARG A C 1
ATOM 2900 O O . ARG A 1 381 ? 1.840 5.478 19.102 1.00 93.38 381 ARG A O 1
ATOM 2907 N N . ALA A 1 382 ? 1.342 4.479 21.045 1.00 91.94 382 ALA A N 1
ATOM 2908 C CA . ALA A 1 382 ? 0.108 3.861 20.552 1.00 91.94 382 ALA A CA 1
ATOM 2909 C C . ALA A 1 382 ? -1.017 4.874 20.281 1.00 91.94 382 ALA A C 1
ATOM 2911 O O . ALA A 1 382 ? -1.888 4.618 19.457 1.00 91.94 382 ALA A O 1
ATOM 2912 N N . GLY A 1 383 ? -1.015 6.019 20.978 1.00 94.19 383 GLY A N 1
ATOM 2913 C CA . GLY A 1 383 ? -1.993 7.092 20.763 1.00 94.19 383 GLY A CA 1
ATOM 2914 C C . GLY A 1 383 ? -3.442 6.715 21.098 1.00 94.19 383 GLY A C 1
ATOM 2915 O O . GLY A 1 383 ? -4.350 7.307 20.522 1.00 94.19 383 GLY A O 1
ATOM 2916 N N . ARG A 1 384 ? -3.646 5.722 21.973 1.00 95.56 384 ARG A N 1
ATOM 2917 C CA . ARG A 1 384 ? -4.943 5.215 22.457 1.00 95.56 384 ARG A CA 1
ATOM 2918 C C . ARG A 1 384 ? -4.798 4.579 23.842 1.00 95.56 384 ARG A C 1
ATOM 2920 O O . ARG A 1 384 ? -3.669 4.306 24.261 1.00 95.56 384 ARG A O 1
ATOM 2927 N N . SER A 1 385 ? -5.921 4.334 24.521 1.00 94.75 385 SER A N 1
ATOM 2928 C CA . SER A 1 385 ? -5.970 3.706 25.854 1.00 94.75 385 SER A CA 1
ATOM 2929 C C . SER A 1 385 ? -6.464 2.254 25.874 1.00 94.75 385 SER A C 1
ATOM 2931 O O . SER A 1 385 ? -6.215 1.567 26.860 1.00 94.75 385 SER A O 1
ATOM 2933 N N . LEU A 1 386 ? -7.136 1.785 24.814 1.00 97.56 386 LEU A N 1
ATOM 2934 C CA . LEU A 1 386 ? -7.681 0.424 24.710 1.00 97.56 386 LEU A CA 1
ATOM 2935 C C . LEU A 1 386 ? -6.845 -0.454 23.776 1.00 97.56 386 LEU A C 1
ATOM 2937 O O . LEU A 1 386 ? -6.451 -0.023 22.684 1.00 97.56 386 LEU A O 1
ATOM 2941 N N . PHE A 1 387 ? -6.611 -1.695 24.199 1.00 97.38 387 PHE A N 1
ATOM 2942 C CA . PHE A 1 387 ? -5.765 -2.670 23.509 1.00 97.38 387 PHE A CA 1
ATOM 2943 C C . PHE A 1 387 ? -6.402 -4.054 23.525 1.00 97.38 387 PHE A C 1
ATOM 2945 O O . PHE A 1 387 ? -7.111 -4.390 24.472 1.00 97.38 387 PHE A O 1
ATOM 2952 N N . LEU A 1 388 ? -6.113 -4.872 22.512 1.00 97.38 388 LEU A N 1
ATOM 2953 C CA . LEU A 1 388 ? -6.484 -6.287 22.566 1.00 97.38 388 LEU A CA 1
ATOM 2954 C C . LEU A 1 388 ? -5.648 -7.005 23.645 1.00 97.38 388 LEU A C 1
ATOM 2956 O O . LEU A 1 388 ? -4.482 -6.642 23.845 1.00 97.38 388 LEU A O 1
ATOM 2960 N N . PRO A 1 389 ? -6.198 -8.022 24.330 1.00 95.25 389 PRO A N 1
ATOM 2961 C CA . PRO A 1 389 ? -5.511 -8.742 25.399 1.00 95.25 389 PRO A CA 1
ATOM 2962 C C . PRO A 1 389 ? -4.477 -9.757 24.878 1.00 95.25 389 PRO A C 1
ATOM 2964 O O . PRO A 1 389 ? -4.562 -10.949 25.151 1.00 95.25 389 PRO A O 1
ATOM 2967 N N . CYS A 1 390 ? -3.478 -9.288 24.128 1.00 94.38 390 CYS A N 1
ATOM 2968 C CA . CYS A 1 390 ? -2.434 -10.125 23.534 1.00 94.38 390 CYS A CA 1
ATOM 2969 C C . CYS A 1 390 ? -1.037 -9.481 23.591 1.00 94.38 390 CYS A C 1
ATOM 2971 O O . CYS A 1 390 ? -0.832 -8.406 24.163 1.00 94.38 390 CYS A O 1
ATOM 2973 N N . GLY A 1 391 ? -0.061 -10.148 22.965 1.00 93.56 391 GLY A N 1
ATOM 2974 C CA . GLY A 1 391 ? 1.302 -9.645 22.819 1.00 93.56 391 GLY A CA 1
ATOM 2975 C C . GLY A 1 391 ? 1.380 -8.292 22.102 1.00 93.56 391 GLY A C 1
ATOM 2976 O O . GLY A 1 391 ? 0.482 -7.886 21.357 1.00 93.56 391 GLY A O 1
ATOM 2977 N N . TRP A 1 392 ? 2.479 -7.580 22.342 1.00 94.50 392 TRP A N 1
ATOM 2978 C CA . TRP A 1 392 ? 2.706 -6.223 21.851 1.00 94.50 392 TRP A CA 1
ATOM 2979 C C . TRP A 1 392 ? 4.032 -6.136 21.104 1.00 94.50 392 TRP A C 1
ATOM 2981 O O . TRP A 1 392 ? 5.076 -6.466 21.664 1.00 94.50 392 TRP A O 1
ATOM 2991 N N . GLN A 1 393 ? 3.993 -5.661 19.861 1.00 94.44 393 GLN A N 1
ATOM 2992 C CA . GLN A 1 393 ? 5.181 -5.446 19.049 1.00 94.44 393 GLN A CA 1
ATOM 2993 C C . GLN A 1 393 ? 5.583 -3.970 19.068 1.00 94.44 393 GLN A C 1
ATOM 2995 O O . GLN A 1 393 ? 4.826 -3.089 18.650 1.00 94.44 393 GLN A O 1
ATOM 3000 N N . GLU A 1 394 ? 6.802 -3.693 19.527 1.00 93.88 394 GLU A N 1
ATOM 3001 C CA . GLU A 1 394 ? 7.379 -2.353 19.456 1.00 93.88 394 GLU A CA 1
ATOM 3002 C C . GLU A 1 394 ? 7.798 -1.980 18.027 1.00 93.88 394 GLU A C 1
ATOM 3004 O O . GLU A 1 394 ? 8.199 -2.826 17.228 1.00 93.88 394 GLU A O 1
ATOM 3009 N N . ALA A 1 395 ? 7.735 -0.685 17.705 1.00 93.69 395 ALA A N 1
ATOM 3010 C CA . ALA A 1 395 ? 8.117 -0.167 16.395 1.00 93.69 395 ALA A CA 1
ATOM 3011 C C . ALA A 1 395 ? 8.686 1.258 16.488 1.00 93.69 395 ALA A C 1
ATOM 3013 O O . ALA A 1 395 ? 8.281 2.067 17.333 1.00 93.69 395 ALA A O 1
ATOM 3014 N N . LYS A 1 396 ? 9.609 1.606 15.590 1.00 92.38 396 LYS A N 1
ATOM 3015 C CA . LYS A 1 396 ? 10.191 2.951 15.464 1.00 92.38 396 LYS A CA 1
ATOM 3016 C C . LYS A 1 396 ? 9.440 3.769 14.416 1.00 92.38 396 LYS A C 1
ATOM 3018 O O . LYS A 1 396 ? 8.913 3.233 13.451 1.00 92.38 396 LYS A O 1
ATOM 3023 N N . ALA A 1 397 ? 9.388 5.086 14.614 1.00 88.50 397 ALA A N 1
ATOM 3024 C CA . ALA A 1 397 ? 8.756 5.986 13.656 1.00 88.50 397 ALA A CA 1
ATOM 3025 C C . ALA A 1 397 ? 9.402 5.815 12.268 1.00 88.50 397 ALA A C 1
ATOM 3027 O O . ALA A 1 397 ? 10.623 5.666 12.204 1.00 88.50 397 ALA A O 1
ATOM 3028 N N . PRO A 1 398 ? 8.619 5.856 11.177 1.00 90.81 398 PRO A N 1
ATOM 3029 C CA . PRO A 1 398 ? 7.189 6.185 11.106 1.00 90.81 398 PRO A CA 1
ATOM 3030 C C . PRO A 1 398 ? 6.203 5.060 11.478 1.00 90.81 398 PRO A C 1
ATOM 3032 O O . PRO A 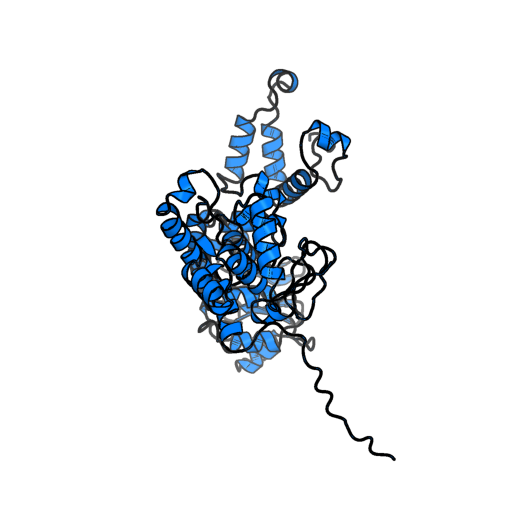1 398 ? 5.016 5.357 11.601 1.00 90.81 398 PRO A O 1
ATOM 3035 N N . ALA A 1 399 ? 6.653 3.820 11.686 1.00 92.81 399 ALA A N 1
ATOM 3036 C CA . ALA A 1 399 ? 5.789 2.704 12.079 1.00 92.81 399 ALA A CA 1
ATOM 3037 C C . ALA A 1 399 ? 5.165 2.917 13.468 1.00 92.81 399 ALA A C 1
ATOM 3039 O O . ALA A 1 399 ? 5.783 3.527 14.355 1.00 92.81 399 ALA A O 1
ATOM 3040 N N . LEU A 1 400 ? 3.946 2.408 13.663 1.00 93.56 400 LEU A N 1
ATOM 3041 C CA . LEU A 1 400 ? 3.269 2.399 14.958 1.00 93.56 400 LEU A CA 1
ATOM 3042 C C . LEU A 1 400 ? 3.394 1.019 15.613 1.00 93.56 400 LEU A C 1
ATOM 3044 O O . LEU A 1 400 ? 3.311 0.012 14.913 1.00 93.56 400 LEU A O 1
ATOM 3048 N N . PRO A 1 401 ? 3.603 0.964 16.938 1.00 93.69 401 PRO A N 1
ATOM 3049 C CA . PRO A 1 401 ? 3.566 -0.295 17.666 1.00 93.69 401 PRO A CA 1
ATOM 3050 C C . PRO A 1 401 ? 2.137 -0.853 17.696 1.00 93.69 401 PRO A C 1
ATOM 3052 O O . PRO A 1 401 ? 1.163 -0.091 17.721 1.00 93.69 401 PRO A O 1
ATOM 3055 N N . VAL A 1 402 ? 2.014 -2.177 17.677 1.00 95.31 402 VAL A N 1
ATOM 3056 C CA . VAL A 1 402 ? 0.749 -2.864 17.390 1.00 95.31 402 VAL A CA 1
ATOM 3057 C C . VAL A 1 402 ? 0.675 -4.224 18.080 1.00 95.31 402 VAL A C 1
ATOM 3059 O O . VAL A 1 402 ? 1.687 -4.810 18.457 1.00 95.31 402 VAL A O 1
ATOM 3062 N N . GLU A 1 403 ? -0.542 -4.718 18.272 1.00 96.62 403 GLU A N 1
ATOM 3063 C CA . GLU A 1 403 ? -0.822 -6.051 18.795 1.00 96.62 403 GLU A CA 1
ATOM 3064 C C . GLU A 1 403 ? -0.277 -7.164 17.886 1.00 96.62 403 GLU A C 1
ATOM 3066 O O . GLU A 1 403 ? -0.581 -7.195 16.692 1.00 96.62 403 GLU A O 1
ATOM 3071 N N . THR A 1 404 ? 0.476 -8.116 18.452 1.00 95.81 404 THR A N 1
ATOM 3072 C CA . THR A 1 404 ? 1.093 -9.226 17.694 1.00 95.81 404 THR A CA 1
ATOM 3073 C C . THR A 1 404 ? 0.058 -10.148 17.055 1.00 95.81 404 THR A C 1
ATOM 3075 O O . THR A 1 404 ? 0.331 -10.736 16.014 1.00 95.81 404 THR A O 1
ATOM 3078 N N . TRP A 1 405 ? -1.158 -10.220 17.609 1.00 96.50 405 TRP A N 1
ATOM 3079 C CA . TRP A 1 405 ? -2.269 -10.991 17.039 1.00 96.50 405 TRP A CA 1
ATOM 3080 C C . TRP A 1 405 ? -2.611 -10.584 15.592 1.00 96.50 405 TRP A C 1
ATOM 3082 O O . TRP A 1 405 ? -3.123 -11.393 14.814 1.00 96.50 405 TRP A O 1
ATOM 3092 N N . LYS A 1 406 ? -2.284 -9.348 15.187 1.00 97.00 406 LYS A N 1
ATOM 3093 C CA . LYS A 1 406 ? -2.518 -8.852 13.821 1.00 97.00 406 LYS A CA 1
ATOM 3094 C C . LYS A 1 406 ? -1.502 -9.358 12.796 1.00 97.00 406 LYS A C 1
ATOM 3096 O O . LYS A 1 406 ? -1.731 -9.170 11.606 1.00 97.00 406 LYS A O 1
ATOM 3101 N N . ALA A 1 407 ? -0.437 -10.046 13.218 1.00 95.38 407 ALA A N 1
ATOM 3102 C CA . ALA A 1 407 ? 0.572 -10.604 12.312 1.00 95.38 407 ALA A CA 1
ATOM 3103 C C . ALA A 1 407 ? -0.004 -11.619 11.305 1.00 95.38 407 ALA A C 1
ATOM 3105 O O . ALA A 1 407 ? 0.553 -11.802 10.228 1.00 95.38 407 ALA A O 1
ATOM 3106 N N . ALA A 1 408 ? -1.141 -12.248 11.619 1.00 94.31 408 ALA A N 1
ATOM 3107 C CA . ALA A 1 408 ? -1.851 -13.138 10.695 1.00 94.31 408 ALA A CA 1
ATOM 3108 C C . ALA A 1 408 ? -2.791 -12.403 9.709 1.00 94.31 408 ALA A C 1
ATOM 3110 O O . ALA A 1 408 ? -3.333 -13.021 8.786 1.00 94.31 408 ALA A O 1
ATOM 3111 N N . LEU A 1 409 ? -3.002 -11.093 9.889 1.00 95.25 409 LEU A N 1
ATOM 3112 C CA . LEU A 1 409 ? -3.744 -10.243 8.949 1.00 95.25 409 LEU A CA 1
ATOM 3113 C C . LEU A 1 409 ? -2.809 -9.590 7.928 1.00 95.25 409 LEU A C 1
ATOM 3115 O O . LEU A 1 409 ? -3.160 -9.477 6.755 1.00 95.25 409 LEU A O 1
ATOM 3119 N N . TYR A 1 410 ? -1.635 -9.151 8.378 1.00 94.38 410 TYR A N 1
ATOM 3120 C CA . TYR A 1 410 ? -0.631 -8.482 7.560 1.00 94.38 410 TYR A CA 1
ATOM 3121 C C . TYR A 1 410 ? 0.734 -8.492 8.256 1.00 94.38 410 TYR A C 1
ATOM 3123 O O . TYR A 1 410 ? 0.840 -8.664 9.471 1.00 94.38 410 TYR A O 1
ATOM 3131 N N . GLU A 1 411 ? 1.787 -8.256 7.477 1.00 91.56 411 GLU A N 1
ATOM 3132 C CA . GLU A 1 411 ? 3.143 -8.103 8.002 1.00 91.56 411 GLU A CA 1
ATOM 3133 C C . GLU A 1 411 ? 3.244 -6.906 8.954 1.00 91.56 411 GLU A C 1
ATOM 3135 O O . GLU A 1 411 ? 2.646 -5.853 8.720 1.00 91.56 411 GLU A O 1
ATOM 3140 N N . LEU A 1 412 ? 4.041 -7.060 10.015 1.00 93.06 412 LEU A N 1
ATOM 3141 C CA . LEU A 1 412 ? 4.266 -6.036 11.036 1.00 93.06 412 LEU A CA 1
ATOM 3142 C C . LEU A 1 412 ? 5.696 -5.472 10.928 1.00 93.06 412 LEU A C 1
ATOM 3144 O O . LEU A 1 412 ? 6.566 -5.837 11.723 1.00 93.06 412 LEU A O 1
ATOM 3148 N N . PRO A 1 413 ? 5.989 -4.589 9.957 1.00 91.38 413 PRO A N 1
ATOM 3149 C CA . PRO A 1 413 ? 7.282 -3.925 9.879 1.00 91.38 413 PRO A CA 1
ATOM 3150 C C . PRO A 1 413 ? 7.528 -3.032 11.104 1.00 91.38 413 PRO A C 1
ATOM 3152 O O . PRO A 1 413 ? 6.659 -2.294 11.561 1.00 91.38 413 PRO A O 1
ATOM 3155 N N . THR A 1 414 ? 8.760 -3.040 11.614 1.00 91.94 414 THR A N 1
ATOM 3156 C CA . THR A 1 414 ? 9.159 -2.237 12.786 1.00 91.94 414 THR A CA 1
ATOM 3157 C C . THR A 1 414 ? 9.638 -0.827 12.429 1.00 91.94 414 THR A C 1
ATOM 3159 O O . THR A 1 414 ? 9.814 0.002 13.323 1.00 91.94 414 THR A O 1
ATOM 3162 N N . HIS A 1 415 ? 9.850 -0.533 11.141 1.00 91.06 415 HIS A N 1
ATOM 3163 C CA . HIS A 1 415 ? 10.432 0.730 10.658 1.00 91.06 415 HIS A CA 1
ATOM 3164 C C . HIS A 1 415 ? 9.641 1.414 9.535 1.00 91.06 415 HIS A C 1
ATOM 3166 O O . HIS A 1 415 ? 9.924 2.563 9.208 1.00 91.06 415 HIS A O 1
ATOM 3172 N N . LYS A 1 416 ? 8.640 0.746 8.956 1.00 91.50 416 LYS A N 1
ATOM 3173 C CA . LYS A 1 416 ? 7.736 1.307 7.942 1.00 91.50 416 LYS A CA 1
ATOM 3174 C C . LYS A 1 416 ? 6.290 1.171 8.435 1.00 91.50 416 LYS A C 1
ATOM 3176 O O . LYS A 1 416 ? 6.023 0.254 9.203 1.00 91.50 416 LYS A O 1
ATOM 3181 N N . PRO A 1 417 ? 5.360 2.065 8.068 1.00 93.88 417 PRO A N 1
ATOM 3182 C CA . PRO A 1 417 ? 3.945 1.845 8.341 1.00 93.88 417 PRO A CA 1
ATOM 3183 C C . PRO A 1 417 ? 3.469 0.562 7.654 1.00 93.88 417 PRO A C 1
ATOM 3185 O O . PRO A 1 417 ? 3.983 0.196 6.598 1.00 93.88 417 PRO A O 1
ATOM 3188 N N . VAL A 1 418 ? 2.479 -0.098 8.245 1.00 95.25 418 VAL A N 1
ATOM 3189 C CA . VAL A 1 418 ? 1.781 -1.206 7.590 1.00 95.25 418 VAL A CA 1
ATOM 3190 C C . VAL A 1 418 ? 0.974 -0.644 6.422 1.00 95.25 418 VAL A C 1
ATOM 3192 O O . VAL A 1 418 ? 0.226 0.317 6.601 1.00 95.25 418 VAL A O 1
ATOM 3195 N N . LEU A 1 419 ? 1.086 -1.281 5.260 1.00 94.75 419 LEU A N 1
ATOM 3196 C CA . LEU A 1 419 ? 0.227 -1.041 4.105 1.00 94.75 419 LEU A CA 1
ATOM 3197 C C . LEU A 1 419 ? -0.670 -2.271 3.915 1.00 94.75 419 LEU A C 1
ATOM 3199 O O . LEU A 1 419 ? -0.169 -3.316 3.492 1.00 94.75 419 LEU A O 1
ATOM 3203 N N . PRO A 1 420 ? -1.966 -2.200 4.277 1.00 94.62 420 PRO A N 1
ATOM 3204 C CA . PRO A 1 420 ? -2.868 -3.334 4.128 1.00 94.62 420 PRO A CA 1
ATOM 3205 C C . PRO A 1 420 ? -2.941 -3.825 2.681 1.00 94.62 420 PRO A C 1
ATOM 3207 O O . PRO A 1 420 ? -3.106 -3.042 1.749 1.00 94.62 420 PRO A O 1
ATOM 3210 N N . ARG A 1 421 ? -2.840 -5.146 2.516 1.00 94.88 421 ARG A N 1
ATOM 3211 C CA . ARG A 1 421 ? -2.944 -5.846 1.223 1.00 94.88 421 ARG A CA 1
ATOM 3212 C C . ARG A 1 421 ? -4.385 -6.189 0.842 1.00 94.88 421 ARG A C 1
ATOM 3214 O O . ARG A 1 421 ? -4.646 -6.682 -0.248 1.00 94.88 421 ARG A O 1
ATOM 3221 N N . LEU A 1 422 ? -5.319 -5.963 1.762 1.00 95.00 422 LEU A N 1
ATOM 3222 C CA . LEU A 1 422 ? -6.745 -6.182 1.570 1.00 95.00 422 LEU A CA 1
ATOM 3223 C C . LEU A 1 422 ? -7.483 -4.846 1.638 1.00 95.00 422 LEU A C 1
ATOM 3225 O O . LEU A 1 422 ? -7.077 -3.969 2.412 1.00 95.00 422 LEU A O 1
ATOM 3229 N N . PRO A 1 423 ? -8.593 -4.704 0.897 1.00 95.19 423 PRO A N 1
ATOM 3230 C CA . PRO A 1 423 ? -9.554 -3.650 1.157 1.00 95.19 423 PRO A CA 1
ATOM 3231 C C . PRO A 1 423 ? -9.968 -3.599 2.630 1.00 95.19 423 PRO A C 1
ATOM 3233 O O . PRO A 1 423 ? -10.058 -4.621 3.305 1.00 95.19 423 PRO A O 1
ATOM 3236 N N . VAL A 1 424 ? -10.252 -2.400 3.137 1.00 95.44 424 VAL A N 1
ATOM 3237 C CA . VAL A 1 424 ? -10.620 -2.207 4.549 1.00 95.44 424 VAL A CA 1
ATOM 3238 C C . VAL A 1 424 ? -11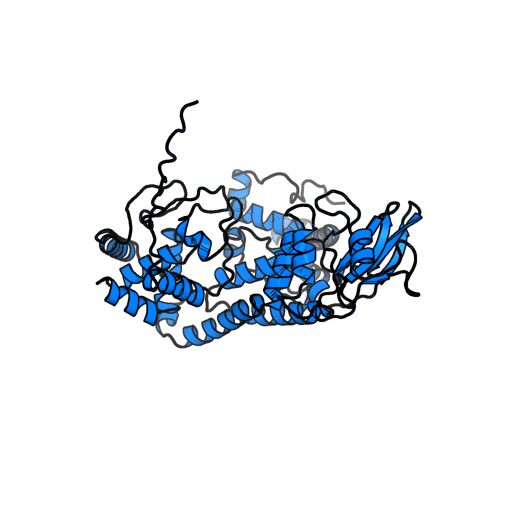.858 -3.024 4.982 1.00 95.44 424 VAL A C 1
ATOM 3240 O O . VAL A 1 424 ? -11.782 -3.629 6.052 1.00 95.44 424 VAL A O 1
ATOM 3243 N N . PRO A 1 425 ? -12.958 -3.114 4.197 1.00 94.12 425 PRO A N 1
ATOM 3244 C CA . PRO A 1 425 ? -14.080 -4.000 4.532 1.00 94.12 425 PRO A CA 1
ATOM 3245 C C . PRO A 1 425 ? -13.653 -5.466 4.699 1.00 94.12 425 PRO A C 1
ATOM 3247 O O . PRO A 1 425 ? -14.000 -6.109 5.689 1.00 94.12 425 PRO A O 1
ATOM 3250 N N . ASP A 1 426 ? -12.835 -5.969 3.774 1.00 96.19 426 ASP A N 1
ATOM 3251 C CA . ASP A 1 426 ? -12.342 -7.349 3.786 1.00 96.19 426 ASP A CA 1
ATOM 3252 C C . ASP A 1 426 ? -11.406 -7.594 4.973 1.00 96.19 426 ASP A C 1
ATOM 3254 O O . ASP A 1 426 ? -11.397 -8.677 5.558 1.00 96.19 426 ASP A O 1
ATOM 3258 N N . LEU A 1 427 ? -10.636 -6.577 5.369 1.00 97.12 427 LEU A N 1
ATOM 3259 C CA . LEU A 1 427 ? -9.791 -6.632 6.554 1.00 97.12 427 LEU A CA 1
ATOM 3260 C C . LEU A 1 427 ? -10.629 -6.748 7.836 1.00 97.12 427 LEU A C 1
ATOM 3262 O O . LEU A 1 427 ? -10.275 -7.536 8.713 1.00 97.12 427 LEU A O 1
ATOM 3266 N N . PHE A 1 428 ? -11.751 -6.023 7.935 1.00 98.12 428 PHE A N 1
ATOM 3267 C CA . PHE A 1 428 ? -12.699 -6.190 9.040 1.00 98.12 428 PHE A CA 1
ATOM 3268 C C . PHE A 1 428 ? -13.314 -7.587 9.053 1.00 98.12 428 PHE A C 1
ATOM 3270 O O . PHE A 1 428 ? -13.298 -8.239 10.096 1.00 98.12 428 PHE A O 1
ATOM 3277 N N . ALA A 1 429 ? -13.804 -8.058 7.904 1.00 97.81 429 ALA A N 1
ATOM 3278 C CA . ALA A 1 429 ? -14.401 -9.383 7.778 1.00 97.81 429 ALA A CA 1
ATOM 3279 C C . ALA A 1 429 ? -13.407 -10.485 8.168 1.00 97.81 429 ALA A C 1
ATOM 3281 O O . ALA A 1 429 ? -13.726 -11.343 8.985 1.00 97.81 429 ALA A O 1
ATOM 3282 N N . ARG A 1 430 ? -12.166 -10.420 7.669 1.00 97.94 430 ARG A N 1
ATOM 3283 C CA . ARG A 1 430 ? -11.110 -11.388 7.994 1.00 97.94 430 ARG A CA 1
ATOM 3284 C C . ARG A 1 430 ? -10.724 -11.355 9.471 1.00 97.94 430 ARG A C 1
ATOM 3286 O O . ARG A 1 430 ? -10.508 -12.408 10.063 1.00 97.94 430 ARG A O 1
ATOM 3293 N N . ALA A 1 431 ? -10.617 -10.168 10.067 1.00 98.25 431 ALA A N 1
ATOM 3294 C CA . ALA A 1 431 ? -10.308 -10.044 11.487 1.00 98.25 431 ALA A CA 1
ATOM 3295 C C . ALA A 1 431 ? -11.437 -10.610 12.359 1.00 98.25 431 ALA A C 1
ATOM 3297 O O . ALA A 1 431 ? -11.159 -11.359 13.290 1.00 98.25 431 ALA A O 1
ATOM 3298 N N . TRP A 1 432 ? -12.695 -10.305 12.032 1.00 98.31 432 TRP A N 1
ATOM 3299 C CA . TRP A 1 432 ? -13.856 -10.844 12.739 1.00 98.31 432 TRP A CA 1
ATOM 3300 C C . TRP A 1 432 ? -13.967 -12.362 12.589 1.00 98.31 432 TRP A C 1
ATOM 3302 O O . TRP A 1 432 ? -14.092 -13.060 13.593 1.00 98.31 432 TRP A O 1
ATOM 3312 N N . GLN A 1 433 ? -13.823 -12.886 11.370 1.00 98.06 433 GLN A N 1
ATOM 3313 C CA . GLN A 1 433 ? -13.927 -14.321 11.109 1.00 98.06 433 GLN A CA 1
ATOM 3314 C C . GLN A 1 433 ? -12.933 -15.128 11.949 1.00 98.06 433 GLN A C 1
ATOM 3316 O O . GLN A 1 433 ? -13.319 -16.121 12.549 1.00 98.06 433 GLN A O 1
ATOM 3321 N N . ARG A 1 434 ? -11.689 -14.651 12.107 1.00 97.12 434 ARG A N 1
ATOM 3322 C CA . ARG A 1 434 ? -10.711 -15.294 13.003 1.00 97.12 434 ARG A CA 1
ATOM 3323 C C . ARG A 1 434 ? -11.219 -15.414 14.439 1.00 97.12 434 ARG A C 1
ATOM 3325 O O . ARG A 1 434 ? -11.040 -16.454 15.060 1.00 97.12 434 ARG A O 1
ATOM 3332 N N . THR A 1 435 ? -11.869 -14.373 14.959 1.00 96.38 435 THR A N 1
ATOM 3333 C CA . THR A 1 435 ? -12.429 -14.418 16.318 1.00 96.38 435 THR A CA 1
ATOM 3334 C C . THR A 1 435 ? -13.591 -15.403 16.432 1.00 96.38 435 THR A C 1
ATOM 3336 O O . THR A 1 435 ? -13.677 -16.117 17.429 1.00 96.38 435 THR A O 1
ATOM 3339 N N . VAL A 1 436 ? -14.433 -15.496 15.397 1.00 95.44 436 VAL A N 1
ATOM 3340 C CA . VAL A 1 436 ? -15.536 -16.468 15.312 1.00 95.44 436 VAL A CA 1
ATOM 3341 C C . VAL A 1 436 ? -15.004 -17.901 15.215 1.00 95.44 436 VAL A C 1
ATOM 3343 O O . VAL A 1 436 ? -15.543 -18.797 15.861 1.00 95.44 436 VAL A O 1
ATOM 3346 N N . ASP A 1 437 ? -13.899 -18.104 14.498 1.00 95.81 437 ASP A N 1
ATOM 3347 C CA . ASP A 1 437 ? -13.216 -19.396 14.346 1.00 95.81 437 ASP A CA 1
ATOM 3348 C C . ASP A 1 437 ? -12.418 -19.813 15.603 1.00 95.81 437 ASP A C 1
ATOM 3350 O O . ASP A 1 437 ? -11.770 -20.860 15.619 1.00 95.81 437 ASP A O 1
ATOM 3354 N N . GLY A 1 438 ? -12.457 -19.009 16.672 1.00 93.56 438 GLY A N 1
ATOM 3355 C CA . GLY A 1 438 ? -11.801 -19.289 17.952 1.00 93.56 438 GLY A CA 1
ATOM 3356 C C . GLY A 1 438 ? -10.356 -18.792 18.065 1.00 93.56 438 GLY A C 1
ATOM 3357 O O . GLY A 1 438 ? -9.760 -18.905 19.135 1.00 93.56 438 GLY A O 1
ATOM 3358 N N . ASP A 1 439 ? -9.796 -18.181 17.018 1.00 93.81 439 ASP A N 1
ATOM 3359 C CA . ASP A 1 439 ? -8.522 -17.451 17.065 1.00 93.81 439 ASP A CA 1
ATOM 3360 C C . ASP A 1 439 ? -8.754 -16.036 17.621 1.00 93.81 439 ASP A C 1
ATOM 3362 O O . ASP A 1 439 ? -8.636 -15.016 16.937 1.00 93.81 439 ASP A O 1
ATOM 3366 N N . THR A 1 440 ? -9.158 -15.973 18.890 1.00 92.38 440 THR A N 1
ATOM 3367 C CA . THR A 1 440 ? -9.374 -14.713 19.607 1.00 92.38 440 THR A CA 1
ATOM 3368 C C . THR A 1 440 ? -8.051 -14.125 20.105 1.00 92.38 440 THR A C 1
ATOM 3370 O O . THR A 1 440 ? -7.160 -14.890 20.486 1.00 92.38 440 THR A O 1
ATOM 3373 N N . PRO A 1 441 ? -7.910 -12.787 20.196 1.00 92.94 441 PRO A N 1
ATOM 3374 C CA . PRO A 1 441 ? -6.729 -12.176 20.794 1.00 92.94 441 PRO A CA 1
ATOM 3375 C C . PRO A 1 441 ? -6.465 -12.710 22.204 1.00 92.94 441 PRO A C 1
ATOM 3377 O O . PRO A 1 441 ? -7.306 -12.592 23.091 1.00 92.94 441 PRO A O 1
ATOM 3380 N N . GLY A 1 442 ? -5.276 -13.268 22.406 1.00 85.69 442 GLY A N 1
ATOM 3381 C CA . GLY A 1 442 ? -4.837 -13.820 23.681 1.00 85.69 442 GLY A CA 1
ATOM 3382 C C . GLY A 1 442 ? -3.321 -13.752 23.819 1.00 85.69 442 GLY A C 1
ATOM 3383 O O . GLY A 1 442 ? -2.593 -13.567 22.838 1.00 85.69 442 GLY A O 1
ATOM 3384 N N . TYR A 1 443 ? -2.825 -13.885 25.046 1.00 76.44 443 TYR A N 1
ATOM 3385 C CA . TYR A 1 443 ? -1.409 -14.159 25.272 1.00 76.44 443 TYR A CA 1
ATOM 3386 C C . TYR A 1 443 ? -1.127 -15.615 24.898 1.00 76.44 443 TYR A C 1
ATOM 3388 O O . TYR A 1 443 ? -1.886 -16.502 25.283 1.00 76.44 443 TYR A O 1
ATOM 3396 N N . GLU A 1 444 ? -0.045 -15.871 24.160 1.00 59.62 444 GLU A N 1
ATOM 3397 C CA . GLU A 1 444 ? 0.392 -17.244 23.904 1.00 59.62 444 GLU A CA 1
ATOM 3398 C C . GLU A 1 444 ? 0.654 -17.951 25.241 1.00 59.62 444 GLU A C 1
ATOM 3400 O O . GLU A 1 444 ? 1.505 -17.530 26.031 1.00 59.62 444 GLU A O 1
ATOM 3405 N N . GLU A 1 445 ? -0.071 -19.039 25.504 1.00 46.97 445 GLU A N 1
ATOM 3406 C CA . GLU A 1 445 ? 0.284 -19.948 26.585 1.00 46.97 445 GLU A CA 1
ATOM 3407 C C . GLU A 1 445 ? 1.611 -20.618 26.223 1.00 46.97 445 GLU A C 1
ATOM 3409 O O . GLU A 1 445 ? 1.674 -21.504 25.367 1.00 46.97 445 GLU A O 1
ATOM 3414 N N . LEU A 1 446 ? 2.689 -20.219 26.899 1.00 40.50 446 LEU A N 1
ATOM 3415 C CA . LEU A 1 446 ? 3.955 -20.944 26.868 1.00 40.50 446 LEU A CA 1
ATOM 3416 C C . LEU A 1 446 ? 3.741 -22.342 27.465 1.00 40.50 446 LEU A C 1
ATOM 3418 O O . LEU A 1 446 ? 3.957 -22.572 28.657 1.00 40.50 446 LEU A O 1
ATOM 3422 N N . ARG A 1 447 ? 3.344 -23.309 26.631 1.00 35.34 447 ARG A N 1
ATOM 3423 C CA . ARG A 1 447 ? 3.357 -24.732 26.981 1.00 35.34 447 ARG A CA 1
ATOM 3424 C C . ARG A 1 447 ? 4.806 -25.200 27.045 1.00 35.34 447 ARG A C 1
ATOM 3426 O O . ARG A 1 447 ? 5.344 -25.789 26.113 1.00 35.34 447 ARG A O 1
ATOM 3433 N N . THR A 1 448 ? 5.461 -24.915 28.166 1.00 41.00 448 THR A N 1
ATOM 3434 C CA . THR A 1 448 ? 6.768 -25.488 28.479 1.00 41.00 448 THR A CA 1
ATOM 3435 C C . THR A 1 448 ? 6.578 -26.978 28.750 1.00 41.00 448 THR A C 1
ATOM 3437 O O . THR A 1 448 ? 6.249 -27.402 29.854 1.00 41.00 448 THR A O 1
ATOM 3440 N N . SER A 1 449 ? 6.765 -27.815 27.725 1.00 42.16 449 SER A N 1
ATOM 3441 C CA . SER A 1 449 ? 6.915 -29.249 27.958 1.00 42.16 449 SER A CA 1
ATOM 3442 C C . SER A 1 449 ? 8.155 -29.438 28.833 1.00 42.16 449 SER A C 1
ATOM 3444 O O . SER A 1 449 ? 9.275 -29.131 28.412 1.00 42.16 449 SER A O 1
ATOM 3446 N N . THR A 1 450 ? 7.964 -29.907 30.060 1.00 37.19 450 THR A N 1
ATOM 3447 C CA . THR A 1 450 ? 9.033 -30.223 31.003 1.00 37.19 450 THR A CA 1
ATOM 3448 C C . THR A 1 450 ? 9.920 -31.323 30.420 1.00 37.19 450 THR A C 1
ATOM 3450 O O . THR A 1 450 ? 9.650 -32.516 30.552 1.00 37.19 450 THR A O 1
ATOM 3453 N N . ARG A 1 451 ? 11.028 -30.944 29.766 1.00 39.53 451 ARG A N 1
ATOM 3454 C CA . ARG A 1 451 ? 12.110 -31.891 29.471 1.00 39.53 451 ARG A CA 1
ATOM 3455 C C . ARG A 1 451 ? 12.678 -32.377 30.801 1.00 39.53 451 ARG A C 1
ATOM 3457 O O . ARG A 1 451 ? 13.378 -31.644 31.498 1.00 39.53 451 ARG A O 1
ATOM 3464 N N . ARG A 1 452 ? 12.372 -33.630 31.143 1.00 40.22 452 ARG A N 1
ATOM 3465 C CA . ARG A 1 452 ? 13.043 -34.394 32.201 1.00 40.22 452 ARG A CA 1
ATOM 3466 C C . ARG A 1 452 ? 14.556 -34.292 31.978 1.00 40.22 452 ARG A C 1
ATOM 3468 O O . ARG A 1 452 ? 15.064 -34.753 30.959 1.00 40.22 452 ARG A O 1
ATOM 3475 N N . LYS A 1 453 ? 15.269 -33.682 32.930 1.00 36.34 453 LYS A N 1
ATOM 3476 C CA . LYS A 1 453 ? 16.734 -33.728 33.016 1.00 36.34 453 LYS A CA 1
ATOM 3477 C C . LYS A 1 453 ? 17.161 -35.195 33.102 1.00 36.34 453 LYS A C 1
ATOM 3479 O O . LYS A 1 453 ? 16.997 -35.820 34.148 1.00 36.34 453 LYS A O 1
ATOM 3484 N N . ALA A 1 454 ? 17.704 -35.736 32.016 1.00 41.44 454 ALA A N 1
ATOM 3485 C CA . ALA A 1 454 ? 18.515 -36.941 32.084 1.00 41.44 454 ALA A CA 1
ATOM 3486 C C . ALA A 1 454 ? 19.831 -36.561 32.775 1.00 41.44 454 ALA A C 1
ATOM 3488 O O . ALA A 1 454 ? 20.584 -35.714 32.295 1.00 41.44 454 ALA A O 1
ATOM 3489 N N . ARG A 1 455 ? 20.036 -37.127 33.961 1.00 38.44 455 ARG A N 1
ATOM 3490 C CA . ARG A 1 455 ? 21.247 -37.000 34.770 1.00 38.44 455 ARG A CA 1
ATOM 3491 C C . ARG A 1 455 ? 22.316 -37.886 34.115 1.00 38.44 455 ARG A C 1
ATOM 3493 O O . ARG A 1 455 ? 22.033 -39.055 33.862 1.00 38.44 455 ARG A O 1
ATOM 3500 N N . ARG A 1 456 ? 23.479 -37.320 33.796 1.00 36.69 456 ARG A N 1
ATOM 3501 C CA . ARG A 1 456 ? 24.709 -38.090 33.568 1.00 36.69 456 ARG A CA 1
ATOM 3502 C C . ARG A 1 456 ? 25.483 -38.156 34.869 1.00 36.69 456 ARG A C 1
ATOM 3504 O O . ARG A 1 456 ? 25.423 -37.145 35.610 1.00 36.69 456 ARG A O 1
#

Organism: Streptomyces rubellomurinus (strain ATCC 31215) (NCBI:txid359131)